Protein AF-0000000082346396 (afdb_homodimer)

Radius of gyration: 30.34 Å; Cα contacts (8 Å, |Δi|>4): 1681; chains: 2; bounding box: 50×101×66 Å

Organism: NCBI:txid1220207

Foldseek 3Di:
DAAEEEEEDLDPCCQQPNVLLQVVDRSYDHAEYADQDDADPDLCPDDPSPDPCNPPPNHHYHNDLVVRLLPPRHAEYEYDDAQACQLVSLQSNLVSLHAYEYEAPNHLALVSLVVSLVSCVVSVHHYFYQLLLCQAQQLVVVVVCVVLCQQPQWQEKEFELEAAQDPCLVVPQAAEDDRCAACCRPVVLRRLLSVCLVPNFFQWKAKAFDDDSPDNHLHGHWMWMWGAHDDPRRSYIYIYIYYHNDPDQWAWGMWIHHPFWIKTFIHRHSDFQQSVCSVVPDGLPDPCRQADDLVRAIKIKGLDDDDPVAWDQDPVVNITIGRDHTGRGRSSVQVVQVSCVRVVNDPHPGDSVSSSSSSQNSVSNSVNNVVVHMGGDDPDD/DAAEEEEEDLDPCCQQPNVLLQVVDRSYDHAEYADQDDADPDLCPDDPSPDPCNPPPNHHYHNDLVVRLLDPRHAEYEYDDAQACQLVSLQSNLVSLHAYEYEAPNHLALVSLVVSLVSCVVSVHHYFYQLLLCQAQQLVVVVVCVVLCQQPQWQEKEFELEAAQDPCLVVPQAAEDDRCAACCRPVVLRRLLSVCLVPNFFQWKAKAFDDDSPDNHLHGHWMWMWGAHDDPRRSYIYIYIYYHNDPDQWAWGMWIHHPFWIKTFIHRHSDFQQSVCSVVPDGLPDPCRQADDLVRAIKIKGLDDDDPVAWDQDPVVNITIGRDHTGRGRSSVQVVQVSCVRVPNDPHPGDSVSSSSSSQNSVSNSVNNVVVHMGGDDPDD

Sequence (762 aa):
MVINVGIVGYGASAKSFHIPFIAAIPEYKIVAVLQRAEAPVDVSSAVPGSHCTADLPGIRHYRAPDEFFADPDTALVVVATHIDTHALFAEKALLAGKHVIVDKPFARSTAEADKVIQLAKEKGLVLTCFQNRRWDGDFQTLRKILSQNALGKIAEAEIHYDFESPFWIKYMTKTKYAPGEGHSFGLGSHSLDQAYTLFGRPKSITAFYRSQRGLESEIEDSFTVILQYEGNQKNLLVTVKSAITTPLAKQLKLFVRGSEGSFVKWQQRSTCPQEEQIARGAKPTDPGFGEEPETLRGVLTTYKEFDPSVQSYDTETEKYTGLYPTVTGRWTGLYENVADAICGRKELEVRPEQVRDVLRIIELARISHERGATVIWSDGDMVINVGIVGYGASAKSFHIPFIAAIPEYKIVAVLQRAEAPVDVSSAVPGSHCTADLPGIRHYRAPDEFFADPDTALVVVATHIDTHALFAEKALLAGKHVIVDKPFARSTAEADKVIQLAKEKGLVLTCFQNRRWDGDFQTLRKILSQNALGKIAEAEIHYDFESPFWIKYMTKTKYAPGEGHSFGLGSHSLDQAYTLFGRPKSITAFYRSQRGLESEIEDSFTVILQYEGNQKNLLVTVKSAITTPLAKQLKLFVRGSEGSFVKWQQRSTCPQEEQIARGAKPTDPGFGEEPETLRGVLTTYKEFDPSVQSYDTETEKYTGLYPTVTGRWTGLYENVADAICGRKELEVRPEQVRDVLRIIELARISHERGATVIWSDGD

Secondary structure (DSSP, 8-state):
--EEEEEE--SHHIIIIIHHHHHTSTTEEEEEEE-SSPPPS-GGGS-TTS-HHHHSTTPEEESSHHHHHH-TT--EEEE-S-GGGHHHHHHHHHHTT-EEEEESS--SSHHHHHHHHHHHHHHT--EEEE-GGGG-HHHHHHHHHHHTTSS-SEEEEEEE---SS-GGGGG----S--TT-STTTTTHHHHHHHHHHHH-S-SEEEEEEE--SSS--SS-SEEEEEEE--GGGTT-EEEEEE-S----SSEEEEEEEESSEEEEEEESSSS-HHHHHHHTT--TTSTTTTPPPGGG-EEEEESS-S-TTT-EEETTTTEEEEEEPPPPP-THHHHHHHHHHHTTSS--SS-HHHHHHHHHHHHHHHHHHHHTB-EE--S--/--EEEEEE--SHHIIIIIHHHHHTSTTEEEEEEE-SSPPPS-GGGS-TTS-HHHHSTTPEEESSHHHHHH-TT--EEEE-S-GGGHHHHHHHHHHTT-EEEEPSS--SSHHHHHHHHHHHHHHT--EEE--GGGG-HHHHHHHHHHHTTSS-SEEEEEEE---SS-GGGGG----S--TT-SHHHHTHHHHHHHHHHHH-S-SEEEEEEE--SSS--SS-SEEEEEEE--GGGTT-EEEEEE-S----SSEEEEEEEESSEEEEEEESSSS-HHHHHHHTT--TTSTTTTPPPGGG-EEEEESS-S-TTT-EEETTTTEEEEEEPPPPP-THHHHHHHHHHHTTSS--SS-HHHHHHHHHHHHHHHHHHHHTB-EE--S--

pLDDT: mean 96.23, std 4.79, range [47.66, 98.94]

Solvent-accessible surface area (backbone atoms only — not comparable to full-atom values): 39795 Å² total; per-residue (Å²): 127,73,44,26,28,26,32,38,36,72,44,68,58,22,62,66,68,41,48,51,42,47,70,67,33,83,49,42,42,81,48,34,38,37,38,74,68,75,76,63,91,50,44,88,72,44,60,81,77,73,42,66,63,51,66,38,75,89,45,44,76,26,64,46,67,69,63,49,52,60,42,83,72,48,42,33,35,39,39,32,64,59,51,92,45,33,44,58,54,48,40,51,32,42,74,56,73,21,25,35,37,28,38,67,44,58,37,49,39,43,69,53,35,49,53,42,52,51,49,23,60,75,67,70,42,57,56,32,44,54,62,50,63,70,32,32,20,68,51,41,31,50,50,52,42,55,76,66,50,52,25,52,62,62,39,36,37,36,41,39,59,40,38,59,66,48,84,63,56,81,72,67,72,68,39,76,70,52,79,59,58,34,36,57,38,58,58,30,48,50,50,47,39,49,49,34,72,74,71,46,83,52,46,29,28,33,29,48,70,33,45,79,85,82,48,90,35,71,38,28,55,24,40,41,36,39,38,32,39,54,80,97,40,47,70,26,42,34,38,37,34,30,35,35,63,49,46,51,73,53,38,69,32,37,48,35,23,9,76,35,3,23,41,42,27,48,32,71,56,72,67,53,49,47,58,52,39,41,74,71,67,50,51,77,81,41,88,70,52,25,53,69,65,76,90,49,35,26,41,38,21,18,63,57,85,83,50,76,94,48,33,45,78,38,80,90,68,63,26,22,36,26,60,39,81,63,39,65,23,43,56,50,52,55,58,53,34,50,52,30,31,72,71,67,72,42,73,62,85,53,44,45,68,60,55,35,50,39,44,40,51,48,53,43,25,52,52,7,38,76,66,40,25,51,35,68,67,63,100,66,136,129,72,44,26,28,26,32,37,36,72,44,70,58,23,62,67,69,42,48,51,43,47,70,66,35,85,50,42,40,79,48,34,37,38,36,74,68,75,78,62,92,49,46,88,72,44,59,82,77,73,41,66,64,50,66,38,74,88,45,44,80,25,64,46,67,69,62,49,50,61,42,83,73,49,43,33,36,37,39,32,64,60,51,92,47,33,45,59,52,49,41,52,32,43,74,58,72,20,24,34,37,28,37,67,42,56,37,51,38,44,69,52,35,49,54,42,53,52,50,24,61,76,67,71,40,56,57,32,44,55,63,49,63,70,31,32,21,69,51,41,31,50,50,51,43,55,75,67,50,53,26,52,61,60,39,35,37,37,40,40,57,40,39,59,66,48,86,64,57,82,71,67,74,67,38,76,69,53,77,60,56,34,33,58,37,59,57,30,49,50,50,46,40,51,49,34,72,74,71,44,82,52,45,29,28,32,29,48,73,33,45,80,84,82,47,88,36,68,37,27,55,24,40,42,36,38,38,32,37,54,79,98,40,46,69,26,42,34,38,36,35,29,36,34,62,50,48,52,72,52,37,68,31,37,47,35,22,9,75,36,2,23,42,41,28,47,30,71,56,71,67,52,49,47,58,53,39,42,75,72,67,50,51,75,79,42,89,71,51,24,52,68,64,75,91,50,34,25,38,38,19,18,64,56,85,82,48,76,91,49,34,45,78,37,79,91,68,64,27,21,36,27,61,39,79,62,40,64,22,43,55,49,52,55,58,52,35,50,51,29,31,72,71,69,73,42,74,61,85,54,45,44,68,60,54,35,49,40,44,41,50,47,53,44,25,52,50,8,39,77,67,41,27,51,34,67,65,63,97,69,135

Structure (mmCIF, N/CA/C/O backbone):
data_AF-0000000082346396-model_v1
#
loop_
_entity.id
_entity.type
_entity.pdbx_description
1 polymer Oxidoreductase
#
loop_
_atom_site.group_PDB
_atom_site.id
_atom_site.type_symbol
_atom_site.label_atom_id
_atom_site.label_alt_id
_atom_site.label_comp_id
_atom_site.label_asym_id
_atom_site.label_entity_id
_atom_site.label_seq_id
_atom_site.pdbx_PDB_ins_code
_atom_site.Cartn_x
_atom_site.Cartn_y
_atom_site.Cartn_z
_atom_site.occupancy
_atom_site.B_iso_or_equiv
_atom_site.auth_seq_id
_atom_site.auth_comp_id
_atom_site.auth_asym_id
_atom_site.auth_atom_id
_atom_site.pdbx_PDB_model_num
ATOM 1 N N . MET A 1 1 ? 11.633 -36.25 -29.328 1 79.94 1 MET A N 1
ATOM 2 C CA . MET A 1 1 ? 11.148 -37.219 -28.328 1 79.94 1 MET A CA 1
ATOM 3 C C . MET A 1 1 ? 9.875 -36.688 -27.672 1 79.94 1 MET A C 1
ATOM 5 O O . MET A 1 1 ? 9.766 -35.5 -27.359 1 79.94 1 MET A O 1
ATOM 9 N N . VAL A 1 2 ? 8.789 -37.562 -27.719 1 95.75 2 VAL A N 1
ATOM 10 C CA . VAL A 1 2 ? 7.5 -37.188 -27.141 1 95.75 2 VAL A CA 1
ATOM 11 C C . VAL A 1 2 ? 7.465 -37.594 -25.656 1 95.75 2 VAL A C 1
ATOM 13 O O . VAL A 1 2 ? 7.891 -38.688 -25.297 1 95.75 2 VAL A O 1
ATOM 16 N N . ILE A 1 3 ? 7.145 -36.625 -24.797 1 98.5 3 ILE A N 1
ATOM 17 C CA . ILE A 1 3 ? 7.027 -36.875 -23.359 1 98.5 3 ILE A CA 1
ATOM 18 C C . ILE A 1 3 ? 5.605 -37.312 -23.016 1 98.5 3 ILE A C 1
ATOM 20 O O . ILE A 1 3 ? 4.66 -36.531 -23.141 1 98.5 3 ILE A O 1
ATOM 24 N N . ASN A 1 4 ? 5.465 -38.594 -22.656 1 98.62 4 ASN A N 1
ATOM 25 C CA . ASN A 1 4 ? 4.164 -39.094 -22.25 1 98.62 4 ASN A CA 1
ATOM 26 C C . ASN A 1 4 ? 3.773 -38.594 -20.859 1 98.62 4 ASN A C 1
ATOM 28 O O . ASN A 1 4 ? 4.52 -38.781 -19.906 1 98.62 4 ASN A O 1
ATOM 32 N N . VAL A 1 5 ? 2.584 -38 -20.781 1 98.75 5 VAL A N 1
ATOM 33 C CA . VAL A 1 5 ? 2.166 -37.312 -19.562 1 98.75 5 VAL A CA 1
ATOM 34 C C . VAL A 1 5 ? 1.036 -38.094 -18.891 1 98.75 5 VAL A C 1
ATOM 36 O O . VAL A 1 5 ? 0.066 -38.469 -19.547 1 98.75 5 VAL A O 1
ATOM 39 N N . GLY A 1 6 ? 1.171 -38.375 -17.641 1 98.75 6 GLY A N 1
ATOM 40 C CA . GLY A 1 6 ? 0.083 -38.812 -16.781 1 98.75 6 GLY A CA 1
ATOM 41 C C . GLY A 1 6 ? -0.4 -37.75 -15.82 1 98.75 6 GLY A C 1
ATOM 42 O O . GLY A 1 6 ? 0.405 -37 -15.258 1 98.75 6 GLY A O 1
ATOM 43 N N . ILE A 1 7 ? -1.7 -37.656 -15.625 1 98.62 7 ILE A N 1
ATOM 44 C CA . ILE A 1 7 ? -2.281 -36.625 -14.781 1 98.62 7 ILE A CA 1
ATOM 45 C C . ILE A 1 7 ? -2.959 -37.25 -13.578 1 98.62 7 ILE A C 1
ATOM 47 O O . ILE A 1 7 ? -3.775 -38.156 -13.719 1 98.62 7 ILE A O 1
ATOM 51 N N . VAL A 1 8 ? -2.523 -36.781 -12.398 1 98.5 8 VAL A N 1
ATOM 52 C CA . VAL A 1 8 ? -3.191 -37.188 -11.164 1 98.5 8 VAL A CA 1
ATOM 53 C C . VAL A 1 8 ? -4.23 -36.125 -10.773 1 98.5 8 VAL A C 1
ATOM 55 O O . VAL A 1 8 ? -3.879 -35.031 -10.359 1 98.5 8 VAL A O 1
ATOM 58 N N . GLY A 1 9 ? -5.473 -36.531 -10.773 1 96.75 9 GLY A N 1
ATOM 59 C CA . GLY A 1 9 ? -6.566 -35.594 -10.531 1 96.75 9 GLY A CA 1
ATOM 60 C C . GLY A 1 9 ? -7.18 -35.062 -11.812 1 96.75 9 GLY A C 1
ATOM 61 O O . GLY A 1 9 ? -6.465 -34.75 -12.766 1 96.75 9 GLY A O 1
ATOM 62 N N . TYR A 1 10 ? -8.523 -34.969 -11.891 1 96.12 10 TYR A N 1
ATOM 63 C CA . TYR A 1 10 ? -9.234 -34.469 -13.062 1 96.12 10 TYR A CA 1
ATOM 64 C C . TYR A 1 10 ? -10.289 -33.438 -12.672 1 96.12 10 TYR A C 1
ATOM 66 O O . TYR A 1 10 ? -11.445 -33.531 -13.102 1 96.12 10 TYR A O 1
ATOM 74 N N . GLY A 1 11 ? -9.844 -32.562 -11.734 1 93.81 11 GLY A N 1
ATOM 75 C CA . GLY A 1 11 ? -10.695 -31.453 -11.32 1 93.81 11 GLY A CA 1
ATOM 76 C C . GLY A 1 11 ? -10.508 -30.203 -12.18 1 93.81 11 GLY A C 1
ATOM 77 O O . GLY A 1 11 ? -9.977 -30.281 -13.289 1 93.81 11 GLY A O 1
ATOM 78 N N . ALA A 1 12 ? -11.039 -29.109 -11.711 1 91.69 12 ALA A N 1
ATOM 79 C CA . ALA A 1 12 ? -11.023 -27.828 -12.43 1 91.69 12 ALA A CA 1
ATOM 80 C C . ALA A 1 12 ? -9.602 -27.422 -12.812 1 91.69 12 ALA A C 1
ATOM 82 O O . ALA A 1 12 ? -9.367 -26.953 -13.922 1 91.69 12 ALA A O 1
ATOM 83 N N . SER A 1 13 ? -8.664 -27.594 -11.867 1 94.31 13 SER A N 1
ATOM 84 C CA . SER A 1 13 ? -7.281 -27.219 -12.141 1 94.31 13 SER A CA 1
ATOM 85 C C . SER A 1 13 ? -6.711 -28 -13.312 1 94.31 13 SER A C 1
ATOM 87 O O . SER A 1 13 ? -6.098 -27.438 -14.211 1 94.31 13 SER A O 1
ATOM 89 N N . ALA A 1 14 ? -6.879 -29.328 -13.289 1 96.44 14 ALA A N 1
ATOM 90 C CA . ALA A 1 14 ? -6.387 -30.172 -14.383 1 96.44 14 ALA A CA 1
ATOM 91 C C . ALA A 1 14 ? -6.996 -29.734 -15.719 1 96.44 14 ALA A C 1
ATOM 93 O O . ALA A 1 14 ? -6.277 -29.547 -16.703 1 96.44 14 ALA A O 1
ATOM 94 N N . LYS A 1 15 ? -8.266 -29.547 -15.734 1 94.94 15 LYS A N 1
ATOM 95 C CA . LYS A 1 15 ? -9.031 -29.328 -16.969 1 94.94 15 LYS A CA 1
ATOM 96 C C . LYS A 1 15 ? -8.781 -27.938 -17.531 1 94.94 15 LYS A C 1
ATOM 98 O O . LYS A 1 15 ? -8.734 -27.75 -18.75 1 94.94 15 LYS A O 1
ATOM 103 N N . SER A 1 16 ? -8.562 -26.953 -16.625 1 94.44 16 SER A N 1
ATOM 104 C CA . SER A 1 16 ? -8.492 -25.562 -17.078 1 94.44 16 SER A CA 1
ATOM 105 C C . SER A 1 16 ? -7.043 -25.094 -17.188 1 94.44 16 SER A C 1
ATOM 107 O O . SER A 1 16 ? -6.711 -24.312 -18.078 1 94.44 16 SER A O 1
ATOM 109 N N . PHE A 1 17 ? -6.141 -25.609 -16.328 1 96.06 17 PHE A N 1
ATOM 110 C CA . PHE A 1 17 ? -4.852 -24.938 -16.219 1 96.06 17 PHE A CA 1
ATOM 111 C C . PHE A 1 17 ? -3.723 -25.844 -16.688 1 96.06 17 PHE A C 1
ATOM 113 O O . PHE A 1 17 ? -2.621 -25.375 -16.984 1 96.06 17 PHE A O 1
ATOM 120 N N . HIS A 1 18 ? -3.963 -27.156 -16.766 1 98.06 18 HIS A N 1
ATOM 121 C CA . HIS A 1 18 ? -2.877 -28.047 -17.125 1 98.06 18 HIS A CA 1
ATOM 122 C C . HIS A 1 18 ? -3.104 -28.656 -18.5 1 98.06 18 HIS A C 1
ATOM 124 O O . HIS A 1 18 ? -2.365 -28.375 -19.453 1 98.06 18 HIS A O 1
ATOM 130 N N . ILE A 1 19 ? -4.203 -29.328 -18.734 1 97.19 19 ILE A N 1
ATOM 131 C CA . ILE A 1 19 ? -4.449 -30.156 -19.906 1 97.19 19 ILE A CA 1
ATOM 132 C C . ILE A 1 19 ? -4.406 -29.312 -21.172 1 97.19 19 ILE A C 1
ATOM 134 O O . ILE A 1 19 ? -3.707 -29.641 -22.125 1 97.19 19 ILE A O 1
ATOM 138 N N . PRO A 1 20 ? -5.102 -28.125 -21.203 1 96.94 20 PRO A N 1
ATOM 139 C CA . PRO A 1 20 ? -5.074 -27.328 -22.438 1 96.94 20 PRO A CA 1
ATOM 140 C C . PRO A 1 20 ? -3.668 -26.875 -22.828 1 96.94 20 PRO A C 1
ATOM 142 O O . PRO A 1 20 ? -3.342 -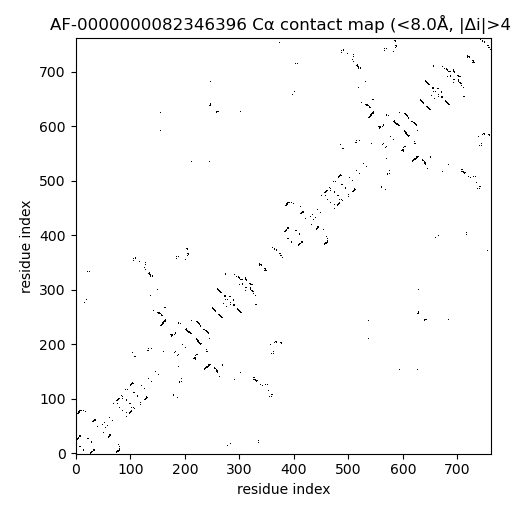26.797 -24.016 1 96.94 20 PRO A O 1
ATOM 145 N N . PHE A 1 21 ? -2.848 -26.641 -21.891 1 98.25 21 PHE A N 1
ATOM 146 C CA . PHE A 1 21 ? -1.515 -26.109 -22.156 1 98.25 21 PHE A CA 1
ATOM 147 C C . PHE A 1 21 ? -0.55 -27.234 -22.516 1 98.25 21 PHE A C 1
ATOM 149 O O . PHE A 1 21 ? 0.335 -27.062 -23.359 1 98.25 21 PHE A O 1
ATOM 156 N N . ILE A 1 22 ? -0.708 -28.391 -21.922 1 98.06 22 ILE A N 1
ATOM 157 C CA . ILE A 1 22 ? 0.071 -29.562 -22.281 1 98.06 22 ILE A CA 1
ATOM 158 C C . ILE A 1 22 ? -0.269 -29.984 -23.703 1 98.06 22 ILE A C 1
ATOM 160 O O . ILE A 1 22 ? 0.627 -30.219 -24.516 1 98.06 22 ILE A O 1
ATOM 164 N N . ALA A 1 23 ? -1.548 -30 -24 1 96.25 23 ALA A N 1
ATOM 165 C CA . ALA A 1 23 ? -2.033 -30.453 -25.297 1 96.25 23 ALA A CA 1
ATOM 166 C C . ALA A 1 23 ? -1.581 -29.516 -26.422 1 96.25 23 ALA A C 1
ATOM 168 O O . ALA A 1 23 ? -1.528 -29.906 -27.578 1 96.25 23 ALA A O 1
ATOM 169 N N . ALA A 1 24 ? -1.218 -28.312 -26.062 1 97.19 24 ALA A N 1
ATOM 170 C CA . ALA A 1 24 ? -0.827 -27.297 -27.047 1 97.19 24 ALA A CA 1
ATOM 171 C C . ALA A 1 24 ? 0.624 -27.484 -27.484 1 97.19 24 ALA A C 1
ATOM 173 O O . ALA A 1 24 ? 1.071 -26.875 -28.453 1 97.19 24 ALA A O 1
ATOM 174 N N . ILE A 1 25 ? 1.368 -28.297 -26.828 1 97.69 25 ILE A N 1
ATOM 175 C CA . ILE A 1 25 ? 2.793 -28.484 -27.094 1 97.69 25 ILE A CA 1
ATOM 176 C C . ILE A 1 25 ? 3.031 -29.844 -27.734 1 97.69 25 ILE A C 1
ATOM 178 O O . ILE A 1 25 ? 2.807 -30.875 -27.109 1 97.69 25 ILE A O 1
ATOM 182 N N . PRO A 1 26 ? 3.553 -29.875 -28.922 1 96.69 26 PRO A N 1
ATOM 183 C CA . PRO A 1 26 ? 3.705 -31.125 -29.672 1 96.69 26 PRO A CA 1
ATOM 184 C C . PRO A 1 26 ? 4.633 -32.125 -28.969 1 96.69 26 PRO A C 1
ATOM 186 O O . PRO A 1 26 ? 4.535 -33.344 -29.203 1 96.69 26 PRO A O 1
ATOM 189 N N . GLU A 1 27 ? 5.418 -31.625 -28.109 1 97.25 27 GLU A N 1
ATOM 190 C CA . GLU A 1 27 ? 6.395 -32.5 -27.453 1 97.25 27 GLU A CA 1
ATOM 191 C C . GLU A 1 27 ? 5.738 -33.312 -26.359 1 97.25 27 GLU A C 1
ATOM 193 O O . GLU A 1 27 ? 6.371 -34.219 -25.781 1 97.25 27 GLU A O 1
ATOM 198 N N . TYR A 1 28 ? 4.496 -33.094 -26.094 1 98.44 28 TYR A N 1
ATOM 199 C CA . TYR A 1 28 ? 3.797 -33.844 -25.031 1 98.44 28 TYR A CA 1
ATOM 200 C C . TYR A 1 28 ? 2.695 -34.719 -25.625 1 98.44 28 TYR A C 1
ATOM 202 O O . TYR A 1 28 ? 2.139 -34.406 -26.688 1 98.44 28 TYR A O 1
ATOM 210 N N . LYS A 1 29 ? 2.402 -35.781 -24.984 1 98 29 LYS A N 1
ATOM 211 C CA . LYS A 1 29 ? 1.228 -36.594 -25.234 1 98 29 LYS A CA 1
ATOM 212 C C . LYS A 1 29 ? 0.596 -37.062 -23.922 1 98 29 LYS A C 1
ATOM 214 O O . LYS A 1 29 ? 1.243 -37.75 -23.125 1 98 29 LYS A O 1
ATOM 219 N N . ILE A 1 30 ? -0.626 -36.688 -23.672 1 98.12 30 ILE A N 1
ATOM 220 C CA . ILE A 1 30 ? -1.336 -37.156 -22.484 1 98.12 30 ILE A CA 1
ATOM 221 C C . ILE A 1 30 ? -1.762 -38.625 -22.703 1 98.12 30 ILE A C 1
ATOM 223 O O . ILE A 1 30 ? -2.482 -38.938 -23.656 1 98.12 30 ILE A O 1
ATOM 227 N N . VAL A 1 31 ? -1.384 -39.469 -21.75 1 97.88 31 VAL A N 1
ATOM 228 C CA . VAL A 1 31 ? -1.588 -40.906 -22.047 1 97.88 31 VAL A CA 1
ATOM 229 C C . VAL A 1 31 ? -2.406 -41.531 -20.938 1 97.88 31 VAL A C 1
ATOM 231 O O . VAL A 1 31 ? -2.965 -42.625 -21.109 1 97.88 31 VAL A O 1
ATOM 234 N N . ALA A 1 32 ? -2.453 -40.875 -19.781 1 98.12 32 ALA A N 1
ATOM 235 C CA . ALA A 1 32 ? -3.127 -41.531 -18.656 1 98.12 32 ALA A CA 1
ATOM 236 C C . ALA A 1 32 ? -3.67 -40.469 -17.688 1 98.12 32 ALA A C 1
ATOM 238 O O . ALA A 1 32 ? -3.121 -39.375 -17.578 1 98.12 32 ALA A O 1
ATOM 239 N N . VAL A 1 33 ? -4.785 -40.844 -17.016 1 98.06 33 VAL A N 1
ATOM 240 C CA . VAL A 1 33 ? -5.359 -40 -15.953 1 98.06 33 VAL A CA 1
ATOM 241 C C . VAL A 1 33 ? -5.738 -40.875 -14.766 1 98.06 33 VAL A C 1
ATOM 243 O O . VAL A 1 33 ? -6.316 -41.969 -14.945 1 98.06 33 VAL A O 1
ATOM 246 N N . LEU A 1 34 ? -5.258 -40.469 -13.609 1 98.12 34 LEU A N 1
ATOM 247 C CA . LEU A 1 34 ? -5.766 -41.062 -12.367 1 98.12 34 LEU A CA 1
ATOM 248 C C . LEU A 1 34 ? -6.977 -40.281 -11.867 1 98.12 34 LEU A C 1
ATOM 250 O O . LEU A 1 34 ? -6.848 -39.094 -11.461 1 98.12 34 LEU A O 1
ATOM 254 N N . GLN A 1 35 ? -8.094 -40.75 -12.031 1 95.94 35 GLN A N 1
ATOM 255 C CA . GLN A 1 35 ? -9.367 -40.188 -11.586 1 95.94 35 GLN A CA 1
ATOM 256 C C . GLN A 1 35 ? -10.18 -41.219 -10.836 1 95.94 35 GLN A C 1
ATOM 258 O O . GLN A 1 35 ? -10.516 -42.281 -11.383 1 95.94 35 GLN A O 1
ATOM 263 N N . ARG A 1 36 ? -10.57 -41.031 -9.547 1 90.19 36 ARG A N 1
ATOM 264 C CA . ARG A 1 36 ? -11.234 -42 -8.672 1 90.19 36 ARG A CA 1
ATOM 265 C C . ARG A 1 36 ? -12.609 -42.375 -9.211 1 90.19 36 ARG A C 1
ATOM 267 O O . ARG A 1 36 ? -13.062 -43.531 -9.031 1 90.19 36 ARG A O 1
ATOM 274 N N . ALA A 1 37 ? -13.227 -41.312 -9.789 1 90.25 37 ALA A N 1
ATOM 275 C CA . ALA A 1 37 ? -14.586 -41.531 -10.273 1 90.25 37 ALA A CA 1
ATOM 276 C C . ALA A 1 37 ? -14.594 -42.594 -11.391 1 90.25 37 ALA A C 1
ATOM 278 O O . ALA A 1 37 ? -13.734 -42.562 -12.281 1 90.25 37 ALA A O 1
ATOM 279 N N . GLU A 1 38 ? -15.602 -43.375 -11.32 1 91.44 38 GLU A N 1
ATOM 280 C CA . GLU A 1 38 ? -15.719 -44.406 -12.344 1 91.44 38 GLU A CA 1
ATOM 281 C C . GLU A 1 38 ? -16.141 -43.812 -13.688 1 91.44 38 GLU A C 1
ATOM 283 O O . GLU A 1 38 ? -16.906 -42.844 -13.727 1 91.44 38 GLU A O 1
ATOM 288 N N . ALA A 1 39 ? -15.594 -44.5 -14.688 1 90.06 39 ALA A N 1
ATOM 289 C CA . ALA A 1 39 ? -15.977 -44.062 -16.031 1 90.06 39 ALA A CA 1
ATOM 290 C C . ALA A 1 39 ? -17.453 -44.312 -16.281 1 90.06 39 ALA A C 1
ATOM 292 O O . ALA A 1 39 ? -18.031 -45.281 -15.805 1 90.06 39 ALA A O 1
ATOM 293 N N . PRO A 1 40 ? -18 -43.375 -16.922 1 86.69 40 PRO A N 1
ATOM 294 C CA . PRO A 1 40 ? -19.406 -43.625 -17.281 1 86.69 40 PRO A CA 1
ATOM 295 C C . PRO A 1 40 ? -19.578 -44.844 -18.203 1 86.69 40 PRO A C 1
ATOM 297 O O . PRO A 1 40 ? -18.672 -45.156 -18.984 1 86.69 40 PRO A O 1
ATOM 300 N N . VAL A 1 41 ? -20.719 -45.469 -18.094 1 82.94 41 VAL A N 1
ATOM 301 C CA . VAL A 1 41 ? -21.031 -46.656 -18.875 1 82.94 41 VAL A CA 1
ATOM 302 C C . VAL A 1 41 ? -21.031 -46.312 -20.359 1 82.94 41 VAL A C 1
ATOM 304 O O . VAL A 1 41 ? -20.469 -47.062 -21.188 1 82.94 41 VAL A O 1
ATOM 307 N N . ASP A 1 42 ? -21.688 -45.25 -20.656 1 82.44 42 ASP A N 1
ATOM 308 C CA . ASP A 1 42 ? -21.688 -44.75 -22.031 1 82.44 42 ASP A CA 1
ATOM 309 C C . ASP A 1 42 ? -20.938 -43.438 -22.141 1 82.44 42 ASP A C 1
ATOM 311 O O . ASP A 1 42 ? -21.484 -42.375 -21.797 1 82.44 42 ASP A O 1
ATOM 315 N N . VAL A 1 43 ? -19.734 -43.531 -22.578 1 76.81 43 VAL A N 1
ATOM 316 C CA . VAL A 1 43 ? -18.844 -42.406 -22.672 1 76.81 43 VAL A CA 1
ATOM 317 C C . VAL A 1 43 ? -19.438 -41.344 -23.625 1 76.81 43 VAL A C 1
ATOM 319 O O . VAL A 1 43 ? -19.297 -40.156 -23.391 1 76.81 43 VAL A O 1
ATOM 322 N N . SER A 1 44 ? -20.188 -41.938 -24.625 1 75.75 44 SER A N 1
ATOM 323 C CA . SER A 1 44 ? -20.75 -41.031 -25.625 1 75.75 44 SER A CA 1
ATOM 324 C C . SER A 1 44 ? -21.859 -40.156 -25.031 1 75.75 44 SER A C 1
ATOM 326 O O . SER A 1 44 ? -22.141 -39.094 -25.531 1 75.75 44 SER A O 1
ATOM 328 N N . SER A 1 45 ? -22.375 -40.656 -23.984 1 77.5 45 SER A N 1
ATOM 329 C CA . SER A 1 45 ? -23.484 -39.938 -23.375 1 77.5 45 SER A CA 1
ATOM 330 C C . SER A 1 45 ? -23.047 -39.156 -22.156 1 77.5 45 SER A C 1
ATOM 332 O O . SER A 1 45 ? -23.859 -38.469 -21.516 1 77.5 45 SER A O 1
ATOM 334 N N . ALA A 1 46 ? -21.75 -39.219 -22 1 81.56 46 ALA A N 1
ATOM 335 C CA . ALA A 1 46 ? -21.266 -38.562 -20.781 1 81.56 46 ALA A CA 1
ATOM 336 C C . ALA A 1 46 ? -21.234 -37.062 -20.953 1 81.56 46 ALA A C 1
ATOM 338 O O . ALA A 1 46 ? -20.984 -36.562 -22.047 1 81.56 46 ALA A O 1
ATOM 339 N N . VAL A 1 47 ? -21.594 -36.312 -19.891 1 80.06 47 VAL A N 1
ATOM 340 C CA . VAL A 1 47 ? -21.547 -34.844 -19.859 1 80.06 47 VAL A CA 1
ATOM 341 C C . VAL A 1 47 ? -20.109 -34.375 -20 1 80.06 47 VAL A C 1
ATOM 343 O O . VAL A 1 47 ? -19.219 -34.844 -19.281 1 80.06 47 VAL A O 1
ATOM 346 N N . PRO A 1 48 ? -19.844 -33.625 -21.078 1 81.75 48 PRO A N 1
ATOM 347 C CA . PRO A 1 48 ? -18.5 -33.062 -21.188 1 81.75 48 PRO A CA 1
ATOM 348 C C . PRO A 1 48 ? -17.984 -32.5 -19.875 1 81.75 48 PRO A C 1
ATOM 350 O O . PRO A 1 48 ? -18.75 -31.859 -19.125 1 81.75 48 PRO A O 1
ATOM 353 N N . GLY A 1 49 ? -16.719 -32.875 -19.562 1 83.31 49 GLY A N 1
ATOM 354 C CA . GLY A 1 49 ? -16.109 -32.344 -18.359 1 83.31 49 GLY A CA 1
ATOM 355 C C . GLY A 1 49 ? -16.328 -33.219 -17.141 1 83.31 49 GLY A C 1
ATOM 356 O O . GLY A 1 49 ? -15.695 -33.031 -16.109 1 83.31 49 GLY A O 1
ATOM 357 N N . SER A 1 50 ? -17.094 -34.219 -17.266 1 84.62 50 SER A N 1
ATOM 358 C CA . SER A 1 50 ? -17.484 -35 -16.094 1 84.62 50 SER A CA 1
ATOM 359 C C . SER A 1 50 ? -16.422 -36.062 -15.773 1 84.62 50 SER A C 1
ATOM 361 O O . SER A 1 50 ? -16.234 -36.406 -14.609 1 84.62 50 SER A O 1
ATOM 363 N N . HIS A 1 51 ? -15.883 -36.531 -16.797 1 92.81 51 HIS A N 1
ATOM 364 C CA . HIS A 1 51 ? -14.93 -37.625 -16.625 1 92.81 51 HIS A CA 1
ATOM 365 C C . HIS A 1 51 ? -13.844 -37.594 -17.703 1 92.81 51 HIS A C 1
ATOM 367 O O . HIS A 1 51 ? -14.117 -37.219 -18.844 1 92.81 51 HIS A O 1
ATOM 373 N N . CYS A 1 52 ? -12.656 -38.031 -17.328 1 94.81 52 CYS A N 1
ATOM 374 C CA . CYS A 1 52 ? -11.523 -37.938 -18.234 1 94.81 52 CYS A CA 1
ATOM 375 C C . CYS A 1 52 ? -11.766 -38.781 -19.5 1 94.81 52 CYS A C 1
ATOM 377 O O . CYS A 1 52 ? -11.367 -38.375 -20.594 1 94.81 52 CYS A O 1
ATOM 379 N N . THR A 1 53 ? -12.406 -39.875 -19.375 1 92.19 53 THR A N 1
ATOM 380 C CA . THR A 1 53 ? -12.617 -40.75 -20.516 1 92.19 53 THR A CA 1
ATOM 381 C C . THR A 1 53 ? -13.57 -40.125 -21.531 1 92.19 53 THR A C 1
ATOM 383 O O . THR A 1 53 ? -13.547 -40.469 -22.703 1 92.19 53 THR A O 1
ATOM 386 N N . ALA A 1 54 ? -14.391 -39.312 -21.062 1 90.12 54 ALA A N 1
ATOM 387 C CA . ALA A 1 54 ? -15.305 -38.594 -21.938 1 90.12 54 ALA A CA 1
ATOM 388 C C . ALA A 1 54 ? -14.586 -37.469 -22.672 1 90.12 54 ALA A C 1
ATOM 390 O O . ALA A 1 54 ? -14.844 -37.219 -23.844 1 90.12 54 ALA A O 1
ATOM 391 N N . ASP A 1 55 ? -13.711 -36.844 -22.016 1 91.44 55 ASP A N 1
ATOM 392 C CA . ASP A 1 55 ? -13.07 -35.656 -22.531 1 91.44 55 ASP A CA 1
ATOM 393 C C . ASP A 1 55 ? -11.828 -36 -23.344 1 91.44 55 ASP A C 1
ATOM 395 O O . ASP A 1 55 ? -11.422 -35.219 -24.219 1 91.44 55 ASP A O 1
ATOM 399 N N . LEU A 1 56 ? -11.18 -37.094 -22.969 1 92.38 56 LEU A N 1
ATOM 400 C CA . LEU A 1 56 ? -9.961 -37.562 -23.641 1 92.38 56 LEU A CA 1
ATOM 401 C C . LEU A 1 56 ? -10.109 -39 -24.125 1 92.38 56 LEU A C 1
ATOM 403 O O . LEU A 1 56 ? -9.57 -39.906 -23.516 1 92.38 56 LEU A O 1
ATOM 407 N N . PRO A 1 57 ? -10.664 -39.094 -25.25 1 87.5 57 PRO A N 1
ATOM 408 C CA . PRO A 1 57 ? -10.891 -40.469 -25.734 1 87.5 57 PRO A CA 1
ATOM 409 C C . PRO A 1 57 ? -9.594 -41.219 -25.953 1 87.5 57 PRO A C 1
ATOM 411 O O . PRO A 1 57 ? -8.625 -40.688 -26.484 1 87.5 57 PRO A O 1
ATOM 414 N N . GLY A 1 58 ? -9.609 -42.5 -25.516 1 87.94 58 GLY A N 1
ATOM 415 C CA . GLY A 1 58 ? -8.469 -43.375 -25.75 1 87.94 58 GLY A CA 1
ATOM 416 C C . GLY A 1 58 ? -7.426 -43.281 -24.656 1 87.94 58 GLY A C 1
ATOM 417 O O . GLY A 1 58 ? -6.453 -44.062 -24.656 1 87.94 58 GLY A O 1
ATOM 418 N N . ILE A 1 59 ? -7.621 -42.438 -23.734 1 93.31 59 ILE A N 1
ATOM 419 C CA . ILE A 1 59 ? -6.676 -42.281 -22.641 1 93.31 59 ILE A CA 1
ATOM 420 C C . ILE A 1 59 ? -6.773 -43.5 -21.703 1 93.31 59 ILE A C 1
ATOM 422 O O . ILE A 1 59 ? -7.816 -44.156 -21.625 1 93.31 59 ILE A O 1
ATOM 426 N N . ARG A 1 60 ? -5.676 -43.906 -21.078 1 96.94 60 ARG A N 1
ATOM 427 C CA . ARG A 1 60 ? -5.734 -44.875 -20.016 1 96.94 60 ARG A CA 1
ATOM 428 C C . ARG A 1 60 ? -6.281 -44.281 -18.734 1 96.94 60 ARG A C 1
ATOM 430 O O . ARG A 1 60 ? -5.738 -43.281 -18.219 1 96.94 60 ARG A O 1
ATOM 437 N N . HIS A 1 61 ? -7.34 -44.812 -18.281 1 96.44 61 HIS A N 1
ATOM 438 C CA . HIS A 1 61 ? -7.98 -44.344 -17.062 1 96.44 61 HIS A CA 1
ATOM 439 C C . HIS A 1 61 ? -7.633 -45.281 -15.891 1 96.44 61 HIS A C 1
ATOM 441 O O . HIS A 1 61 ? -7.891 -46.469 -15.945 1 96.44 61 HIS A O 1
ATOM 447 N N . TYR A 1 62 ? -6.992 -44.75 -14.867 1 97.56 62 TYR A N 1
ATOM 448 C CA . TYR A 1 62 ? -6.68 -45.469 -13.648 1 97.56 62 TYR A CA 1
ATOM 449 C C . TYR A 1 62 ? -7.516 -44.969 -12.477 1 97.56 62 TYR A C 1
ATOM 451 O O . TYR A 1 62 ? -7.734 -43.781 -12.344 1 97.56 62 TYR A O 1
ATOM 459 N N . ARG A 1 63 ? -7.875 -45.812 -11.602 1 96.56 63 ARG A N 1
ATOM 460 C CA . ARG A 1 63 ? -8.594 -45.438 -10.383 1 96.56 63 ARG A CA 1
ATOM 461 C C . ARG A 1 63 ? -7.715 -45.625 -9.156 1 96.56 63 ARG A C 1
ATOM 463 O O . ARG A 1 63 ? -7.934 -45 -8.125 1 96.56 63 ARG A O 1
ATOM 470 N N . ALA A 1 64 ? -6.73 -46.5 -9.352 1 96.75 64 ALA A N 1
ATOM 471 C CA . ALA A 1 64 ? -5.816 -46.781 -8.25 1 96.75 64 ALA A CA 1
ATOM 472 C C . ALA A 1 64 ? -4.438 -46.188 -8.508 1 96.75 64 ALA A C 1
ATOM 474 O O . ALA A 1 64 ? -3.869 -46.375 -9.586 1 96.75 64 ALA A O 1
ATOM 475 N N . PRO A 1 65 ? -3.879 -45.531 -7.461 1 97.62 65 PRO A N 1
ATOM 476 C CA . PRO A 1 65 ? -2.576 -44.875 -7.645 1 97.62 65 PRO A CA 1
ATOM 477 C C . PRO A 1 65 ? -1.477 -45.875 -8.023 1 97.62 65 PRO A C 1
ATOM 479 O O . PRO A 1 65 ? -0.667 -45.594 -8.906 1 97.62 65 PRO A O 1
ATOM 482 N N . ASP A 1 66 ? -1.459 -46.969 -7.398 1 97.06 66 ASP A N 1
ATOM 483 C CA . ASP A 1 66 ? -0.385 -47.938 -7.633 1 97.06 66 ASP A CA 1
ATOM 484 C C . ASP A 1 66 ? -0.335 -48.375 -9.102 1 97.06 66 ASP A C 1
ATOM 486 O O . ASP A 1 66 ? 0.746 -48.5 -9.68 1 97.06 66 ASP A O 1
ATOM 490 N N . GLU A 1 67 ? -1.489 -48.594 -9.648 1 97.88 67 GLU A N 1
ATOM 491 C CA . GLU A 1 67 ? -1.558 -48.969 -11.055 1 97.88 67 GLU A CA 1
ATOM 492 C C . GLU A 1 67 ? -1.109 -47.812 -11.953 1 97.88 67 GLU A C 1
ATOM 494 O O . GLU A 1 67 ? -0.411 -48.031 -12.945 1 97.88 67 GLU A O 1
ATOM 499 N N . PHE A 1 68 ? -1.572 -46.688 -11.625 1 98.38 68 PHE A N 1
ATOM 500 C CA . PHE A 1 68 ? -1.216 -45.5 -12.383 1 98.38 68 PHE A CA 1
ATOM 501 C C . PHE A 1 68 ? 0.295 -45.281 -12.398 1 98.38 68 PHE A C 1
ATOM 503 O O . PHE A 1 68 ? 0.888 -45.094 -13.469 1 98.38 68 PHE A O 1
ATOM 510 N N . PHE A 1 69 ? 0.98 -45.375 -11.273 1 98.44 69 PHE A N 1
ATOM 511 C CA . PHE A 1 69 ? 2.4 -45.062 -11.164 1 98.44 69 PHE A CA 1
ATOM 512 C C . PHE A 1 69 ? 3.248 -46.219 -11.695 1 98.44 69 PHE A C 1
ATOM 514 O O . PHE A 1 69 ? 4.434 -46.031 -11.992 1 98.44 69 PHE A O 1
ATOM 521 N N . ALA A 1 70 ? 2.639 -47.375 -11.836 1 97.69 70 ALA A N 1
ATOM 522 C CA . ALA A 1 70 ? 3.352 -48.531 -12.383 1 97.69 70 ALA A CA 1
ATOM 523 C C . ALA A 1 70 ? 3.381 -48.5 -13.906 1 97.69 70 ALA A C 1
ATOM 525 O O . ALA A 1 70 ? 4.137 -49.219 -14.539 1 97.69 70 ALA A O 1
ATOM 526 N N . ASP A 1 71 ? 2.588 -47.656 -14.453 1 96.88 71 ASP A N 1
ATOM 527 C CA . ASP A 1 71 ? 2.539 -47.531 -15.914 1 96.88 71 ASP A CA 1
ATOM 528 C C . ASP A 1 71 ? 3.91 -47.188 -16.484 1 96.88 71 ASP A C 1
ATOM 530 O O . ASP A 1 71 ? 4.418 -46.094 -16.266 1 96.88 71 ASP A O 1
ATOM 534 N N . PRO A 1 72 ? 4.488 -48.031 -17.312 1 95.69 72 PRO A N 1
ATOM 535 C CA . PRO A 1 72 ? 5.859 -47.781 -17.766 1 95.69 72 PRO A CA 1
ATOM 536 C C . PRO A 1 72 ? 5.934 -46.719 -18.859 1 95.69 72 PRO A C 1
ATOM 538 O O . PRO A 1 72 ? 7.016 -46.188 -19.141 1 95.69 72 PRO A O 1
ATOM 541 N N . ASP A 1 73 ? 4.812 -46.406 -19.391 1 95.88 73 ASP A N 1
ATOM 542 C CA . ASP A 1 73 ? 4.801 -45.5 -20.531 1 95.88 73 ASP A CA 1
ATOM 543 C C . ASP A 1 73 ? 4.844 -44.031 -20.078 1 95.88 73 ASP A C 1
ATOM 545 O O . ASP A 1 73 ? 5.246 -43.156 -20.828 1 95.88 73 ASP A O 1
ATOM 549 N N . THR A 1 74 ? 4.441 -43.781 -18.922 1 98.12 74 THR A N 1
ATOM 550 C CA . THR A 1 74 ? 4.352 -42.406 -18.422 1 98.12 74 THR A CA 1
ATOM 551 C C . THR A 1 74 ? 5.727 -41.875 -18.016 1 98.12 74 THR A C 1
ATOM 553 O O . THR A 1 74 ? 6.441 -42.531 -17.234 1 98.12 74 THR A O 1
ATOM 556 N N . ALA A 1 75 ? 6.066 -40.719 -18.562 1 98.44 75 ALA A N 1
ATOM 557 C CA . ALA A 1 75 ? 7.375 -40.125 -18.281 1 98.44 75 ALA A CA 1
ATOM 558 C C . ALA A 1 75 ? 7.258 -38.938 -17.312 1 98.44 75 ALA A C 1
ATOM 560 O O . ALA A 1 75 ? 8.156 -38.719 -16.5 1 98.44 75 ALA A O 1
ATOM 561 N N . LEU A 1 76 ? 6.277 -38.156 -17.438 1 98.81 76 LEU A N 1
ATOM 562 C CA . LEU A 1 76 ? 6 -36.969 -16.625 1 98.81 76 LEU A CA 1
ATOM 563 C C . LEU A 1 76 ? 4.641 -37.094 -15.945 1 98.81 76 LEU A C 1
ATOM 565 O O . LEU A 1 76 ? 3.643 -37.406 -16.594 1 98.81 76 LEU A O 1
ATOM 569 N N . VAL A 1 77 ? 4.625 -36.844 -14.656 1 98.88 77 VAL A N 1
ATOM 570 C CA . VAL A 1 77 ? 3.367 -36.844 -13.914 1 98.88 77 VAL A CA 1
ATOM 571 C C . VAL A 1 77 ? 2.996 -35.438 -13.523 1 98.88 77 VAL A C 1
ATOM 573 O O . VAL A 1 77 ? 3.824 -34.688 -12.984 1 98.88 77 VAL A O 1
ATOM 576 N N . VAL A 1 78 ? 1.789 -35 -13.828 1 98.88 78 VAL A N 1
ATOM 577 C CA . VAL A 1 78 ? 1.195 -33.75 -13.359 1 98.88 78 VAL A CA 1
ATOM 578 C C . VAL A 1 78 ? 0.292 -34.031 -12.164 1 98.88 78 VAL A C 1
ATOM 580 O O . VAL A 1 78 ? -0.682 -34.781 -12.273 1 98.88 78 VAL A O 1
ATOM 583 N N . VAL A 1 79 ? 0.662 -33.438 -11.047 1 98.81 79 VAL A N 1
ATOM 584 C CA . VAL A 1 79 ? -0.147 -33.594 -9.844 1 98.81 79 VAL A CA 1
ATOM 585 C C . VAL A 1 79 ? -1.087 -32.406 -9.695 1 98.81 79 VAL A C 1
ATOM 587 O O . VAL A 1 79 ? -0.663 -31.328 -9.289 1 98.81 79 VAL A O 1
ATOM 590 N N . ALA A 1 80 ? -2.367 -32.594 -9.977 1 97.88 80 ALA A N 1
ATOM 591 C CA . ALA A 1 80 ? -3.395 -31.562 -9.906 1 97.88 80 ALA A CA 1
ATOM 592 C C . ALA A 1 80 ? -4.52 -31.953 -8.961 1 97.88 80 ALA A C 1
ATOM 594 O O . ALA A 1 80 ? -5.691 -31.969 -9.344 1 97.88 80 ALA A O 1
ATOM 595 N N . THR A 1 81 ? -4.207 -32.281 -7.719 1 96.5 81 THR A N 1
ATOM 596 C CA . THR A 1 81 ? -5.121 -32.719 -6.66 1 96.5 81 THR A CA 1
ATOM 597 C C . THR A 1 81 ? -5.238 -31.625 -5.59 1 96.5 81 THR A C 1
ATOM 599 O O . THR A 1 81 ? -4.887 -30.469 -5.824 1 96.5 81 THR A O 1
ATOM 602 N N . HIS A 1 82 ? -5.863 -31.984 -4.504 1 93.44 82 HIS A N 1
ATOM 603 C CA . HIS A 1 82 ? -5.879 -31.078 -3.363 1 93.44 82 HIS A CA 1
ATOM 604 C C . HIS A 1 82 ? -4.504 -30.984 -2.703 1 93.44 82 HIS A C 1
ATOM 606 O O . HIS A 1 82 ? -3.73 -31.953 -2.754 1 93.44 82 HIS A O 1
ATOM 612 N N . ILE A 1 83 ? -4.254 -29.922 -2.047 1 92.81 83 ILE A N 1
ATOM 613 C CA . ILE A 1 83 ? -2.92 -29.594 -1.552 1 92.81 83 ILE A CA 1
ATOM 614 C C . ILE A 1 83 ? -2.447 -30.672 -0.58 1 92.81 83 ILE A C 1
ATOM 616 O O . ILE A 1 83 ? -1.248 -30.938 -0.473 1 92.81 83 ILE A O 1
ATOM 620 N N . ASP A 1 84 ? -3.359 -31.297 0.104 1 93.5 84 ASP A N 1
ATOM 621 C CA . ASP A 1 84 ? -2.986 -32.25 1.148 1 93.5 84 ASP A CA 1
ATOM 622 C C . ASP A 1 84 ? -2.387 -33.5 0.547 1 93.5 84 ASP A C 1
ATOM 624 O O . ASP A 1 84 ? -1.773 -34.312 1.258 1 93.5 84 ASP A O 1
ATOM 628 N N . THR A 1 85 ? -2.482 -33.656 -0.789 1 96.44 85 THR A N 1
ATOM 629 C CA . THR A 1 85 ? -1.954 -34.875 -1.407 1 96.44 85 THR A CA 1
ATOM 630 C C . THR A 1 85 ? -0.846 -34.531 -2.4 1 96.44 85 THR A C 1
ATOM 632 O O . THR A 1 85 ? -0.322 -35.406 -3.078 1 96.44 85 THR A O 1
ATOM 635 N N . HIS A 1 86 ? -0.446 -33.281 -2.514 1 98 86 HIS A N 1
ATOM 636 C CA . HIS A 1 86 ? 0.571 -32.875 -3.475 1 98 86 HIS A CA 1
ATOM 637 C C . HIS A 1 86 ? 1.886 -33.594 -3.234 1 98 86 HIS A C 1
ATOM 639 O O . HIS A 1 86 ? 2.395 -34.281 -4.129 1 98 86 HIS A O 1
ATOM 645 N N . ALA A 1 87 ? 2.383 -33.5 -2.012 1 98 87 ALA A N 1
ATOM 646 C CA . ALA A 1 87 ? 3.67 -34.094 -1.677 1 98 87 ALA A CA 1
ATOM 647 C C . ALA A 1 87 ? 3.613 -35.625 -1.82 1 98 87 ALA A C 1
ATOM 649 O O . ALA A 1 87 ? 4.551 -36.219 -2.338 1 98 87 ALA A O 1
ATOM 650 N N . LEU A 1 88 ? 2.502 -36.156 -1.406 1 98 88 LEU A N 1
ATOM 651 C CA . LEU A 1 88 ? 2.316 -37.594 -1.468 1 98 88 LEU A CA 1
ATOM 652 C C . LEU A 1 88 ? 2.443 -38.094 -2.9 1 98 88 LEU A C 1
ATOM 654 O O . LEU A 1 88 ? 3.23 -39 -3.176 1 98 88 LEU A O 1
ATOM 658 N N . PHE A 1 89 ? 1.717 -37.531 -3.793 1 98.62 89 PHE A N 1
ATOM 659 C CA . PHE A 1 89 ? 1.691 -38.031 -5.172 1 98.62 89 PHE A CA 1
ATOM 660 C C . PHE A 1 89 ? 2.984 -37.656 -5.895 1 98.62 89 PHE A C 1
ATOM 662 O O . PHE A 1 89 ? 3.441 -38.406 -6.766 1 98.62 89 PHE A O 1
ATOM 669 N N . ALA A 1 90 ? 3.562 -36.531 -5.523 1 98.81 90 ALA A N 1
ATOM 670 C CA . ALA A 1 90 ? 4.871 -36.219 -6.082 1 98.81 90 ALA A CA 1
ATOM 671 C C . ALA A 1 90 ? 5.91 -37.25 -5.703 1 98.81 90 ALA A C 1
ATOM 673 O O . ALA A 1 90 ? 6.684 -37.719 -6.551 1 98.81 90 ALA A O 1
ATOM 674 N N . GLU A 1 91 ? 5.895 -37.625 -4.484 1 98.62 91 GLU A N 1
ATOM 675 C CA . GLU A 1 91 ? 6.82 -38.656 -4.008 1 98.62 91 GLU A CA 1
ATOM 676 C C . GLU A 1 91 ? 6.605 -39.969 -4.734 1 98.62 91 GLU A C 1
ATOM 678 O O . GLU A 1 91 ? 7.566 -40.625 -5.148 1 98.62 91 GLU A O 1
ATOM 683 N N . LYS A 1 92 ? 5.375 -40.406 -4.84 1 98.62 92 LYS A N 1
ATOM 684 C CA . LYS A 1 92 ? 5.059 -41.625 -5.535 1 98.62 92 LYS A CA 1
ATOM 685 C C . LYS A 1 92 ? 5.57 -41.594 -6.973 1 98.62 92 LYS A C 1
ATOM 687 O O . LYS A 1 92 ? 6.102 -42.594 -7.469 1 98.62 92 LYS A O 1
ATOM 692 N N . ALA A 1 93 ? 5.387 -40.5 -7.633 1 98.81 93 ALA A N 1
ATOM 693 C CA . ALA A 1 93 ? 5.855 -40.344 -9.008 1 98.81 93 ALA A CA 1
ATOM 694 C C . ALA A 1 93 ? 7.371 -40.469 -9.086 1 98.81 93 ALA A C 1
ATOM 696 O O . ALA A 1 93 ? 7.891 -41.219 -9.93 1 98.81 93 ALA A O 1
ATOM 697 N N . LEU A 1 94 ? 8.047 -39.812 -8.203 1 98.81 94 LEU A N 1
ATOM 698 C CA . LEU A 1 94 ? 9.508 -39.844 -8.188 1 98.81 94 LEU A CA 1
ATOM 699 C C . LEU A 1 94 ? 10.023 -41.25 -7.895 1 98.81 94 LEU A C 1
ATOM 701 O O . LEU A 1 94 ? 10.969 -41.688 -8.531 1 98.81 94 LEU A O 1
ATOM 705 N N . LEU A 1 95 ? 9.391 -41.844 -6.938 1 98.56 95 LEU A N 1
ATOM 706 C CA . LEU A 1 95 ? 9.797 -43.219 -6.582 1 98.56 95 LEU A CA 1
ATOM 707 C C . LEU A 1 95 ? 9.602 -44.156 -7.754 1 98.56 95 LEU A C 1
ATOM 709 O O . LEU A 1 95 ? 10.344 -45.125 -7.902 1 98.56 95 LEU A O 1
ATOM 713 N N . ALA A 1 96 ? 8.648 -43.875 -8.586 1 98.62 96 ALA A N 1
ATOM 714 C CA . ALA A 1 96 ? 8.359 -44.688 -9.766 1 98.62 96 ALA A CA 1
ATOM 715 C C . ALA A 1 96 ? 9.266 -44.312 -10.93 1 98.62 96 ALA A C 1
ATOM 717 O O . ALA A 1 96 ? 9.141 -44.844 -12.031 1 98.62 96 ALA A O 1
ATOM 718 N N . GLY A 1 97 ? 10.164 -43.344 -10.711 1 98.5 97 GLY A N 1
ATOM 719 C CA . GLY A 1 97 ? 11.133 -42.969 -11.727 1 98.5 97 GLY A CA 1
ATOM 720 C C . GLY A 1 97 ? 10.578 -41.969 -12.734 1 98.5 97 GLY A C 1
ATOM 721 O O . GLY A 1 97 ? 11.016 -41.969 -13.891 1 98.5 97 GLY A O 1
ATOM 722 N N . LYS A 1 98 ? 9.641 -41.25 -12.367 1 98.81 98 LYS A N 1
ATOM 723 C CA . LYS A 1 98 ? 8.969 -40.344 -13.281 1 98.81 98 LYS A CA 1
ATOM 724 C C . LYS A 1 98 ? 9.219 -38.875 -12.891 1 98.81 98 LYS A C 1
ATOM 726 O O . LYS A 1 98 ? 9.266 -38.562 -11.703 1 98.81 98 LYS A O 1
ATOM 731 N N . HIS A 1 99 ? 9.406 -37.938 -13.906 1 98.81 99 HIS A N 1
ATOM 732 C CA . HIS A 1 99 ? 9.438 -36.531 -13.648 1 98.81 99 HIS A CA 1
ATOM 733 C C . HIS A 1 99 ? 8.094 -36.031 -13.117 1 98.81 99 HIS A C 1
ATOM 735 O O . HIS A 1 99 ? 7.07 -36.688 -13.305 1 98.81 99 HIS A O 1
ATOM 741 N N . VAL A 1 100 ? 8.141 -34.875 -12.422 1 98.88 100 VAL A N 1
ATOM 742 C CA . VAL A 1 100 ? 6.895 -34.469 -11.797 1 98.88 100 VAL A CA 1
ATOM 743 C C . VAL A 1 100 ? 6.758 -32.938 -11.883 1 98.88 100 VAL A C 1
ATOM 745 O O . VAL A 1 100 ? 7.738 -32.219 -11.711 1 98.88 100 VAL A O 1
ATOM 748 N N . ILE A 1 101 ? 5.617 -32.438 -12.188 1 98.88 101 ILE A N 1
ATOM 749 C CA . ILE A 1 101 ? 5.184 -31.078 -11.953 1 98.88 101 ILE A CA 1
ATOM 750 C C . ILE A 1 101 ? 3.979 -31.062 -11.016 1 98.88 101 ILE A C 1
ATOM 752 O O . ILE A 1 101 ? 2.975 -31.734 -11.273 1 98.88 101 ILE A O 1
ATOM 756 N N . VAL A 1 102 ? 4.082 -30.359 -9.914 1 98.69 102 VAL A N 1
ATOM 757 C CA . VAL A 1 102 ? 3.031 -30.297 -8.898 1 98.69 102 VAL A CA 1
ATOM 758 C C . VAL A 1 102 ? 2.279 -28.969 -9.031 1 98.69 102 VAL A C 1
ATOM 760 O O . VAL A 1 102 ? 2.891 -27.922 -9.227 1 98.69 102 VAL A O 1
ATOM 763 N N . ASP A 1 103 ? 0.975 -29.016 -8.961 1 97.94 103 ASP A N 1
ATOM 764 C CA . ASP A 1 103 ? 0.193 -27.781 -8.93 1 97.94 103 ASP A CA 1
ATOM 765 C C . ASP A 1 103 ? 0.524 -26.953 -7.684 1 97.94 103 ASP A C 1
ATOM 767 O O . ASP A 1 103 ? 1.085 -27.484 -6.719 1 97.94 103 ASP A O 1
ATOM 771 N N . LYS A 1 104 ? 0.294 -25.688 -7.738 1 96.56 104 LYS A N 1
ATOM 772 C CA . LYS A 1 104 ? 0.51 -24.828 -6.578 1 96.56 104 LYS A CA 1
ATOM 773 C C . LYS A 1 104 ? -0.659 -24.922 -5.602 1 96.56 104 LYS A C 1
ATOM 775 O O . LYS A 1 104 ? -1.797 -25.172 -6.008 1 96.56 104 LYS A O 1
ATOM 780 N N . PRO A 1 105 ? -0.508 -24.719 -4.379 1 96.19 105 PRO A N 1
ATOM 781 C CA . PRO A 1 105 ? 0.799 -24.641 -3.725 1 96.19 105 PRO A CA 1
ATOM 782 C C . PRO A 1 105 ? 1.534 -25.984 -3.701 1 96.19 105 PRO A C 1
ATOM 784 O O . PRO A 1 105 ? 0.899 -27.031 -3.676 1 96.19 105 PRO A O 1
ATOM 787 N N . PHE A 1 106 ? 2.85 -25.938 -3.645 1 97.12 106 PHE A N 1
ATOM 788 C CA . PHE A 1 106 ? 3.705 -27.109 -3.811 1 97.12 106 PHE A CA 1
ATOM 789 C C . PHE A 1 106 ? 3.424 -28.141 -2.73 1 97.12 106 PHE A C 1
ATOM 791 O O . PHE A 1 106 ? 3.35 -29.344 -3.014 1 97.12 106 PHE A O 1
ATOM 798 N N . ALA A 1 107 ? 3.324 -27.703 -1.527 1 97.25 107 ALA A N 1
ATOM 799 C CA . ALA A 1 107 ? 3.105 -28.531 -0.34 1 97.25 107 ALA A CA 1
ATOM 800 C C . ALA A 1 107 ? 2.482 -27.719 0.788 1 97.25 107 ALA A C 1
ATOM 802 O O . ALA A 1 107 ? 2.301 -26.5 0.656 1 97.25 107 ALA A O 1
ATOM 803 N N . ARG A 1 108 ? 2.109 -28.406 1.939 1 96.75 108 ARG A N 1
ATOM 804 C CA . ARG A 1 108 ? 1.471 -27.734 3.062 1 96.75 108 ARG A CA 1
ATOM 805 C C . ARG A 1 108 ? 2.51 -27.109 3.988 1 96.75 108 ARG A C 1
ATOM 807 O O . ARG A 1 108 ? 2.172 -26.297 4.855 1 96.75 108 ARG A O 1
ATOM 814 N N . SER A 1 109 ? 3.781 -27.5 3.674 1 96.06 109 SER A N 1
ATOM 815 C CA . SER A 1 109 ? 4.863 -26.984 4.504 1 96.06 109 SER A CA 1
ATOM 816 C C . SER A 1 109 ? 6.203 -27.078 3.787 1 96.06 109 SER A C 1
ATOM 818 O O . SER A 1 109 ? 6.348 -27.844 2.824 1 96.06 109 SER A O 1
ATOM 820 N N . THR A 1 110 ? 7.117 -26.281 4.383 1 97.06 110 THR A N 1
ATOM 821 C CA . THR A 1 110 ? 8.484 -26.312 3.875 1 97.06 110 THR A CA 1
ATOM 822 C C . THR A 1 110 ? 9.102 -27.703 4.086 1 97.06 110 THR A C 1
ATOM 824 O O . THR A 1 110 ? 9.836 -28.203 3.23 1 97.06 110 THR A O 1
ATOM 827 N N . ALA A 1 111 ? 8.805 -28.328 5.184 1 96.31 111 ALA A N 1
ATOM 828 C CA . ALA A 1 111 ? 9.336 -29.656 5.5 1 96.31 111 ALA A CA 1
ATOM 829 C C . ALA A 1 111 ? 8.875 -30.688 4.477 1 96.31 111 ALA A C 1
ATOM 831 O O . ALA A 1 111 ? 9.672 -31.5 4.012 1 96.31 111 ALA A O 1
ATOM 832 N N . GLU A 1 112 ? 7.609 -30.641 4.133 1 96.56 112 GLU A N 1
ATOM 833 C CA . GLU A 1 112 ? 7.074 -31.547 3.119 1 96.56 112 GLU A CA 1
ATOM 834 C C . GLU A 1 112 ? 7.746 -31.312 1.768 1 96.56 112 GLU A C 1
ATOM 836 O O . GLU A 1 112 ? 8.102 -32.281 1.08 1 96.56 112 GLU A O 1
ATOM 841 N N . ALA A 1 113 ? 7.895 -30.094 1.418 1 97.62 113 ALA A N 1
ATOM 842 C CA . ALA A 1 113 ? 8.523 -29.75 0.145 1 97.62 113 ALA A CA 1
ATOM 843 C C . ALA A 1 113 ? 9.977 -30.219 0.108 1 97.62 113 ALA A C 1
ATOM 845 O O . ALA A 1 113 ? 10.43 -30.766 -0.901 1 97.62 113 ALA A O 1
ATOM 846 N N . ASP A 1 114 ? 10.672 -30.016 1.201 1 98 114 ASP A N 1
ATOM 847 C CA . ASP A 1 114 ? 12.078 -30.406 1.287 1 98 114 ASP A CA 1
ATOM 848 C C . ASP A 1 114 ? 12.258 -31.906 1.055 1 98 114 ASP A C 1
ATOM 850 O O . ASP A 1 114 ? 13.195 -32.312 0.375 1 98 114 ASP A O 1
ATOM 854 N N . LYS A 1 115 ? 11.398 -32.656 1.616 1 98.12 115 LYS A N 1
ATOM 855 C CA . LYS A 1 115 ? 11.469 -34.094 1.449 1 98.12 115 LYS A CA 1
ATOM 856 C C . LYS A 1 115 ? 11.328 -34.5 -0.02 1 98.12 115 LYS A C 1
ATOM 858 O O . LYS A 1 115 ? 12.102 -35.312 -0.525 1 98.12 115 LYS A O 1
ATOM 863 N N . VAL A 1 116 ? 10.398 -33.906 -0.683 1 98.75 116 VAL A N 1
ATOM 864 C CA . VAL A 1 116 ? 10.141 -34.25 -2.084 1 98.75 116 VAL A CA 1
ATOM 865 C C . VAL A 1 116 ? 11.312 -33.781 -2.943 1 98.75 116 VAL A C 1
ATOM 867 O O . VAL A 1 116 ? 11.75 -34.5 -3.848 1 98.75 116 VAL A O 1
ATOM 870 N N . ILE A 1 117 ? 11.797 -32.594 -2.693 1 98.81 117 ILE A N 1
ATOM 871 C CA . ILE A 1 117 ? 12.906 -32 -3.451 1 98.81 117 ILE A CA 1
ATOM 872 C C . ILE A 1 117 ? 14.141 -32.906 -3.305 1 98.81 117 ILE A C 1
ATOM 874 O O . ILE A 1 117 ? 14.828 -33.188 -4.289 1 98.81 117 ILE A O 1
ATOM 878 N N . GLN A 1 118 ? 14.406 -33.312 -2.078 1 98.69 118 GLN A N 1
ATOM 879 C CA . GLN A 1 118 ? 15.555 -34.188 -1.833 1 98.69 118 GLN A CA 1
ATOM 880 C C . GLN A 1 118 ? 15.438 -35.5 -2.619 1 98.69 118 GLN A C 1
ATOM 882 O O . GLN A 1 118 ? 16.406 -35.969 -3.199 1 98.69 118 GLN A O 1
ATOM 887 N N . LEU A 1 119 ? 14.273 -36.062 -2.58 1 98.81 119 LEU A N 1
ATOM 888 C CA . LEU A 1 119 ? 14.039 -37.281 -3.314 1 98.81 119 LEU A CA 1
ATOM 889 C C . LEU A 1 119 ? 14.281 -37.094 -4.809 1 98.81 119 LEU A C 1
ATOM 891 O O . LEU A 1 119 ? 14.875 -37.938 -5.461 1 98.81 119 LEU A O 1
ATOM 895 N N . ALA A 1 120 ? 13.805 -36 -5.379 1 98.88 120 ALA A N 1
ATOM 896 C CA . ALA A 1 120 ? 14.008 -35.719 -6.793 1 98.88 120 ALA A CA 1
ATOM 897 C C . ALA A 1 120 ? 15.5 -35.625 -7.125 1 98.88 120 ALA A C 1
ATOM 899 O O . ALA A 1 120 ? 15.938 -36.156 -8.148 1 98.88 120 ALA A O 1
ATOM 900 N N . LYS A 1 121 ? 16.234 -34.969 -6.27 1 98.5 121 LYS A N 1
ATOM 901 C CA . LYS A 1 121 ? 17.672 -34.875 -6.453 1 98.5 121 LYS A CA 1
ATOM 902 C C . LYS A 1 121 ? 18.328 -36.25 -6.426 1 98.5 121 LYS A C 1
ATOM 904 O O . LYS A 1 121 ? 19.188 -36.562 -7.27 1 98.5 121 LYS A O 1
ATOM 909 N N . GLU A 1 122 ? 17.969 -37.031 -5.512 1 98.5 122 GLU A N 1
ATOM 910 C CA . GLU A 1 122 ? 18.516 -38.375 -5.371 1 98.5 122 GLU A CA 1
ATOM 911 C C . GLU A 1 122 ? 18.234 -39.219 -6.609 1 98.5 122 GLU A C 1
ATOM 913 O O . GLU A 1 122 ? 19.078 -40.031 -7.023 1 98.5 122 GLU A O 1
ATOM 918 N N . LYS A 1 123 ? 17.109 -39.094 -7.152 1 98.38 123 LYS A N 1
ATOM 919 C CA . LYS A 1 123 ? 16.688 -39.875 -8.289 1 98.38 123 LYS A CA 1
ATOM 920 C C . LYS A 1 123 ? 17.172 -39.281 -9.609 1 98.38 123 LYS A C 1
ATOM 922 O O . LYS A 1 123 ? 17.125 -39.938 -10.648 1 98.38 123 LYS A O 1
ATOM 927 N N . GLY A 1 124 ? 17.656 -38.031 -9.555 1 98.31 124 GLY A N 1
ATOM 928 C CA . GLY A 1 124 ? 18.062 -37.344 -10.758 1 98.31 124 GLY A CA 1
ATOM 929 C C . GLY A 1 124 ? 16.906 -37.031 -11.688 1 98.31 124 GLY A C 1
ATOM 930 O O . GLY A 1 124 ? 17.047 -37.125 -12.906 1 98.31 124 GLY A O 1
ATOM 931 N N . LEU A 1 125 ? 15.773 -36.781 -11.125 1 98.75 125 LEU A N 1
ATOM 932 C CA . LEU A 1 125 ? 14.57 -36.531 -11.906 1 98.75 125 LEU A CA 1
ATOM 933 C C . LEU A 1 125 ? 14.172 -35.031 -11.805 1 98.75 125 LEU A C 1
ATOM 935 O O . LEU A 1 125 ? 14.492 -34.375 -10.82 1 98.75 125 LEU A O 1
ATOM 939 N N . VAL A 1 126 ? 13.469 -34.531 -12.812 1 98.81 126 VAL A N 1
ATOM 940 C CA . VAL A 1 126 ? 12.961 -33.156 -12.836 1 98.81 126 VAL A CA 1
ATOM 941 C C . VAL A 1 126 ? 11.734 -33.062 -11.93 1 98.81 126 VAL A C 1
ATOM 943 O O . VAL A 1 126 ? 10.812 -33.875 -12.023 1 98.81 126 VAL A O 1
ATOM 946 N N . LEU A 1 127 ? 11.781 -32.188 -10.984 1 98.88 127 LEU A N 1
ATOM 947 C CA . LEU A 1 127 ? 10.672 -31.766 -10.125 1 98.88 127 LEU A CA 1
ATOM 948 C C . LEU A 1 127 ? 10.445 -30.266 -10.211 1 98.88 127 LEU A C 1
ATOM 950 O O . LEU A 1 127 ? 11.398 -29.484 -10.109 1 98.88 127 LEU A O 1
ATOM 954 N N . THR A 1 128 ? 9.234 -29.859 -10.469 1 98.75 128 THR A N 1
ATOM 955 C CA . THR A 1 128 ? 8.922 -28.438 -10.461 1 98.75 128 THR A CA 1
ATOM 956 C C . THR A 1 128 ? 7.492 -28.203 -9.984 1 98.75 128 THR A C 1
ATOM 958 O O . THR A 1 128 ? 6.812 -29.141 -9.547 1 98.75 128 THR A O 1
ATOM 961 N N . CYS A 1 129 ? 7.141 -26.969 -9.789 1 98.69 129 CYS A N 1
ATOM 962 C CA . CYS A 1 129 ? 5.816 -26.547 -9.352 1 98.69 129 CYS A CA 1
ATOM 963 C C . CYS A 1 129 ? 5.16 -25.641 -10.398 1 98.69 129 CYS A C 1
ATOM 965 O O . CYS A 1 129 ? 5.844 -24.891 -11.094 1 98.69 129 CYS A O 1
ATOM 967 N N . PHE A 1 130 ? 3.879 -25.75 -10.516 1 98.25 130 PHE A N 1
ATOM 968 C CA . PHE A 1 130 ? 3.1 -25.016 -11.508 1 98.25 130 PHE A CA 1
ATOM 969 C C . PHE A 1 130 ? 2.898 -23.578 -11.078 1 98.25 130 PHE A C 1
ATOM 971 O O . PHE A 1 130 ? 1.78 -23.156 -10.758 1 98.25 130 PHE A O 1
ATOM 978 N N . GLN A 1 131 ? 3.912 -22.766 -11.227 1 98.25 131 GLN A N 1
ATOM 979 C CA . GLN A 1 131 ? 3.848 -21.328 -10.992 1 98.25 131 GLN A CA 1
ATOM 980 C C . GLN A 1 131 ? 3.59 -20.562 -12.289 1 98.25 131 GLN A C 1
ATOM 982 O O . GLN A 1 131 ? 4.406 -19.75 -12.703 1 98.25 131 GLN A O 1
ATOM 987 N N . ASN A 1 132 ? 2.432 -20.797 -12.805 1 97.56 132 ASN A N 1
ATOM 988 C CA . ASN A 1 132 ? 2.068 -20.266 -14.109 1 97.56 132 ASN A CA 1
ATOM 989 C C . ASN A 1 132 ? 2.041 -18.734 -14.109 1 97.56 132 ASN A C 1
ATOM 991 O O . ASN A 1 132 ? 2.279 -18.109 -15.141 1 97.56 132 ASN A O 1
ATOM 995 N N . ARG A 1 133 ? 1.879 -18.109 -12.977 1 97.62 133 ARG A N 1
ATOM 996 C CA . ARG A 1 133 ? 1.694 -16.672 -12.938 1 97.62 133 ARG A CA 1
ATOM 997 C C . ARG A 1 133 ? 3.021 -15.945 -13.125 1 97.62 133 ARG A C 1
ATOM 999 O O . ARG A 1 133 ? 3.047 -14.719 -13.297 1 97.62 133 ARG A O 1
ATOM 1006 N N . ARG A 1 134 ? 4.137 -16.672 -13.125 1 98.31 134 ARG A N 1
ATOM 1007 C CA . ARG A 1 134 ? 5.387 -16.094 -13.602 1 98.31 134 ARG A CA 1
ATOM 1008 C C . ARG A 1 134 ? 5.289 -15.703 -15.07 1 98.31 134 ARG A C 1
ATOM 1010 O O . ARG A 1 134 ? 6.074 -14.883 -15.555 1 98.31 134 ARG A O 1
ATOM 1017 N N . TRP A 1 135 ? 4.27 -16.266 -15.789 1 98.19 135 TRP A N 1
ATOM 1018 C CA . TRP A 1 135 ? 4.113 -16.016 -17.219 1 98.19 135 TRP A CA 1
ATOM 1019 C C . TRP A 1 135 ? 2.895 -15.133 -17.484 1 98.19 135 TRP A C 1
ATOM 1021 O O . TRP A 1 135 ? 2.416 -15.055 -18.609 1 98.19 135 TRP A O 1
ATOM 1031 N N . ASP A 1 136 ? 2.328 -14.523 -16.422 1 97.5 136 ASP A N 1
ATOM 1032 C CA . ASP A 1 136 ? 1.319 -13.492 -16.625 1 97.5 136 ASP A CA 1
ATOM 1033 C C . ASP A 1 136 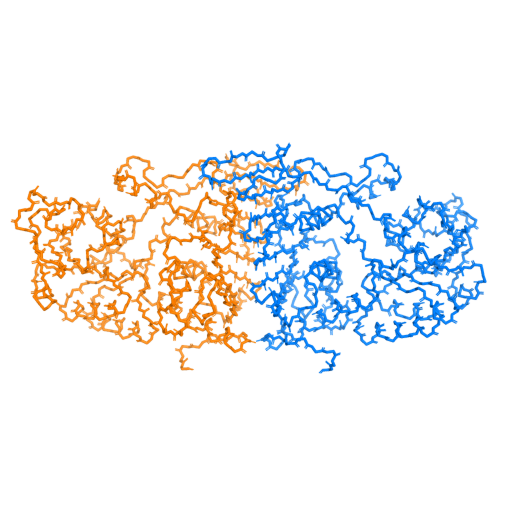? 1.887 -12.32 -17.422 1 97.5 136 ASP A C 1
ATOM 1035 O O . ASP A 1 136 ? 3.047 -11.938 -17.25 1 97.5 136 ASP A O 1
ATOM 1039 N N . GLY A 1 137 ? 1.04 -11.742 -18.281 1 97.81 137 GLY A N 1
ATOM 1040 C CA . GLY A 1 137 ? 1.484 -10.633 -19.109 1 97.81 137 GLY A CA 1
ATOM 1041 C C . GLY A 1 137 ? 1.97 -9.445 -18.297 1 97.81 137 GLY A C 1
ATOM 1042 O O . GLY A 1 137 ? 3.01 -8.859 -18.609 1 97.81 137 GLY A O 1
ATOM 1043 N N . ASP A 1 138 ? 1.224 -9.047 -17.312 1 97.31 138 ASP A N 1
ATOM 1044 C CA . ASP A 1 138 ? 1.596 -7.902 -16.484 1 97.31 138 ASP A CA 1
ATOM 1045 C C . ASP A 1 138 ? 2.936 -8.141 -15.789 1 97.31 138 ASP A C 1
ATOM 1047 O O . ASP A 1 138 ? 3.783 -7.242 -15.75 1 97.31 138 ASP A O 1
ATOM 1051 N N . PHE A 1 139 ? 3.156 -9.32 -15.289 1 98.25 139 PHE A N 1
ATOM 1052 C CA . PHE A 1 139 ? 4.391 -9.648 -14.578 1 98.25 139 PHE A CA 1
ATOM 1053 C C . PHE A 1 139 ? 5.57 -9.695 -15.547 1 98.25 139 PHE A C 1
ATOM 1055 O O . PHE A 1 139 ? 6.645 -9.18 -15.242 1 98.25 139 PHE A O 1
ATOM 1062 N N . GLN A 1 140 ? 5.316 -10.328 -16.688 1 98.56 140 GLN A N 1
ATOM 1063 C CA . GLN A 1 140 ? 6.367 -10.367 -17.703 1 98.56 140 GLN A CA 1
ATOM 1064 C C . GLN A 1 140 ? 6.73 -8.969 -18.172 1 98.56 140 GLN A C 1
ATOM 1066 O O . GLN A 1 140 ? 7.891 -8.688 -18.484 1 98.56 140 GLN A O 1
ATOM 1071 N N . THR A 1 141 ? 5.762 -8.109 -18.25 1 98.56 141 THR A N 1
ATOM 1072 C CA . THR A 1 141 ? 6.023 -6.723 -18.609 1 98.56 141 THR A CA 1
ATOM 1073 C C . THR A 1 141 ? 6.91 -6.051 -17.562 1 98.56 141 THR A C 1
ATOM 1075 O O . THR A 1 141 ? 7.891 -5.391 -17.906 1 98.56 141 THR A O 1
ATOM 1078 N N . LEU A 1 142 ? 6.566 -6.238 -16.312 1 98.75 142 LEU A N 1
ATOM 1079 C CA . LEU A 1 142 ? 7.379 -5.688 -15.234 1 98.75 142 LEU A CA 1
ATOM 1080 C C . LEU A 1 142 ? 8.797 -6.238 -15.289 1 98.75 142 LEU A C 1
ATOM 1082 O O . LEU A 1 142 ? 9.766 -5.488 -15.156 1 98.75 142 LEU A O 1
ATOM 1086 N N . ARG A 1 143 ? 8.945 -7.566 -15.461 1 98.62 143 ARG A N 1
ATOM 1087 C CA . ARG A 1 143 ? 10.266 -8.188 -15.555 1 98.62 143 ARG A CA 1
ATOM 1088 C C . ARG A 1 143 ? 11.078 -7.566 -16.688 1 98.62 143 ARG A C 1
ATOM 1090 O O . ARG A 1 143 ? 12.273 -7.309 -16.531 1 98.62 143 ARG A O 1
ATOM 1097 N N . LYS A 1 144 ? 10.414 -7.355 -17.812 1 98.25 144 LYS A N 1
ATOM 1098 C CA . LYS A 1 144 ? 11.078 -6.75 -18.953 1 98.25 144 LYS A CA 1
ATOM 1099 C C . LYS A 1 144 ? 11.594 -5.355 -18.625 1 98.25 144 LYS A C 1
ATOM 1101 O O . LYS A 1 144 ? 12.766 -5.051 -18.859 1 98.25 144 LYS A O 1
ATOM 1106 N N . ILE A 1 145 ? 10.742 -4.539 -18.031 1 97.88 145 ILE A N 1
ATOM 1107 C CA . ILE A 1 145 ? 11.078 -3.162 -17.688 1 97.88 145 ILE A CA 1
ATOM 1108 C C . ILE A 1 145 ? 12.227 -3.15 -16.688 1 97.88 145 ILE A C 1
ATOM 1110 O O . ILE A 1 145 ? 13.156 -2.35 -16.812 1 97.88 145 ILE A O 1
ATOM 1114 N N . LEU A 1 146 ? 12.18 -4.031 -15.719 1 98.25 146 LEU A N 1
ATOM 1115 C CA . LEU A 1 146 ? 13.211 -4.102 -14.688 1 98.25 146 LEU A CA 1
ATOM 1116 C C . LEU A 1 146 ? 14.523 -4.602 -15.273 1 98.25 146 LEU A C 1
ATOM 1118 O O . LEU A 1 146 ? 15.594 -4.098 -14.922 1 98.25 146 LEU A O 1
ATOM 1122 N N . SER A 1 147 ? 14.469 -5.621 -16.172 1 97.88 147 SER A N 1
ATOM 1123 C CA . SER A 1 147 ? 15.68 -6.18 -16.766 1 97.88 147 SER A CA 1
ATOM 1124 C C . SER A 1 147 ? 16.406 -5.148 -17.609 1 97.88 147 SER A C 1
ATOM 1126 O O . SER A 1 147 ? 17.625 -5.238 -17.797 1 97.88 147 SER A O 1
ATOM 1128 N N . GLN A 1 148 ? 15.672 -4.195 -18.109 1 97.62 148 GLN A N 1
ATOM 1129 C CA . GLN A 1 148 ? 16.25 -3.141 -18.938 1 97.62 148 GLN A CA 1
ATOM 1130 C C . GLN A 1 148 ? 16.609 -1.92 -18.094 1 97.62 148 GLN A C 1
ATOM 1132 O O . GLN A 1 148 ? 16.953 -0.867 -18.625 1 97.62 148 GLN A O 1
ATOM 1137 N N . ASN A 1 149 ? 16.469 -2.012 -16.797 1 97.75 149 ASN A N 1
ATOM 1138 C CA . ASN A 1 149 ? 16.844 -1.011 -15.805 1 97.75 149 ASN A CA 1
ATOM 1139 C C . ASN A 1 149 ? 16.094 0.3 -16.016 1 97.75 149 ASN A C 1
ATOM 1141 O O . ASN A 1 149 ? 16.656 1.381 -15.828 1 97.75 149 ASN A O 1
ATOM 1145 N N . ALA A 1 150 ? 14.891 0.196 -16.5 1 98 150 ALA A N 1
ATOM 1146 C CA . ALA A 1 150 ? 14.078 1.377 -16.781 1 98 150 ALA A CA 1
ATOM 1147 C C . ALA A 1 150 ? 13.758 2.141 -15.5 1 98 150 ALA A C 1
ATOM 1149 O O . ALA A 1 150 ? 13.555 3.355 -15.523 1 98 150 ALA A O 1
ATOM 1150 N N . LEU A 1 151 ? 13.703 1.479 -14.336 1 98.62 151 LEU A N 1
ATOM 1151 C CA . LEU A 1 151 ? 13.219 2.104 -13.109 1 98.62 151 LEU A CA 1
ATOM 1152 C C . LEU A 1 151 ? 14.383 2.41 -12.172 1 98.62 151 LEU A C 1
ATOM 1154 O O . LEU A 1 151 ? 14.188 3.018 -11.109 1 98.62 151 LEU A O 1
ATOM 1158 N N . GLY A 1 152 ? 15.641 2.041 -12.516 1 98.19 152 GLY A N 1
ATOM 1159 C CA . GLY A 1 152 ? 16.766 2.227 -11.617 1 98.19 152 GLY A CA 1
ATOM 1160 C C . GLY A 1 152 ? 16.703 1.329 -10.398 1 98.19 152 GLY A C 1
ATOM 1161 O O . GLY A 1 152 ? 16.281 0.172 -10.492 1 98.19 152 GLY A O 1
ATOM 1162 N N . LYS A 1 153 ? 17.25 1.802 -9.281 1 97.56 153 LYS A N 1
ATOM 1163 C CA . LYS A 1 153 ? 17.219 1.043 -8.039 1 97.56 153 LYS A CA 1
ATOM 1164 C C . LYS A 1 153 ? 15.828 1.077 -7.41 1 97.56 153 LYS A C 1
ATOM 1166 O O . LYS A 1 153 ? 15.328 2.146 -7.059 1 97.56 153 LYS A O 1
ATOM 1171 N N . ILE A 1 154 ? 15.211 -0.071 -7.273 1 98.62 154 ILE A N 1
ATOM 1172 C CA . ILE A 1 154 ? 13.844 -0.145 -6.762 1 98.62 154 ILE A CA 1
ATOM 1173 C C . ILE A 1 154 ? 13.828 0.187 -5.273 1 98.62 154 ILE A C 1
ATOM 1175 O O . ILE A 1 154 ? 14.594 -0.384 -4.496 1 98.62 154 ILE A O 1
ATOM 1179 N N . ALA A 1 155 ? 13.016 1.167 -4.914 1 98.5 155 ALA A N 1
ATOM 1180 C CA . ALA A 1 155 ? 12.859 1.544 -3.514 1 98.5 155 ALA A CA 1
ATOM 1181 C C . ALA A 1 155 ? 11.672 0.823 -2.881 1 98.5 155 ALA A C 1
ATOM 1183 O O . ALA A 1 155 ? 11.734 0.416 -1.718 1 98.5 155 ALA A O 1
ATOM 1184 N N . GLU A 1 156 ? 10.602 0.729 -3.637 1 98.75 156 GLU A N 1
ATOM 1185 C CA . GLU A 1 156 ? 9.398 0.077 -3.127 1 98.75 156 GLU A CA 1
ATOM 1186 C C . GLU A 1 156 ? 8.656 -0.65 -4.242 1 98.75 156 GLU A C 1
ATOM 1188 O O . GLU A 1 156 ? 8.617 -0.18 -5.379 1 98.75 156 GLU A O 1
ATOM 1193 N N . ALA A 1 157 ? 8.086 -1.765 -3.912 1 98.88 157 ALA A N 1
ATOM 1194 C CA . ALA A 1 157 ? 7.219 -2.52 -4.816 1 98.88 157 ALA A CA 1
ATOM 1195 C C . ALA A 1 157 ? 6 -3.066 -4.078 1 98.88 157 ALA A C 1
ATOM 1197 O O . ALA A 1 157 ? 6.129 -3.68 -3.018 1 98.88 157 ALA A O 1
ATOM 1198 N N . GLU A 1 158 ? 4.828 -2.768 -4.57 1 98.88 158 GLU A N 1
ATOM 1199 C CA . GLU A 1 158 ? 3.6 -3.408 -4.117 1 98.88 158 GLU A CA 1
ATOM 1200 C C . GLU A 1 158 ? 3.051 -4.363 -5.172 1 98.88 158 GLU A C 1
ATOM 1202 O O . GLU A 1 158 ? 2.91 -3.994 -6.34 1 98.88 158 GLU A O 1
ATOM 1207 N N . ILE A 1 159 ? 2.852 -5.543 -4.785 1 98.75 159 ILE A N 1
ATOM 1208 C CA . ILE A 1 159 ? 2.248 -6.578 -5.617 1 98.75 159 ILE A CA 1
ATOM 1209 C C . ILE A 1 159 ? 0.906 -7.004 -5.02 1 98.75 159 ILE A C 1
ATOM 1211 O O . ILE A 1 159 ? 0.858 -7.586 -3.934 1 98.75 159 ILE A O 1
ATOM 1215 N N . HIS A 1 160 ? -0.173 -6.715 -5.742 1 98.19 160 HIS A N 1
ATOM 1216 C CA . HIS A 1 160 ? -1.522 -7.016 -5.281 1 98.19 160 HIS A CA 1
ATOM 1217 C C . HIS A 1 160 ? -2.129 -8.172 -6.066 1 98.19 160 HIS A C 1
ATOM 1219 O O . HIS A 1 160 ? -2.002 -8.234 -7.289 1 98.19 160 HIS A O 1
ATOM 1225 N N . TYR A 1 161 ? -2.66 -9.07 -5.387 1 97.81 161 TYR A N 1
ATOM 1226 C CA . TYR A 1 161 ? -3.557 -10.062 -5.965 1 97.81 161 TYR A CA 1
ATOM 1227 C C . TYR A 1 161 ? -4.902 -10.07 -5.25 1 97.81 161 TYR A C 1
ATOM 1229 O O . TYR A 1 161 ? -5.27 -11.07 -4.621 1 97.81 161 TYR A O 1
ATOM 1237 N N . ASP A 1 162 ? -5.668 -9.016 -5.414 1 97.31 162 ASP A N 1
ATOM 1238 C CA . ASP A 1 162 ? -6.969 -8.836 -4.777 1 97.31 162 ASP A CA 1
ATOM 1239 C C . ASP A 1 162 ? -8.055 -9.594 -5.535 1 97.31 162 ASP A C 1
ATOM 1241 O O . ASP A 1 162 ? -8.062 -9.617 -6.77 1 97.31 162 ASP A O 1
ATOM 1245 N N . PHE A 1 163 ? -8.836 -10.281 -4.844 1 96 163 PHE A N 1
ATOM 1246 C CA . PHE A 1 163 ? -9.922 -11.07 -5.418 1 96 163 PHE A CA 1
ATOM 1247 C C . PHE A 1 163 ? -11.25 -10.719 -4.758 1 96 163 PHE A C 1
ATOM 1249 O O . PHE A 1 163 ? -11.633 -11.328 -3.758 1 96 163 PHE A O 1
ATOM 1256 N N . GLU A 1 164 ? -11.977 -9.859 -5.406 1 95.69 164 GLU A N 1
ATOM 1257 C CA . GLU A 1 164 ? -13.188 -9.281 -4.828 1 95.69 164 GLU A CA 1
ATOM 1258 C C . GLU A 1 164 ? -14.266 -10.352 -4.633 1 95.69 164 GLU A C 1
ATOM 1260 O O . GLU A 1 164 ? -14.758 -10.93 -5.602 1 95.69 164 GLU A O 1
ATOM 1265 N N . SER A 1 165 ? -14.633 -10.609 -3.375 1 92.75 165 SER A N 1
ATOM 1266 C CA . SER A 1 165 ? -15.703 -11.531 -3 1 92.75 165 SER A CA 1
ATOM 1267 C C . SER A 1 165 ? -15.625 -12.828 -3.803 1 92.75 165 SER A C 1
ATOM 1269 O O . SER A 1 165 ? -16.594 -13.203 -4.473 1 92.75 165 SER A O 1
ATOM 1271 N N . PRO A 1 166 ? -14.531 -13.469 -3.621 1 94.06 166 PRO A N 1
ATOM 1272 C CA . PRO A 1 166 ? -14.398 -14.695 -4.414 1 94.06 166 PRO A CA 1
ATOM 1273 C C . PRO A 1 166 ? -15.516 -15.703 -4.133 1 94.06 166 PRO A C 1
ATOM 1275 O O . PRO A 1 166 ? -15.953 -15.844 -2.986 1 94.06 166 PRO A O 1
ATOM 1278 N N . PHE A 1 167 ? -15.914 -16.453 -5.145 1 90.44 167 PHE A N 1
ATOM 1279 C CA . PHE A 1 167 ? -17.062 -17.344 -5.051 1 90.44 167 PHE A CA 1
ATOM 1280 C C . PHE A 1 167 ? -16.812 -18.453 -4.043 1 90.44 167 PHE A C 1
ATOM 1282 O O . PHE A 1 167 ? -17.75 -19 -3.453 1 90.44 167 PHE A O 1
ATOM 1289 N N . TRP A 1 168 ? -15.625 -18.781 -3.797 1 92.56 168 TRP A N 1
ATOM 1290 C CA . TRP A 1 168 ? -15.312 -19.922 -2.941 1 92.56 168 TRP A CA 1
ATOM 1291 C C . TRP A 1 168 ? -15.289 -19.516 -1.473 1 92.56 168 TRP A C 1
ATOM 1293 O O . TRP A 1 168 ? -15.102 -20.344 -0.589 1 92.56 168 TRP A O 1
ATOM 1303 N N . ILE A 1 169 ? -15.43 -18.156 -1.203 1 94.44 169 ILE A N 1
ATOM 1304 C CA . ILE A 1 169 ? -15.297 -17.641 0.154 1 94.44 169 ILE A CA 1
ATOM 1305 C C . ILE A 1 169 ? -16.312 -18.312 1.064 1 94.44 169 ILE A C 1
ATOM 1307 O O . ILE A 1 169 ? -16.047 -18.578 2.238 1 94.44 169 ILE A O 1
ATOM 1311 N N . LYS A 1 170 ? -17.453 -18.656 0.507 1 92.5 170 LYS A N 1
ATOM 1312 C CA . LYS A 1 170 ? -18.547 -19.25 1.276 1 92.5 170 LYS A CA 1
ATOM 1313 C C . LYS A 1 170 ? -18.156 -20.625 1.803 1 92.5 170 LYS A C 1
ATOM 1315 O O . LYS A 1 170 ? -18.75 -21.109 2.773 1 92.5 170 LYS A O 1
ATOM 1320 N N . TYR A 1 171 ? -17.219 -21.234 1.211 1 93.06 171 TYR A N 1
ATOM 1321 C CA . TYR A 1 171 ? -16.812 -22.578 1.608 1 93.06 171 TYR A CA 1
ATOM 1322 C C . TYR A 1 171 ? -15.719 -22.531 2.666 1 93.06 171 TYR A C 1
ATOM 1324 O O . TYR A 1 171 ? -15.383 -23.562 3.26 1 93.06 171 TYR A O 1
ATOM 1332 N N . MET A 1 172 ? -15.164 -21.375 2.945 1 94.81 172 MET A N 1
ATOM 1333 C CA . MET A 1 172 ? -14.125 -21.219 3.963 1 94.81 172 MET A CA 1
ATOM 1334 C C . MET A 1 172 ? -14.742 -21.062 5.348 1 94.81 172 MET A C 1
ATOM 1336 O O . MET A 1 172 ? -14.672 -19.984 5.945 1 94.81 172 MET A O 1
ATOM 1340 N N . THR A 1 173 ? -15.219 -22.203 5.898 1 95.94 173 THR A N 1
ATOM 1341 C CA . THR A 1 173 ? -16 -22.141 7.129 1 95.94 173 THR A CA 1
ATOM 1342 C C . THR A 1 173 ? -15.156 -22.562 8.328 1 95.94 173 THR A C 1
ATOM 1344 O O . THR A 1 173 ? -15.555 -22.359 9.477 1 95.94 173 THR A O 1
ATOM 1347 N N . LYS A 1 174 ? -13.961 -23.094 8.07 1 95.56 174 LYS A N 1
ATOM 1348 C CA . LYS A 1 174 ? -13.102 -23.531 9.172 1 95.56 174 LYS A CA 1
ATOM 1349 C C . LYS A 1 174 ? -12.578 -22.328 9.953 1 95.56 174 LYS A C 1
ATOM 1351 O O . LYS A 1 174 ? -12.367 -21.25 9.391 1 95.56 174 LYS A O 1
ATOM 1356 N N . THR A 1 175 ? -12.352 -22.547 11.258 1 96.31 175 THR A N 1
ATOM 1357 C CA . THR A 1 175 ? -11.945 -21.422 12.094 1 96.31 175 THR A CA 1
ATOM 1358 C C . THR A 1 175 ? -10.539 -21.656 12.648 1 96.31 175 THR A C 1
ATOM 1360 O O . THR A 1 175 ? -9.836 -20.688 12.977 1 96.31 175 THR A O 1
ATOM 1363 N N . LYS A 1 176 ? -10.133 -22.859 12.805 1 97.5 176 LYS A N 1
ATOM 1364 C CA . LYS A 1 176 ? -8.797 -23.172 13.312 1 97.5 176 LYS A CA 1
ATOM 1365 C C . LYS A 1 176 ? -7.801 -23.344 12.172 1 97.5 176 LYS A C 1
ATOM 1367 O O . LYS A 1 176 ? -8.086 -24.062 11.203 1 97.5 176 LYS A O 1
ATOM 1372 N N . TYR A 1 177 ? -6.648 -22.797 12.352 1 96.75 177 TYR A N 1
ATOM 1373 C CA . TYR A 1 177 ? -5.645 -22.812 11.289 1 96.75 177 TYR A CA 1
ATOM 1374 C C . TYR A 1 177 ? -4.898 -24.141 11.273 1 96.75 177 TYR A C 1
ATOM 1376 O O . TYR A 1 177 ? -4.562 -24.688 12.328 1 96.75 177 TYR A O 1
ATOM 1384 N N . ALA A 1 178 ? -4.633 -24.641 10.125 1 95.81 178 ALA A N 1
ATOM 1385 C CA . ALA A 1 178 ? -3.688 -25.719 9.82 1 95.81 178 ALA A CA 1
ATOM 1386 C C . ALA A 1 178 ? -2.84 -25.359 8.602 1 95.81 178 ALA A C 1
ATOM 1388 O O . ALA A 1 178 ? -3.279 -24.609 7.727 1 95.81 178 ALA A O 1
ATOM 1389 N N . PRO A 1 179 ? -1.609 -25.875 8.578 1 94.56 179 PRO A N 1
ATOM 1390 C CA . PRO A 1 179 ? -0.774 -25.594 7.41 1 94.56 179 PRO A CA 1
ATOM 1391 C C . PRO A 1 179 ? -1.485 -25.906 6.094 1 94.56 179 PRO A C 1
ATOM 1393 O O . PRO A 1 179 ? -2.164 -26.922 5.973 1 94.56 179 PRO A O 1
ATOM 1396 N N . GLY A 1 180 ? -1.323 -24.984 5.145 1 94.56 180 GLY A N 1
ATOM 1397 C CA . GLY A 1 180 ? -1.969 -25.156 3.85 1 94.56 180 GLY A CA 1
ATOM 1398 C C . GLY A 1 180 ? -3.26 -24.359 3.723 1 94.56 180 GLY A C 1
ATOM 1399 O O . GLY A 1 180 ? -3.82 -24.266 2.629 1 94.56 180 GLY A O 1
ATOM 1400 N N . GLU A 1 181 ? -3.717 -23.797 4.832 1 95.25 181 GLU A N 1
ATOM 1401 C CA . GLU A 1 181 ? -4.977 -23.062 4.82 1 95.25 181 GLU A CA 1
ATOM 1402 C C . GLU A 1 181 ? -4.742 -21.562 4.66 1 95.25 181 GLU A C 1
ATOM 1404 O O . GLU A 1 181 ? -3.709 -21.047 5.086 1 95.25 181 GLU A O 1
ATOM 1409 N N . GLY A 1 182 ? -5.789 -20.938 4.012 1 96.62 182 GLY A N 1
ATOM 1410 C CA . GLY A 1 182 ? -5.789 -19.484 3.932 1 96.62 182 GLY A CA 1
ATOM 1411 C C . GLY A 1 182 ? -5.359 -18.953 2.574 1 96.62 182 GLY A C 1
ATOM 1412 O O . GLY A 1 182 ? -4.824 -19.703 1.755 1 96.62 182 GLY A O 1
ATOM 1413 N N . HIS A 1 183 ? -5.539 -17.641 2.408 1 97.62 183 HIS A N 1
ATOM 1414 C CA . HIS A 1 183 ? -5.254 -17 1.125 1 97.62 183 HIS A CA 1
ATOM 1415 C C . HIS A 1 183 ? -3.752 -16.828 0.924 1 97.62 183 HIS A C 1
ATOM 1417 O O . HIS A 1 183 ? -3.285 -16.688 -0.209 1 97.62 183 HIS A O 1
ATOM 1423 N N . SER A 1 184 ? -2.955 -16.812 2 1 97.31 184 SER A N 1
ATOM 1424 C CA . SER A 1 184 ? -1.509 -16.734 1.817 1 97.31 184 SER A CA 1
ATOM 1425 C C . SER A 1 184 ? -0.986 -17.984 1.095 1 97.31 184 SER A C 1
ATOM 1427 O O . SER A 1 184 ? -0.077 -17.891 0.268 1 97.31 184 SER A O 1
ATOM 1429 N N . PHE A 1 185 ? -1.561 -19.188 1.37 1 96.19 185 PHE A N 1
ATOM 1430 C CA . PHE A 1 185 ? -1.225 -20.406 0.646 1 96.19 185 PHE A CA 1
ATOM 1431 C C . PHE A 1 185 ? -1.886 -20.406 -0.728 1 96.19 185 PHE A C 1
ATOM 1433 O O . PHE A 1 185 ? -1.262 -20.797 -1.719 1 96.19 185 PHE A O 1
ATOM 1440 N N . GLY A 1 186 ? -3.094 -19.984 -0.745 1 94.5 186 GLY A N 1
ATOM 1441 C CA . GLY A 1 186 ? -3.838 -20.016 -1.995 1 94.5 186 GLY A CA 1
ATOM 1442 C C . GLY A 1 186 ? -3.359 -18.969 -2.994 1 94.5 186 GLY A C 1
ATOM 1443 O O . GLY A 1 186 ? -2.545 -19.281 -3.869 1 94.5 186 GLY A O 1
ATOM 1444 N N . LEU A 1 187 ? -3.789 -17.75 -2.777 1 96.12 187 LEU A N 1
ATOM 1445 C CA . LEU A 1 187 ? -3.475 -16.656 -3.678 1 96.12 187 LEU A CA 1
ATOM 1446 C C . LEU A 1 187 ? -2.047 -16.156 -3.461 1 96.12 187 LEU A C 1
ATOM 1448 O O . LEU A 1 187 ? -1.346 -15.828 -4.418 1 96.12 187 LEU A O 1
ATOM 1452 N N . GLY A 1 188 ? -1.62 -16.203 -2.25 1 97.62 188 GLY A N 1
ATOM 1453 C CA . GLY A 1 188 ? -0.302 -15.703 -1.898 1 97.62 188 GLY A CA 1
ATOM 1454 C C . GLY A 1 188 ? 0.827 -16.516 -2.51 1 97.62 188 GLY A C 1
ATOM 1455 O O . GLY A 1 188 ? 1.916 -15.984 -2.748 1 97.62 188 GLY A O 1
ATOM 1456 N N . SER A 1 189 ? 0.579 -17.797 -2.77 1 97.75 189 SER A N 1
ATOM 1457 C CA . SER A 1 189 ? 1.598 -18.625 -3.402 1 97.75 189 SER A CA 1
ATOM 1458 C C . SER A 1 189 ? 1.999 -18.062 -4.762 1 97.75 189 SER A C 1
ATOM 1460 O O . SER A 1 189 ? 3.133 -18.25 -5.207 1 97.75 189 SER A O 1
ATOM 1462 N N . HIS A 1 190 ? 1.086 -17.344 -5.391 1 97.62 190 HIS A N 1
ATOM 1463 C CA . HIS A 1 190 ? 1.37 -16.719 -6.672 1 97.62 190 HIS A CA 1
ATOM 1464 C C . HIS A 1 190 ? 2.096 -15.383 -6.48 1 97.62 190 HIS A C 1
ATOM 1466 O O . HIS A 1 190 ? 3.191 -15.188 -7.012 1 97.62 190 HIS A O 1
ATOM 1472 N N . SER A 1 191 ? 1.533 -14.492 -5.664 1 98.31 191 SER A N 1
ATOM 1473 C CA . SER A 1 191 ? 2.043 -13.125 -5.566 1 98.31 191 SER A CA 1
ATOM 1474 C C . SER A 1 191 ? 3.352 -13.078 -4.785 1 98.31 191 SER A C 1
ATOM 1476 O O . SER A 1 191 ? 4.242 -12.289 -5.105 1 98.31 191 SER A O 1
ATOM 1478 N N . LEU A 1 192 ? 3.49 -13.906 -3.781 1 98.88 192 LEU A N 1
ATOM 1479 C CA . LEU A 1 192 ? 4.762 -13.992 -3.068 1 98.88 192 LEU A CA 1
ATOM 1480 C C . LEU A 1 192 ? 5.84 -14.609 -3.949 1 98.88 192 LEU A C 1
ATOM 1482 O O . LEU A 1 192 ? 7.012 -14.25 -3.85 1 98.88 192 LEU A O 1
ATOM 1486 N N . ASP A 1 193 ? 5.453 -15.539 -4.812 1 98.81 193 ASP A N 1
ATOM 1487 C CA . ASP A 1 193 ? 6.387 -16.109 -5.781 1 98.81 193 ASP A CA 1
ATOM 1488 C C . ASP A 1 193 ? 6.891 -15.039 -6.75 1 98.81 193 ASP A C 1
ATOM 1490 O O . ASP A 1 193 ? 8.07 -15.039 -7.117 1 98.81 193 ASP A O 1
ATOM 1494 N N . GLN A 1 194 ? 6.023 -14.172 -7.172 1 98.75 194 GLN A N 1
ATOM 1495 C CA . GLN A 1 194 ? 6.438 -13.078 -8.047 1 98.75 194 GLN A CA 1
ATOM 1496 C C . GLN A 1 194 ? 7.41 -12.141 -7.332 1 98.75 194 GLN A C 1
ATOM 1498 O O . GLN A 1 194 ? 8.414 -11.727 -7.914 1 98.75 194 GLN A O 1
ATOM 1503 N N . ALA A 1 195 ? 7.137 -11.852 -6.098 1 98.94 195 ALA A N 1
ATOM 1504 C CA . ALA A 1 195 ? 8.062 -11.039 -5.316 1 98.94 195 ALA A CA 1
ATOM 1505 C C . ALA A 1 195 ? 9.422 -11.719 -5.199 1 98.94 195 ALA A C 1
ATOM 1507 O O . ALA A 1 195 ? 10.461 -11.078 -5.375 1 98.94 195 ALA A O 1
ATOM 1508 N N . TYR A 1 196 ? 9.383 -13.008 -4.918 1 98.81 196 TYR A N 1
ATOM 1509 C CA . TYR A 1 196 ? 10.609 -13.773 -4.766 1 98.81 196 TYR A CA 1
ATOM 1510 C C . TYR A 1 196 ? 11.406 -13.797 -6.066 1 98.81 196 TYR A C 1
ATOM 1512 O O . TYR A 1 196 ? 12.633 -13.68 -6.059 1 98.81 196 TYR A O 1
ATOM 1520 N N . THR A 1 197 ? 10.695 -13.984 -7.141 1 98.69 197 THR A N 1
ATOM 1521 C CA . THR A 1 197 ? 11.32 -14.039 -8.453 1 98.69 197 THR A CA 1
ATOM 1522 C C . THR A 1 197 ? 12.016 -12.727 -8.781 1 98.69 197 THR A C 1
ATOM 1524 O O . THR A 1 197 ? 13.102 -12.719 -9.375 1 98.69 197 THR A O 1
ATOM 1527 N N . LEU A 1 198 ? 11.43 -11.633 -8.367 1 98.62 198 LEU A N 1
ATOM 1528 C CA . LEU A 1 198 ? 11.961 -10.312 -8.703 1 98.62 198 LEU A CA 1
ATOM 1529 C C . LEU A 1 198 ? 13.102 -9.93 -7.773 1 98.62 198 LEU A C 1
ATOM 1531 O O . LEU A 1 198 ? 14.078 -9.32 -8.203 1 98.62 198 LEU A O 1
ATOM 1535 N N . PHE A 1 199 ? 13.008 -10.273 -6.469 1 98.62 199 PHE A N 1
ATOM 1536 C CA . PHE A 1 199 ? 13.875 -9.594 -5.512 1 98.62 199 PHE A CA 1
ATOM 1537 C C . PHE A 1 199 ? 14.648 -10.602 -4.676 1 98.62 199 PHE A C 1
ATOM 1539 O O . PHE A 1 199 ? 15.539 -10.227 -3.904 1 98.62 199 PHE A O 1
ATOM 1546 N N . GLY A 1 200 ? 14.344 -11.906 -4.812 1 98.38 200 GLY A N 1
ATOM 1547 C CA . GLY A 1 200 ? 15.062 -12.945 -4.102 1 98.38 200 GLY A CA 1
ATOM 1548 C C . GLY A 1 200 ? 14.562 -13.172 -2.689 1 98.38 200 GLY A C 1
ATOM 1549 O O . GLY A 1 200 ? 13.438 -12.773 -2.355 1 98.38 200 GLY A O 1
ATOM 1550 N N . ARG A 1 201 ? 15.328 -13.914 -1.919 1 98.31 201 ARG A N 1
ATOM 1551 C CA . ARG A 1 201 ? 15 -14.258 -0.54 1 98.31 201 ARG A CA 1
ATOM 1552 C C . ARG A 1 201 ? 15.031 -13.023 0.355 1 98.31 201 ARG A C 1
ATOM 1554 O O . ARG A 1 201 ? 16.016 -12.297 0.384 1 98.31 201 ARG A O 1
ATOM 1561 N N . PRO A 1 202 ? 13.969 -12.719 1.049 1 98.75 202 PRO A N 1
ATOM 1562 C CA . PRO A 1 202 ? 14 -11.578 1.964 1 98.75 202 PRO A CA 1
ATOM 1563 C C . PRO A 1 202 ? 14.812 -11.852 3.225 1 98.75 202 PRO A C 1
ATOM 1565 O O . PRO A 1 202 ? 14.992 -13.008 3.609 1 98.75 202 PRO A O 1
ATOM 1568 N N . LYS A 1 203 ? 15.258 -10.758 3.805 1 98.56 203 LYS A N 1
ATOM 1569 C CA . LYS A 1 203 ? 15.945 -10.828 5.094 1 98.56 203 LYS A CA 1
ATOM 1570 C C . LYS A 1 203 ? 14.945 -11.016 6.234 1 98.56 203 LYS A C 1
ATOM 1572 O O . LYS A 1 203 ? 15.227 -11.727 7.203 1 98.56 203 LYS A O 1
ATOM 1577 N N . SER A 1 204 ? 13.773 -10.336 6.113 1 98.81 204 SER A N 1
ATOM 1578 C CA . SER A 1 204 ? 12.789 -10.391 7.188 1 98.81 204 SER A CA 1
ATOM 1579 C C . SER A 1 204 ? 11.375 -10.203 6.648 1 98.81 204 SER A C 1
ATOM 1581 O O . SER A 1 204 ? 11.188 -9.75 5.516 1 98.81 204 SER A O 1
ATOM 1583 N N . ILE A 1 205 ? 10.391 -10.617 7.484 1 98.88 205 ILE A N 1
ATOM 1584 C CA . ILE A 1 205 ? 8.992 -10.68 7.07 1 98.88 205 ILE A CA 1
ATOM 1585 C C . ILE A 1 205 ? 8.102 -10.156 8.195 1 98.88 205 ILE A C 1
ATOM 1587 O O . ILE A 1 205 ? 8.289 -10.516 9.359 1 98.88 205 ILE A O 1
ATOM 1591 N N . THR A 1 206 ? 7.219 -9.258 7.887 1 98.94 206 THR A N 1
ATOM 1592 C CA . THR A 1 206 ? 6.133 -8.836 8.758 1 98.94 206 THR A CA 1
ATOM 1593 C C . THR A 1 206 ? 4.781 -9.039 8.078 1 98.94 206 THR A C 1
ATOM 1595 O O . THR A 1 206 ? 4.605 -8.672 6.91 1 98.94 206 THR A O 1
ATOM 1598 N N . ALA A 1 207 ? 3.834 -9.602 8.82 1 98.88 207 ALA A N 1
ATOM 1599 C CA . ALA A 1 207 ? 2.578 -9.914 8.141 1 98.88 207 ALA A CA 1
ATOM 1600 C C . ALA A 1 207 ? 1.378 -9.5 8.984 1 98.88 207 ALA A C 1
ATOM 1602 O O . ALA A 1 207 ? 1.449 -9.5 10.219 1 98.88 207 ALA A O 1
ATOM 1603 N N . PHE A 1 208 ? 0.309 -9.125 8.32 1 98.88 208 PHE A N 1
ATOM 1604 C CA . PHE A 1 208 ? -0.997 -8.797 8.883 1 98.88 208 PHE A CA 1
ATOM 1605 C C . PHE A 1 208 ? -2.096 -9.609 8.211 1 98.88 208 PHE A C 1
ATOM 1607 O O . PHE A 1 208 ? -2.322 -9.484 7.008 1 98.88 208 PHE A O 1
ATOM 1614 N N . TYR A 1 209 ? -2.75 -10.477 8.977 1 98.44 209 TYR A N 1
ATOM 1615 C CA . TYR A 1 209 ? -3.816 -11.328 8.453 1 98.44 209 TYR A CA 1
ATOM 1616 C C . TYR A 1 209 ? -5.18 -10.836 8.922 1 98.44 209 TYR A C 1
ATOM 1618 O O . TYR A 1 209 ? -5.309 -10.297 10.023 1 98.44 209 TYR A O 1
ATOM 1626 N N . ARG A 1 210 ? -6.168 -10.953 8.055 1 97.88 210 ARG A N 1
ATOM 1627 C CA . ARG A 1 210 ? -7.543 -10.602 8.383 1 97.88 210 ARG A CA 1
ATOM 1628 C C . ARG A 1 210 ? -8.516 -11.688 7.945 1 97.88 210 ARG A C 1
ATOM 1630 O O . ARG A 1 210 ? -8.227 -12.445 7.016 1 97.88 210 ARG A O 1
ATOM 1637 N N . SER A 1 211 ? -9.578 -11.844 8.648 1 96.75 211 SER A N 1
ATOM 1638 C CA . SER A 1 211 ? -10.781 -12.57 8.25 1 96.75 211 SER A CA 1
ATOM 1639 C C . SER A 1 211 ? -11.953 -11.625 8.039 1 96.75 211 SER A C 1
ATOM 1641 O O . SER A 1 211 ? -12.586 -11.18 9 1 96.75 211 SER A O 1
ATOM 1643 N N . GLN A 1 212 ? -12.281 -11.391 6.797 1 96.25 212 GLN A N 1
ATOM 1644 C CA . GLN A 1 212 ? -13.258 -10.352 6.469 1 96.25 212 GLN A CA 1
ATOM 1645 C C . GLN A 1 212 ? -14.562 -10.961 5.98 1 96.25 212 GLN A C 1
ATOM 1647 O O . GLN A 1 212 ? -15.477 -10.242 5.574 1 96.25 212 GLN A O 1
ATOM 1652 N N . ARG A 1 213 ? -14.641 -12.234 6.02 1 95.12 213 ARG A N 1
ATOM 1653 C CA . ARG A 1 213 ? -15.797 -12.922 5.453 1 95.12 213 ARG A CA 1
ATOM 1654 C C . ARG A 1 213 ? -16.906 -13.07 6.484 1 95.12 213 ARG A C 1
ATOM 1656 O O . ARG A 1 213 ? -17.828 -13.875 6.312 1 95.12 213 ARG A O 1
ATOM 1663 N N . GLY A 1 214 ? -16.828 -12.391 7.602 1 91.12 214 GLY A N 1
ATOM 1664 C CA . GLY A 1 214 ? -17.891 -12.367 8.602 1 91.12 214 GLY A CA 1
ATOM 1665 C C . GLY A 1 214 ? -17.766 -13.477 9.625 1 91.12 214 GLY A C 1
ATOM 1666 O O . GLY A 1 214 ? -18.688 -13.719 10.406 1 91.12 214 GLY A O 1
ATOM 1667 N N . LEU A 1 215 ? -16.703 -14.188 9.562 1 91.44 215 LEU A N 1
ATOM 1668 C CA . LEU A 1 215 ? -16.422 -15.273 10.492 1 91.44 215 LEU A CA 1
ATOM 1669 C C . LEU A 1 215 ? -15.117 -15.039 11.234 1 91.44 215 LEU A C 1
ATOM 1671 O O . LEU A 1 215 ? -14.102 -14.695 10.625 1 91.44 215 LEU A O 1
ATOM 1675 N N . GLU A 1 216 ? -15.242 -15.109 12.578 1 93 216 GLU A N 1
ATOM 1676 C CA . GLU A 1 216 ? -13.984 -15.109 13.328 1 93 216 GLU A CA 1
ATOM 1677 C C . GLU A 1 216 ? -13.18 -16.375 13.055 1 93 216 GLU A C 1
ATOM 1679 O O . GLU A 1 216 ? -13.656 -17.484 13.305 1 93 216 GLU A O 1
ATOM 1684 N N . SER A 1 217 ? -12.055 -16.234 12.492 1 96.5 217 SER A N 1
ATOM 1685 C CA . SER A 1 217 ? -11.258 -17.391 12.086 1 96.5 217 SER A CA 1
ATOM 1686 C C . SER A 1 217 ? -9.766 -17.078 12.141 1 96.5 217 SER A C 1
ATOM 1688 O O . SER A 1 217 ? -9.352 -15.953 11.859 1 96.5 217 SER A O 1
ATOM 1690 N N . GLU A 1 218 ? -8.992 -18.047 12.516 1 96.88 218 GLU A N 1
ATOM 1691 C CA . GLU A 1 218 ? -7.539 -17.953 12.438 1 96.88 218 GLU A CA 1
ATOM 1692 C C . GLU A 1 218 ? -7.062 -18.016 10.984 1 96.88 218 GLU A C 1
ATOM 1694 O O . GLU A 1 218 ? -5.914 -17.688 10.695 1 96.88 218 GLU A O 1
ATOM 1699 N N . ILE A 1 219 ? -7.988 -18.484 10.109 1 97.81 219 ILE A N 1
ATOM 1700 C CA . ILE A 1 219 ? -7.656 -18.656 8.703 1 97.81 219 ILE A CA 1
ATOM 1701 C C . ILE A 1 219 ? -7.941 -17.344 7.953 1 97.81 219 ILE A C 1
ATOM 1703 O O . ILE A 1 219 ? -9.094 -16.922 7.867 1 97.81 219 ILE A O 1
ATOM 1707 N N . GLU A 1 220 ? -6.914 -16.781 7.43 1 98.06 220 GLU A N 1
ATOM 1708 C CA . GLU A 1 220 ? -7.047 -15.469 6.824 1 98.06 220 GLU A CA 1
ATOM 1709 C C . GLU A 1 220 ? -7.621 -15.562 5.414 1 98.06 220 GLU A C 1
ATOM 1711 O O . GLU A 1 220 ? -7.316 -16.5 4.676 1 98.06 220 GLU A O 1
ATOM 1716 N N . ASP A 1 221 ? -8.445 -14.609 5.09 1 98.25 221 ASP A N 1
ATOM 1717 C CA . ASP A 1 221 ? -8.953 -14.461 3.729 1 98.25 221 ASP A CA 1
ATOM 1718 C C . ASP A 1 221 ? -8.422 -13.18 3.08 1 98.25 221 ASP A C 1
ATOM 1720 O O . ASP A 1 221 ? -8.688 -12.922 1.905 1 98.25 221 ASP A O 1
ATOM 1724 N N . SER A 1 222 ? -7.715 -12.375 3.84 1 98.25 222 SER A N 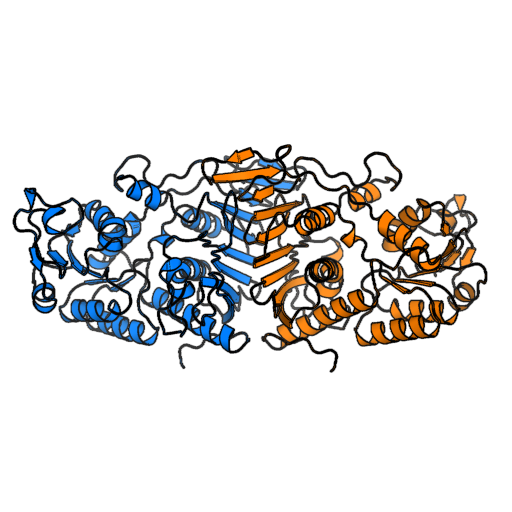1
ATOM 1725 C CA . SER A 1 222 ? -6.984 -11.188 3.412 1 98.25 222 SER A CA 1
ATOM 1726 C C . SER A 1 222 ? -5.656 -11.062 4.148 1 98.25 222 SER A C 1
ATOM 1728 O O . SER A 1 222 ? -5.562 -11.391 5.336 1 98.25 222 SER A O 1
ATOM 1730 N N . PHE A 1 223 ? -4.617 -10.648 3.395 1 98.75 223 PHE A N 1
ATOM 1731 C CA . PHE A 1 223 ? -3.33 -10.539 4.066 1 98.75 223 PHE A CA 1
ATOM 1732 C C . PHE A 1 223 ? -2.518 -9.383 3.49 1 98.75 223 PHE A C 1
ATOM 1734 O O . PHE A 1 223 ? -2.746 -8.969 2.354 1 98.75 223 PHE A O 1
ATOM 1741 N N . THR A 1 224 ? -1.671 -8.789 4.258 1 98.88 224 THR A N 1
ATOM 1742 C CA . THR A 1 224 ? -0.58 -7.887 3.91 1 98.88 224 THR A CA 1
ATOM 1743 C C . THR A 1 224 ? 0.75 -8.414 4.438 1 98.88 224 THR A C 1
ATOM 1745 O O . THR A 1 224 ? 0.912 -8.617 5.645 1 98.88 224 THR A O 1
ATOM 1748 N N . VAL A 1 225 ? 1.67 -8.711 3.537 1 98.94 225 VAL A N 1
ATOM 1749 C CA . VAL A 1 225 ? 3 -9.188 3.898 1 98.94 225 VAL A CA 1
ATOM 1750 C C . VAL A 1 225 ? 4.051 -8.18 3.445 1 98.94 225 VAL A C 1
ATOM 1752 O O . VAL A 1 225 ? 4.078 -7.777 2.279 1 98.94 225 VAL A O 1
ATOM 1755 N N . ILE A 1 226 ? 4.867 -7.762 4.363 1 98.94 226 ILE A N 1
ATOM 1756 C CA . ILE A 1 226 ? 5.945 -6.82 4.086 1 98.94 226 ILE A CA 1
ATOM 1757 C C . ILE A 1 226 ? 7.289 -7.551 4.129 1 98.94 226 ILE A C 1
ATOM 1759 O O . ILE A 1 226 ? 7.637 -8.164 5.141 1 98.94 226 ILE A O 1
ATOM 1763 N N . LEU A 1 227 ? 7.961 -7.492 3.016 1 98.94 227 LEU A N 1
ATOM 1764 C CA . LEU A 1 227 ? 9.273 -8.117 2.883 1 98.94 227 LEU A CA 1
ATOM 1765 C C . LEU A 1 227 ? 10.383 -7.07 2.891 1 98.94 227 LEU A C 1
ATOM 1767 O O . LEU A 1 227 ? 10.289 -6.062 2.188 1 98.94 227 LEU A O 1
ATOM 1771 N N . GLN A 1 228 ? 11.383 -7.293 3.699 1 98.88 228 GLN A N 1
ATOM 1772 C CA . GLN A 1 228 ? 12.57 -6.445 3.742 1 98.88 228 GLN A CA 1
ATOM 1773 C C . GLN A 1 228 ? 13.82 -7.23 3.342 1 98.88 228 GLN A C 1
ATOM 1775 O O . GLN A 1 228 ? 13.852 -8.461 3.467 1 98.88 228 GLN A O 1
ATOM 1780 N N . TYR A 1 229 ? 14.75 -6.523 2.865 1 98.62 229 TYR A N 1
ATOM 1781 C CA . TYR A 1 229 ? 15.945 -7.137 2.291 1 98.62 229 TYR A CA 1
ATOM 1782 C C . TYR A 1 229 ? 17.203 -6.543 2.9 1 98.62 229 TYR A C 1
ATOM 1784 O O . TYR A 1 229 ? 17.141 -5.781 3.865 1 98.62 229 TYR A O 1
ATOM 1792 N N . GLU A 1 230 ? 18.391 -6.988 2.469 1 97.31 230 GLU A N 1
ATOM 1793 C CA . GLU A 1 230 ? 19.672 -6.547 3.01 1 97.31 230 GLU A CA 1
ATOM 1794 C C . GLU A 1 230 ? 20.672 -6.258 1.896 1 97.31 230 GLU A C 1
ATOM 1796 O O . GLU A 1 230 ? 20.344 -6.352 0.713 1 97.31 230 GLU A O 1
ATOM 1801 N N . GLY A 1 231 ? 21.828 -5.809 2.307 1 95.94 231 GLY A N 1
ATOM 1802 C CA . GLY A 1 231 ? 22.859 -5.512 1.334 1 95.94 231 GLY A CA 1
ATOM 1803 C C . GLY A 1 231 ? 22.484 -4.387 0.386 1 95.94 231 GLY A C 1
ATOM 1804 O O . GLY A 1 231 ? 22.062 -3.314 0.823 1 95.94 231 GLY A O 1
ATOM 1805 N N . ASN A 1 232 ? 22.641 -4.688 -0.925 1 94.81 232 ASN A N 1
ATOM 1806 C CA . ASN A 1 232 ? 22.359 -3.684 -1.943 1 94.81 232 ASN A CA 1
ATOM 1807 C C . ASN A 1 232 ? 20.875 -3.363 -2.018 1 94.81 232 ASN A C 1
ATOM 1809 O O . ASN A 1 232 ? 20.484 -2.354 -2.602 1 94.81 232 ASN A O 1
ATOM 1813 N N . GLN A 1 233 ? 20.047 -4.219 -1.401 1 97 233 GLN A N 1
ATOM 1814 C CA . GLN A 1 233 ? 18.594 -4.031 -1.435 1 97 233 GLN A CA 1
ATOM 1815 C C . GLN A 1 233 ? 18.062 -3.598 -0.071 1 97 233 GLN A C 1
ATOM 1817 O O . GLN A 1 233 ? 16.875 -3.744 0.214 1 97 233 GLN A O 1
ATOM 1822 N N . LYS A 1 234 ? 18.891 -3.045 0.811 1 95.62 234 LYS A N 1
ATOM 1823 C CA . LYS A 1 234 ? 18.531 -2.758 2.195 1 95.62 234 LYS A CA 1
ATOM 1824 C C . LYS A 1 234 ? 17.391 -1.739 2.264 1 95.62 234 LYS A C 1
ATOM 1826 O O . LYS A 1 234 ? 16.625 -1.726 3.225 1 95.62 234 LYS A O 1
ATOM 1831 N N . ASN A 1 235 ? 17.281 -0.849 1.259 1 95.62 235 ASN A N 1
ATOM 1832 C CA . ASN A 1 235 ? 16.25 0.18 1.295 1 95.62 235 ASN A CA 1
ATOM 1833 C C . ASN A 1 235 ? 14.977 -0.287 0.608 1 95.62 235 ASN A C 1
ATOM 1835 O O . ASN A 1 235 ? 13.953 0.402 0.653 1 95.62 235 ASN A O 1
ATOM 1839 N N . LEU A 1 236 ? 14.992 -1.428 -0.023 1 98.5 236 LEU A N 1
ATOM 1840 C CA . LEU A 1 236 ? 13.836 -1.966 -0.727 1 98.5 236 LEU A CA 1
ATOM 1841 C C . LEU A 1 236 ? 12.766 -2.43 0.259 1 98.5 236 LEU A C 1
ATOM 1843 O O . LEU A 1 236 ? 13.062 -3.176 1.195 1 98.5 236 LEU A O 1
ATOM 1847 N N . LEU A 1 237 ? 11.609 -1.941 0.133 1 98.88 237 LEU A N 1
ATOM 1848 C CA . LEU A 1 237 ? 10.43 -2.416 0.855 1 98.88 237 LEU A CA 1
ATOM 1849 C C . LEU A 1 237 ? 9.406 -3.014 -0.105 1 98.88 237 LEU A C 1
ATOM 1851 O O . LEU A 1 237 ? 8.906 -2.322 -0.993 1 98.88 237 LEU A O 1
ATOM 1855 N N . VAL A 1 238 ? 9.102 -4.301 0.047 1 98.94 238 VAL A N 1
ATOM 1856 C CA . VAL A 1 238 ? 8.148 -4.977 -0.826 1 98.94 238 VAL A CA 1
ATOM 1857 C C . VAL A 1 238 ? 6.891 -5.328 -0.04 1 98.94 238 VAL A C 1
ATOM 1859 O O . VAL A 1 238 ? 6.965 -5.938 1.03 1 98.94 238 VAL A O 1
ATOM 1862 N N . THR A 1 239 ? 5.754 -4.887 -0.502 1 98.94 239 THR A N 1
ATOM 1863 C CA . THR A 1 239 ? 4.461 -5.234 0.074 1 98.94 239 THR A CA 1
ATOM 1864 C C . THR A 1 239 ? 3.689 -6.172 -0.853 1 98.94 239 THR A C 1
ATOM 1866 O O . THR A 1 239 ? 3.477 -5.855 -2.025 1 98.94 239 THR A O 1
ATOM 1869 N N . VAL A 1 240 ? 3.334 -7.312 -0.37 1 98.94 240 VAL A N 1
ATOM 1870 C CA . VAL A 1 240 ? 2.484 -8.258 -1.088 1 98.94 240 VAL A CA 1
ATOM 1871 C C . VAL A 1 240 ? 1.129 -8.367 -0.393 1 98.94 240 VAL A C 1
ATOM 1873 O O . VAL A 1 240 ? 1.061 -8.602 0.815 1 98.94 240 VAL A O 1
ATOM 1876 N N . LYS A 1 241 ? 0.052 -8.211 -1.218 1 98.06 241 LYS A N 1
ATOM 1877 C CA . LYS A 1 241 ? -1.258 -8.117 -0.578 1 98.06 241 LYS A CA 1
ATOM 1878 C C . LYS A 1 241 ? -2.314 -8.867 -1.381 1 98.06 241 LYS A C 1
ATOM 1880 O O . LYS A 1 241 ? -2.221 -8.961 -2.605 1 98.06 241 LYS A O 1
ATOM 1885 N N . SER A 1 242 ? -3.275 -9.383 -0.643 1 98.12 242 SER A N 1
ATOM 1886 C CA . SER A 1 242 ? -4.539 -9.883 -1.178 1 98.12 242 SER A CA 1
ATOM 1887 C C . SER A 1 242 ? -5.715 -9.461 -0.296 1 98.12 242 SER A C 1
ATOM 1889 O O . SER A 1 242 ? -5.652 -9.594 0.928 1 98.12 242 SER A O 1
ATOM 1891 N N . ALA A 1 243 ? -6.715 -8.961 -0.885 1 98 243 ALA A N 1
ATOM 1892 C CA . ALA A 1 243 ? -7.91 -8.539 -0.162 1 98 243 ALA A CA 1
ATOM 1893 C C . ALA A 1 243 ? -9.172 -9.055 -0.847 1 98 243 ALA A C 1
ATOM 1895 O O . ALA A 1 243 ? -9.227 -9.148 -2.074 1 98 243 ALA A O 1
ATOM 1896 N N . ILE A 1 244 ? -10.195 -9.383 -0.013 1 97.69 244 ILE A N 1
ATOM 1897 C CA . ILE A 1 244 ? -11.453 -9.836 -0.593 1 97.69 244 ILE A CA 1
ATOM 1898 C C . ILE A 1 244 ? -12.469 -8.695 -0.579 1 97.69 244 ILE A C 1
ATOM 1900 O O . ILE A 1 244 ? -13.5 -8.758 -1.26 1 97.69 244 ILE A O 1
ATOM 1904 N N . THR A 1 245 ? -12.266 -7.691 0.31 1 98 245 THR A N 1
ATOM 1905 C CA . THR A 1 245 ? -13.062 -6.465 0.309 1 98 245 THR A CA 1
ATOM 1906 C C . THR A 1 245 ? -12.398 -5.395 -0.557 1 98 245 THR A C 1
ATOM 1908 O O . THR A 1 245 ? -11.594 -4.602 -0.066 1 98 245 THR A O 1
ATOM 1911 N N . THR A 1 246 ? -12.695 -5.383 -1.838 1 97.81 246 THR A N 1
ATOM 1912 C CA . THR A 1 246 ? -12.039 -4.504 -2.797 1 97.81 246 THR A CA 1
ATOM 1913 C C . THR A 1 246 ? -13.008 -4.082 -3.9 1 97.81 246 THR A C 1
ATOM 1915 O O . THR A 1 246 ? -12.766 -4.359 -5.078 1 97.81 246 THR A O 1
ATOM 1918 N N . PRO A 1 247 ? -14.117 -3.357 -3.564 1 97.38 247 PRO A N 1
ATOM 1919 C CA . PRO A 1 247 ? -15.086 -2.912 -4.566 1 97.38 247 PRO A CA 1
ATOM 1920 C C . PRO A 1 247 ? -14.539 -1.794 -5.457 1 97.38 247 PRO A C 1
ATOM 1922 O O . PRO A 1 247 ? -15.023 -0.661 -5.395 1 97.38 247 PRO A O 1
ATOM 1925 N N . LEU A 1 248 ? -13.57 -2.096 -6.32 1 96.81 248 LEU A N 1
ATOM 1926 C CA . LEU A 1 248 ? -12.938 -1.173 -7.258 1 96.81 248 LEU A CA 1
ATOM 1927 C C . LEU A 1 248 ? -13.406 -1.444 -8.688 1 96.81 248 LEU A C 1
ATOM 1929 O O . LEU A 1 248 ? -13.75 -2.578 -9.023 1 96.81 248 LEU A O 1
ATOM 1933 N N . ALA A 1 249 ? -13.414 -0.39 -9.469 1 93.62 249 ALA A N 1
ATOM 1934 C CA . ALA A 1 249 ? -13.688 -0.582 -10.891 1 93.62 249 ALA A CA 1
ATOM 1935 C C . ALA A 1 249 ? -12.516 -1.276 -11.578 1 93.62 249 ALA A C 1
ATOM 1937 O O . ALA A 1 249 ? -12.711 -2.072 -12.5 1 93.62 249 ALA A O 1
ATOM 1938 N N . LYS A 1 250 ? -11.352 -0.963 -11.211 1 94.25 250 LYS A N 1
ATOM 1939 C CA . LYS A 1 250 ? -10.125 -1.647 -11.602 1 94.25 250 LYS A CA 1
ATOM 1940 C C . LYS A 1 250 ? -9.234 -1.919 -10.391 1 94.25 250 LYS A C 1
ATOM 1942 O O . LYS A 1 250 ? -9.078 -1.058 -9.523 1 94.25 250 LYS A O 1
ATOM 1947 N N . GLN A 1 251 ? -8.703 -3.107 -10.391 1 96.56 251 GLN A N 1
ATOM 1948 C CA . GLN A 1 251 ? -7.895 -3.514 -9.25 1 96.56 251 GLN A CA 1
ATOM 1949 C C . GLN A 1 251 ? -6.441 -3.094 -9.43 1 96.56 251 GLN A C 1
ATOM 1951 O O . GLN A 1 251 ? -5.863 -3.283 -10.5 1 96.56 251 GLN A O 1
ATOM 1956 N N . LEU A 1 252 ? -5.836 -2.43 -8.398 1 97.5 252 LEU A N 1
ATOM 1957 C CA . LEU A 1 252 ? -4.398 -2.189 -8.422 1 97.5 252 LEU A CA 1
ATOM 1958 C C . LEU A 1 252 ? -3.627 -3.504 -8.398 1 97.5 252 LEU A C 1
ATOM 1960 O O . LEU A 1 252 ? -3.891 -4.367 -7.555 1 97.5 252 LEU A O 1
ATOM 1964 N N . LYS A 1 253 ? -2.723 -3.658 -9.328 1 97.88 253 LYS A N 1
ATOM 1965 C CA . LYS A 1 253 ? -1.992 -4.918 -9.453 1 97.88 253 LYS A CA 1
ATOM 1966 C C . LYS A 1 253 ? -0.52 -4.734 -9.094 1 97.88 253 LYS A C 1
ATOM 1968 O O . LYS A 1 253 ? 0.039 -5.508 -8.32 1 97.88 253 LYS A O 1
ATOM 1973 N N . LEU A 1 254 ? 0.113 -3.787 -9.742 1 98.56 254 LEU A N 1
ATOM 1974 C CA . LEU A 1 254 ? 1.526 -3.496 -9.523 1 98.56 254 LEU A CA 1
ATOM 1975 C C . LEU A 1 254 ? 1.742 -2.01 -9.266 1 98.56 254 LEU A C 1
ATOM 1977 O O . LEU A 1 254 ? 1.164 -1.167 -9.961 1 98.56 254 LEU A O 1
ATOM 1981 N N . PHE A 1 255 ? 2.398 -1.623 -8.258 1 98.81 255 PHE A N 1
ATOM 1982 C CA . PHE A 1 255 ? 2.852 -0.28 -7.918 1 98.81 255 PHE A CA 1
ATOM 1983 C C . PHE A 1 255 ? 4.328 -0.287 -7.539 1 98.81 255 PHE A C 1
ATOM 1985 O O . PHE A 1 255 ? 4.676 -0.566 -6.391 1 98.81 255 PHE A O 1
ATOM 1992 N N . VAL A 1 256 ? 5.215 -0.003 -8.531 1 98.94 256 VAL A N 1
ATOM 1993 C CA . VAL A 1 256 ? 6.656 -0.164 -8.367 1 98.94 256 VAL A CA 1
ATOM 1994 C C . VAL A 1 256 ? 7.355 1.174 -8.602 1 98.94 256 VAL A C 1
ATOM 1996 O O . VAL A 1 256 ? 7.121 1.834 -9.617 1 98.94 256 VAL A O 1
ATOM 1999 N N . ARG A 1 257 ? 8.195 1.562 -7.66 1 98.62 257 ARG A N 1
ATOM 2000 C CA . ARG A 1 257 ? 8.891 2.844 -7.707 1 98.62 257 ARG A CA 1
ATOM 2001 C C . ARG A 1 257 ? 10.391 2.656 -7.508 1 98.62 257 ARG A C 1
ATOM 2003 O O . ARG A 1 257 ? 10.82 2.053 -6.523 1 98.62 257 ARG A O 1
ATOM 2010 N N . GLY A 1 258 ? 11.172 3.191 -8.406 1 98.62 258 GLY A N 1
ATOM 2011 C CA . GLY A 1 258 ? 12.617 3.18 -8.32 1 98.62 258 GLY A CA 1
ATOM 2012 C C . GLY A 1 258 ? 13.242 4.543 -8.547 1 98.62 258 GLY A C 1
ATOM 2013 O O . GLY A 1 258 ? 12.531 5.527 -8.773 1 98.62 258 GLY A O 1
ATOM 2014 N N . SER A 1 259 ? 14.508 4.66 -8.445 1 97.88 259 SER A N 1
ATOM 2015 C CA . SER A 1 259 ? 15.266 5.91 -8.453 1 97.88 259 SER A CA 1
ATOM 2016 C C . SER A 1 259 ? 15.141 6.621 -9.797 1 97.88 259 SER A C 1
ATOM 2018 O O . SER A 1 259 ? 15.375 7.828 -9.891 1 97.88 259 SER A O 1
ATOM 2020 N N . GLU A 1 260 ? 14.727 5.836 -10.875 1 98.31 260 GLU A N 1
ATOM 2021 C CA . GLU A 1 260 ? 14.742 6.453 -12.203 1 98.31 260 GLU A CA 1
ATOM 2022 C C . GLU A 1 260 ? 13.359 6.41 -12.844 1 98.31 260 GLU A C 1
ATOM 2024 O O . GLU A 1 260 ? 13.141 7.012 -13.898 1 98.31 260 GLU A O 1
ATOM 2029 N N . GLY A 1 261 ? 12.469 5.73 -12.25 1 98.62 261 GLY A N 1
ATOM 2030 C CA . GLY A 1 261 ? 11.148 5.621 -12.844 1 98.62 261 GLY A CA 1
ATOM 2031 C C . GLY A 1 261 ? 10.188 4.805 -12 1 98.62 261 GLY A C 1
ATOM 2032 O O . GLY A 1 261 ? 10.516 4.398 -10.883 1 98.62 261 GLY A O 1
ATOM 2033 N N . SER A 1 262 ? 8.977 4.684 -12.477 1 98.81 262 SER A N 1
ATOM 2034 C CA . SER A 1 262 ? 7.918 3.926 -11.812 1 98.81 262 SER A CA 1
ATOM 2035 C C . SER A 1 262 ? 7.043 3.193 -12.82 1 98.81 262 SER A C 1
ATOM 2037 O O . SER A 1 262 ? 7.039 3.531 -14.008 1 98.81 262 SER A O 1
ATOM 2039 N N . PHE A 1 263 ? 6.457 2.184 -12.398 1 98.88 263 PHE A N 1
ATOM 2040 C CA . PHE A 1 263 ? 5.5 1.414 -13.18 1 98.88 263 PHE A CA 1
ATOM 2041 C C . PHE A 1 263 ? 4.254 1.101 -12.359 1 98.88 263 PHE A C 1
ATOM 2043 O O . PHE A 1 263 ? 4.348 0.531 -11.273 1 98.88 263 PHE A O 1
ATOM 2050 N N . VAL A 1 264 ? 3.041 1.552 -12.828 1 98.81 264 VAL A N 1
ATOM 2051 C CA . VAL A 1 264 ? 1.763 1.31 -12.164 1 98.81 264 VAL A CA 1
ATOM 2052 C C . VAL A 1 264 ? 0.837 0.53 -13.094 1 98.81 264 VAL A C 1
ATOM 2054 O O . VAL A 1 264 ? 0.557 0.97 -14.211 1 98.81 264 VAL A O 1
ATOM 2057 N N . LYS A 1 265 ? 0.406 -0.611 -12.656 1 98.19 265 LYS A N 1
ATOM 2058 C CA . LYS A 1 265 ? -0.438 -1.494 -13.453 1 98.19 265 LYS A CA 1
ATOM 2059 C C . LYS A 1 265 ? -1.742 -1.812 -12.727 1 98.19 265 LYS A C 1
ATOM 2061 O O . LYS A 1 265 ? -1.73 -2.197 -11.555 1 98.19 265 LYS A O 1
ATOM 2066 N N . TRP A 1 266 ? -2.832 -1.593 -13.367 1 96.75 266 TRP A N 1
ATOM 2067 C CA . TRP A 1 266 ? -4.156 -1.996 -12.914 1 96.75 266 TRP A CA 1
ATOM 2068 C C . TRP A 1 266 ? -4.676 -3.18 -13.727 1 96.75 266 TRP A C 1
ATOM 2070 O O . TRP A 1 266 ? -4.215 -3.422 -14.844 1 96.75 266 TRP A O 1
ATOM 2080 N N . GLN A 1 267 ? -5.508 -3.906 -13.156 1 94.75 267 GLN A N 1
ATOM 2081 C CA . GLN A 1 267 ? -6.191 -4.988 -13.852 1 94.75 267 GLN A CA 1
ATOM 2082 C C . GLN A 1 267 ? -7.707 -4.832 -13.758 1 94.75 267 GLN A C 1
ATOM 2084 O O . GLN A 1 267 ? -8.211 -4.16 -12.859 1 94.75 267 GLN A O 1
ATOM 2089 N N . GLN A 1 268 ? -8.398 -5.375 -14.688 1 89.69 268 GLN A N 1
ATOM 2090 C CA . GLN A 1 268 ? -9.852 -5.262 -14.695 1 89.69 268 GLN A CA 1
ATOM 2091 C C . GLN A 1 268 ? -10.469 -5.961 -13.492 1 89.69 268 GLN A C 1
ATOM 2093 O O . GLN A 1 268 ? -11.328 -5.398 -12.812 1 89.69 268 GLN A O 1
ATOM 2098 N N . ARG A 1 269 ? -10.086 -7.148 -13.32 1 88 269 ARG A N 1
ATOM 2099 C CA . ARG A 1 269 ? -10.461 -7.98 -12.18 1 88 269 ARG A CA 1
ATOM 2100 C C . ARG A 1 269 ? -9.289 -8.859 -11.742 1 88 269 ARG A C 1
ATOM 2102 O O . ARG A 1 269 ? -8.156 -8.656 -12.18 1 88 269 ARG A O 1
ATOM 2109 N N . SER A 1 270 ? -9.445 -9.836 -10.906 1 84.06 270 SER A N 1
ATOM 2110 C CA . SER A 1 270 ? -8.375 -10.633 -10.328 1 84.06 270 SER A CA 1
ATOM 2111 C C . SER A 1 270 ? -7.91 -11.727 -11.289 1 84.06 270 SER A C 1
ATOM 2113 O O . SER A 1 270 ? -6.891 -12.375 -11.047 1 84.06 270 SER A O 1
ATOM 2115 N N . THR A 1 271 ? -8.531 -11.773 -12.453 1 86.19 271 THR A N 1
ATOM 2116 C CA . THR A 1 271 ? -8.227 -12.883 -13.352 1 86.19 271 THR A CA 1
ATOM 2117 C C . THR A 1 271 ? -7.336 -12.414 -14.5 1 86.19 271 THR A C 1
ATOM 2119 O O . THR A 1 271 ? -7.469 -11.289 -14.977 1 86.19 271 THR A O 1
ATOM 2122 N N . CYS A 1 272 ? -6.422 -13.258 -14.914 1 91.88 272 CYS A N 1
ATOM 2123 C CA . CYS A 1 272 ? -5.59 -13.039 -16.094 1 91.88 272 CYS A CA 1
ATOM 2124 C C . CYS A 1 272 ? -6.383 -13.289 -17.375 1 91.88 272 CYS A C 1
ATOM 2126 O O . CYS A 1 272 ? -7.301 -14.117 -17.391 1 91.88 272 CYS A O 1
ATOM 2128 N N . PRO A 1 273 ? -5.996 -12.57 -18.469 1 94.94 273 PRO A N 1
ATOM 2129 C CA . PRO A 1 273 ? -6.695 -12.789 -19.734 1 94.94 273 PRO A CA 1
ATOM 2130 C C . PRO A 1 273 ? -6.711 -14.258 -20.156 1 94.94 273 PRO A C 1
ATOM 2132 O O . PRO A 1 273 ? -7.707 -14.742 -20.703 1 94.94 273 PRO A O 1
ATOM 2135 N N . GLN A 1 274 ? -5.699 -14.938 -19.922 1 96.5 274 GLN A N 1
ATOM 2136 C CA . GLN A 1 274 ? -5.629 -16.344 -20.297 1 96.5 274 GLN A CA 1
ATOM 2137 C C . GLN A 1 274 ? -6.691 -17.172 -19.562 1 96.5 274 GLN A C 1
ATOM 2139 O O . GLN A 1 274 ? -7.344 -18.016 -20.172 1 96.5 274 GLN A O 1
ATOM 2144 N N . GLU A 1 275 ? -6.824 -16.891 -18.297 1 94.06 275 GLU A N 1
ATOM 2145 C CA . GLU A 1 275 ? -7.84 -17.578 -17.5 1 94.06 275 GLU A CA 1
ATOM 2146 C C . GLU A 1 275 ? -9.242 -17.266 -18.016 1 94.06 275 GLU A C 1
ATOM 2148 O O . GLU A 1 275 ? -10.086 -18.156 -18.109 1 94.06 275 GLU A O 1
ATOM 2153 N N . GLU A 1 276 ? -9.461 -16.062 -18.312 1 93 276 GLU A N 1
ATOM 2154 C CA . GLU A 1 276 ? -10.773 -15.641 -18.812 1 93 276 GLU A CA 1
ATOM 2155 C C . GLU A 1 276 ? -11.086 -16.281 -20.156 1 93 276 GLU A C 1
ATOM 2157 O O . GLU A 1 276 ? -12.211 -16.703 -20.406 1 93 276 GLU A O 1
ATOM 2162 N N . GLN A 1 277 ? -10.141 -16.281 -20.984 1 96.25 277 GLN A N 1
ATOM 2163 C CA . GLN A 1 277 ? -10.32 -16.844 -22.312 1 96.25 277 GLN A CA 1
ATOM 2164 C C . GLN A 1 277 ? -10.539 -18.359 -22.266 1 96.25 277 GLN A C 1
ATOM 2166 O O . GLN A 1 277 ? -11.398 -18.891 -22.969 1 96.25 277 GLN A O 1
ATOM 2171 N N . ILE A 1 278 ? -9.82 -19.031 -21.344 1 95.56 278 ILE A N 1
ATOM 2172 C CA . ILE A 1 278 ? -10.023 -20.469 -21.141 1 95.56 278 ILE A CA 1
ATOM 2173 C C . ILE A 1 278 ? -11.453 -20.719 -20.656 1 95.56 278 ILE A C 1
ATOM 2175 O O . ILE A 1 278 ? -12.117 -21.641 -21.125 1 95.56 278 ILE A O 1
ATOM 2179 N N . ALA A 1 279 ? -11.875 -19.891 -19.766 1 92.38 279 ALA A N 1
ATOM 2180 C CA . ALA A 1 279 ? -13.227 -20.031 -19.203 1 92.38 279 ALA A CA 1
ATOM 2181 C C . ALA A 1 279 ? -14.281 -19.891 -20.297 1 92.38 279 ALA A C 1
ATOM 2183 O O . ALA A 1 279 ? -15.367 -20.469 -20.203 1 92.38 279 ALA A O 1
ATOM 2184 N N . ARG A 1 280 ? -13.898 -19.219 -21.344 1 94.25 280 ARG A N 1
ATOM 2185 C CA . ARG A 1 280 ? -14.828 -19.016 -22.438 1 94.25 280 ARG A CA 1
ATOM 2186 C C . ARG A 1 280 ? -14.633 -20.062 -23.531 1 94.25 280 ARG A C 1
ATOM 2188 O O . ARG A 1 280 ? -15.25 -19.984 -24.594 1 94.25 280 ARG A O 1
ATOM 2195 N N . GLY A 1 281 ? -13.734 -20.953 -23.312 1 93.69 281 GLY A N 1
ATOM 2196 C CA . GLY A 1 281 ? -13.594 -22.078 -24.219 1 93.69 281 GLY A CA 1
ATOM 2197 C C . GLY A 1 281 ? -12.445 -21.938 -25.188 1 93.69 281 GLY A C 1
ATOM 2198 O O . GLY A 1 281 ? -12.266 -22.766 -26.078 1 93.69 281 GLY A O 1
ATOM 2199 N N . ALA A 1 282 ? -11.656 -20.875 -25 1 96.75 282 ALA A N 1
ATOM 2200 C CA . ALA A 1 282 ? -10.523 -20.672 -25.906 1 96.75 282 ALA A CA 1
ATOM 2201 C C . ALA A 1 282 ? -9.406 -21.672 -25.609 1 96.75 282 ALA A C 1
ATOM 2203 O O . ALA A 1 282 ? -9.32 -22.203 -24.5 1 96.75 282 ALA A O 1
ATOM 2204 N N . LYS A 1 283 ? -8.633 -21.922 -26.672 1 96.62 283 LYS A N 1
ATOM 2205 C CA . LYS A 1 283 ? -7.434 -22.75 -26.562 1 96.62 283 LYS A CA 1
ATOM 2206 C C . LYS A 1 283 ? -6.176 -21.875 -26.562 1 96.62 283 LYS A C 1
ATOM 2208 O O . LYS A 1 283 ? -6.152 -20.812 -27.203 1 96.62 283 LYS A O 1
ATOM 2213 N N . PRO A 1 284 ? -5.117 -22.391 -25.875 1 97.88 284 PRO A N 1
ATOM 2214 C CA . PRO A 1 284 ? -3.875 -21.609 -25.812 1 97.88 284 PRO A CA 1
ATOM 2215 C C . PRO A 1 284 ? -3.303 -21.328 -27.203 1 97.88 284 PRO A C 1
ATOM 2217 O O . PRO A 1 284 ? -2.523 -20.391 -27.375 1 97.88 284 PRO A O 1
ATOM 2220 N N . THR A 1 285 ? -3.697 -22.078 -28.25 1 97.38 285 THR A N 1
ATOM 2221 C CA . THR A 1 285 ? -3.146 -21.938 -29.594 1 97.38 285 THR A CA 1
ATOM 2222 C C . THR A 1 285 ? -3.969 -20.953 -30.406 1 97.38 285 THR A C 1
ATOM 2224 O O . THR A 1 285 ? -3.584 -20.594 -31.531 1 97.38 285 THR A O 1
ATOM 2227 N N . ASP A 1 286 ? -5.051 -20.531 -29.844 1 97.88 286 ASP A N 1
ATOM 2228 C CA . ASP A 1 286 ? -5.914 -19.609 -30.594 1 97.88 286 ASP A CA 1
ATOM 2229 C C . ASP A 1 286 ? -5.242 -18.25 -30.781 1 97.88 286 ASP A C 1
ATOM 2231 O O . ASP A 1 286 ? -4.508 -17.797 -29.906 1 97.88 286 ASP A O 1
ATOM 2235 N N . PRO A 1 287 ? -5.531 -17.641 -31.984 1 96.94 287 PRO A N 1
ATOM 2236 C CA . PRO A 1 287 ? -4.992 -16.297 -32.188 1 96.94 287 PRO A CA 1
ATOM 2237 C C . PRO A 1 287 ? -5.445 -15.305 -31.125 1 96.94 287 PRO A C 1
ATOM 2239 O O . PRO A 1 287 ? -6.617 -15.297 -30.75 1 96.94 287 PRO A O 1
ATOM 2242 N N . GLY A 1 288 ? -4.512 -14.539 -30.641 1 96.88 288 GLY A N 1
ATOM 2243 C CA . GLY A 1 288 ? -4.836 -13.484 -29.688 1 96.88 288 GLY A CA 1
ATOM 2244 C C . GLY A 1 288 ? -4.938 -13.984 -28.25 1 96.88 288 GLY A C 1
ATOM 2245 O O . GLY A 1 288 ? -5.246 -13.211 -27.344 1 96.88 288 GLY A O 1
ATOM 2246 N N . PHE A 1 289 ? -4.719 -15.32 -28.047 1 98 289 PHE A N 1
ATOM 2247 C CA . PHE A 1 289 ? -4.789 -15.883 -26.703 1 98 289 PHE A CA 1
ATOM 2248 C C . PHE A 1 289 ? -3.787 -15.203 -25.766 1 98 289 PHE A C 1
ATOM 2250 O O . PHE A 1 289 ? -2.617 -15.047 -26.125 1 98 289 PHE A O 1
ATOM 2257 N N . GLY A 1 290 ? -4.238 -14.727 -24.594 1 97.5 290 GLY A N 1
ATOM 2258 C CA . GLY A 1 290 ? -3.387 -14.117 -23.594 1 97.5 290 GLY A CA 1
ATOM 2259 C C . GLY A 1 290 ? -3.271 -12.609 -23.734 1 97.5 290 GLY A C 1
ATOM 2260 O O . GLY A 1 290 ? -2.719 -11.938 -22.875 1 97.5 290 GLY A O 1
ATOM 2261 N N . GLU A 1 291 ? -3.807 -12.055 -24.859 1 97.31 291 GLU A N 1
ATOM 2262 C CA . GLU A 1 291 ? -3.689 -10.617 -25.109 1 97.31 291 GLU A CA 1
ATOM 2263 C C . GLU A 1 291 ? -4.605 -9.82 -24.188 1 97.31 291 GLU A C 1
ATOM 2265 O O . GLU A 1 291 ? -5.738 -10.227 -23.922 1 97.31 291 GLU A O 1
ATOM 2270 N N . GLU A 1 292 ? -4.055 -8.828 -23.641 1 95 292 GLU A N 1
ATOM 2271 C CA . GLU A 1 292 ? -4.809 -7.906 -22.781 1 95 292 GLU A CA 1
ATOM 2272 C C . GLU A 1 292 ? -5.215 -6.656 -23.562 1 95 292 GLU A C 1
ATOM 2274 O O . GLU A 1 292 ? -4.473 -6.18 -24.422 1 95 292 GLU A O 1
ATOM 2279 N N . PRO A 1 293 ? -6.398 -6.117 -23.297 1 93.19 293 PRO A N 1
ATOM 2280 C CA . PRO A 1 293 ? -6.785 -4.855 -23.953 1 93.19 293 PRO A CA 1
ATOM 2281 C C . PRO A 1 293 ? -5.793 -3.729 -23.672 1 93.19 293 PRO A C 1
ATOM 2283 O O . PRO A 1 293 ? -5.254 -3.629 -22.562 1 93.19 293 PRO A O 1
ATOM 2286 N N . GLU A 1 294 ? -5.652 -2.836 -24.641 1 94.75 294 GLU A N 1
ATOM 2287 C CA . GLU A 1 294 ? -4.703 -1.73 -24.547 1 94.75 294 GLU A CA 1
ATOM 2288 C C . GLU A 1 294 ? -5.062 -0.792 -23.406 1 94.75 294 GLU A C 1
ATOM 2290 O O . GLU A 1 294 ? -4.188 -0.163 -22.812 1 94.75 294 GLU A O 1
ATOM 2295 N N . THR A 1 295 ? -6.336 -0.739 -23.078 1 92.5 295 THR A N 1
ATOM 2296 C CA . THR A 1 295 ? -6.824 0.177 -22.062 1 92.5 295 THR A CA 1
ATOM 2297 C C . THR A 1 295 ? -6.34 -0.25 -20.672 1 92.5 295 THR A C 1
ATOM 2299 O O . THR A 1 295 ? -6.434 0.517 -19.719 1 92.5 295 THR A O 1
ATOM 2302 N N . LEU A 1 296 ? -5.789 -1.447 -20.562 1 94.88 296 LEU A N 1
ATOM 2303 C CA . LEU A 1 296 ? -5.348 -1.967 -19.281 1 94.88 296 LEU A CA 1
ATOM 2304 C C . LEU A 1 296 ? -3.826 -1.95 -19.172 1 94.88 296 LEU A C 1
ATOM 2306 O O . LEU A 1 296 ? -3.26 -2.451 -1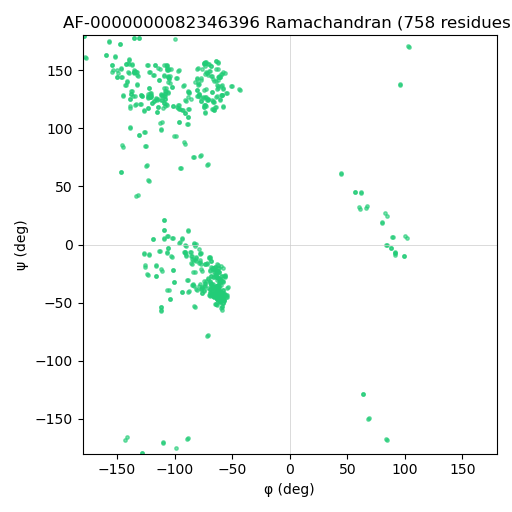8.203 1 94.88 296 LEU A O 1
ATOM 2310 N N . ARG A 1 297 ? -3.164 -1.325 -20.203 1 97.44 297 ARG A N 1
ATOM 2311 C CA . ARG A 1 297 ? -1.709 -1.224 -20.156 1 97.44 297 ARG A CA 1
ATOM 2312 C C . ARG A 1 297 ? -1.25 -0.423 -18.953 1 97.44 297 ARG A C 1
ATOM 2314 O O . ARG A 1 297 ? -1.938 0.501 -18.516 1 97.44 297 ARG A O 1
ATOM 2321 N N . GLY A 1 298 ? -0.108 -0.808 -18.359 1 98 298 GLY A N 1
ATOM 2322 C CA . GLY A 1 298 ? 0.452 -0.088 -17.219 1 98 298 GLY A CA 1
ATOM 2323 C C . GLY A 1 298 ? 1.091 1.231 -17.609 1 98 298 GLY A C 1
ATOM 2324 O O . GLY A 1 298 ? 1.416 1.449 -18.781 1 98 298 GLY A O 1
ATOM 2325 N N . VAL A 1 299 ? 1.18 2.117 -16.672 1 98.44 299 VAL A N 1
ATOM 2326 C CA . VAL A 1 299 ? 1.796 3.42 -16.891 1 98.44 299 VAL A CA 1
ATOM 2327 C C . VAL A 1 299 ? 3.271 3.367 -16.5 1 98.44 299 VAL A C 1
ATOM 2329 O O . VAL A 1 299 ? 3.604 3.092 -15.344 1 98.44 299 VAL A O 1
ATOM 2332 N N . LEU A 1 300 ? 4.098 3.545 -17.469 1 98.69 300 LEU A N 1
ATOM 2333 C CA . LEU A 1 300 ? 5.531 3.691 -17.25 1 98.69 300 LEU A CA 1
ATOM 2334 C C . LEU A 1 300 ? 5.93 5.16 -17.203 1 98.69 300 LEU A C 1
ATOM 2336 O O . LEU A 1 300 ? 5.633 5.914 -18.141 1 98.69 300 LEU A O 1
ATOM 2340 N N . THR A 1 301 ? 6.484 5.641 -16.141 1 98.62 301 THR A N 1
ATOM 2341 C CA . THR A 1 301 ? 7 6.996 -15.984 1 98.62 301 THR A CA 1
ATOM 2342 C C . THR A 1 301 ? 8.492 6.973 -15.648 1 98.62 301 THR A C 1
ATOM 2344 O O . THR A 1 301 ? 8.914 6.238 -14.75 1 98.62 301 THR A O 1
ATOM 2347 N N . THR A 1 302 ? 9.312 7.672 -16.375 1 98.69 302 THR A N 1
ATOM 2348 C CA . THR A 1 302 ? 10.75 7.703 -16.156 1 98.69 302 THR A CA 1
ATOM 2349 C C . THR A 1 302 ? 11.289 9.125 -16.266 1 98.69 302 T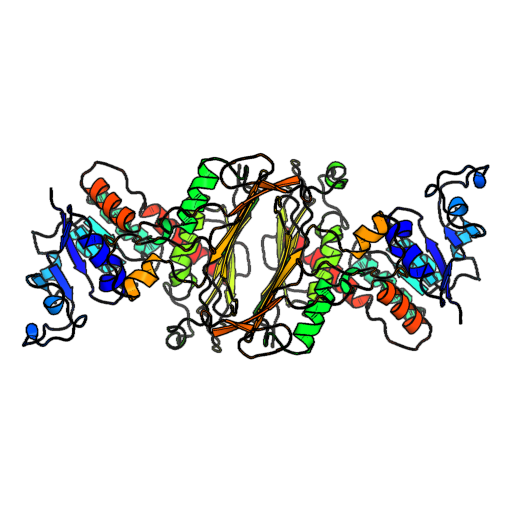HR A C 1
ATOM 2351 O O . THR A 1 302 ? 10.664 9.984 -16.906 1 98.69 302 THR A O 1
ATOM 2354 N N . TYR A 1 303 ? 12.391 9.414 -15.656 1 98.06 303 TYR A N 1
ATOM 2355 C CA . TYR A 1 303 ? 13.031 10.719 -15.773 1 98.06 303 TYR A CA 1
ATOM 2356 C C . TYR A 1 303 ? 13.602 10.922 -17.172 1 98.06 303 TYR A C 1
ATOM 2358 O O . TYR A 1 303 ? 13.516 12.023 -17.734 1 98.06 303 TYR A O 1
ATOM 2366 N N . LYS A 1 304 ? 14.195 9.859 -17.641 1 97.75 304 LYS A N 1
ATOM 2367 C CA . LYS A 1 304 ? 14.766 9.883 -18.984 1 97.75 304 LYS A CA 1
ATOM 2368 C C . LYS A 1 304 ? 13.914 9.062 -19.953 1 97.75 304 LYS A C 1
ATOM 2370 O O . LYS A 1 304 ? 13.25 8.109 -19.547 1 97.75 304 LYS A O 1
ATOM 2375 N N . GLU A 1 305 ? 13.984 9.484 -21.188 1 96.56 305 GLU A N 1
ATOM 2376 C CA . GLU A 1 305 ? 13.227 8.719 -22.172 1 96.56 305 GLU A CA 1
ATOM 2377 C C . GLU A 1 305 ? 13.703 7.273 -22.234 1 96.56 305 GLU A C 1
ATOM 2379 O O . GLU A 1 305 ? 14.906 7.016 -22.359 1 96.56 305 GLU A O 1
ATOM 2384 N N . PHE A 1 306 ? 12.844 6.332 -22.062 1 96.75 306 PHE A N 1
ATOM 2385 C CA . PHE A 1 306 ? 13.148 4.906 -22.109 1 96.75 306 PHE A CA 1
ATOM 2386 C C . PHE A 1 306 ? 12.68 4.289 -23.422 1 96.75 306 PHE A C 1
ATOM 2388 O O . PHE A 1 306 ? 13.43 3.564 -24.062 1 96.75 306 PHE A O 1
ATOM 2395 N N . ASP A 1 307 ? 11.469 4.602 -23.797 1 96.25 307 ASP A N 1
ATOM 2396 C CA . ASP A 1 307 ? 10.875 4.121 -25.047 1 96.25 307 ASP A CA 1
ATOM 2397 C C . ASP A 1 307 ? 10.078 5.223 -25.734 1 96.25 307 ASP A C 1
ATOM 2399 O O . ASP A 1 307 ? 8.898 5.426 -25.438 1 96.25 307 ASP A O 1
ATOM 2403 N N . PRO A 1 308 ? 10.625 5.832 -26.719 1 96.06 308 PRO A N 1
ATOM 2404 C CA . PRO A 1 308 ? 9.992 6.988 -27.359 1 96.06 308 PRO A CA 1
ATOM 2405 C C . PRO A 1 308 ? 8.719 6.617 -28.125 1 96.06 308 PRO A C 1
ATOM 2407 O O . PRO A 1 308 ? 7.918 7.492 -28.453 1 96.06 308 PRO A O 1
ATOM 2410 N N . SER A 1 309 ? 8.57 5.348 -28.453 1 96.19 309 SER A N 1
ATOM 2411 C CA . SER A 1 309 ? 7.383 4.93 -29.203 1 96.19 309 SER A CA 1
ATOM 2412 C C . SER A 1 309 ? 6.148 4.926 -28.297 1 96.19 309 SER A C 1
ATOM 2414 O O . SER A 1 309 ? 5.02 4.898 -28.797 1 96.19 309 SER A O 1
ATOM 2416 N N . VAL A 1 310 ? 6.359 4.945 -26.984 1 94.56 310 VAL A N 1
ATOM 2417 C CA . VAL A 1 310 ? 5.23 4.762 -26.094 1 94.56 310 VAL A CA 1
ATOM 2418 C C . VAL A 1 310 ? 5.141 5.938 -25.125 1 94.56 310 VAL A C 1
ATOM 2420 O O . VAL A 1 310 ? 4.07 6.23 -24.578 1 94.56 310 VAL A O 1
ATOM 2423 N N . GLN A 1 311 ? 6.207 6.637 -24.812 1 97.19 311 GLN A N 1
ATOM 2424 C CA . GLN A 1 311 ? 6.242 7.684 -23.797 1 97.19 311 GLN A CA 1
ATOM 2425 C C . GLN A 1 311 ? 6.258 9.07 -24.438 1 97.19 311 GLN A C 1
ATOM 2427 O O . GLN A 1 311 ? 6.812 9.25 -25.516 1 97.19 311 GLN A O 1
ATOM 2432 N N . SER A 1 312 ? 5.621 9.977 -23.812 1 97.81 312 SER A N 1
ATOM 2433 C CA . SER A 1 312 ? 5.707 11.398 -24.141 1 97.81 312 SER A CA 1
ATOM 2434 C C . SER A 1 312 ? 6.18 12.211 -22.938 1 97.81 312 SER A C 1
ATOM 2436 O O . SER A 1 312 ? 5.93 11.836 -21.797 1 97.81 312 SER A O 1
ATOM 2438 N N . TYR A 1 313 ? 6.859 13.242 -23.281 1 97.5 313 TYR A N 1
ATOM 2439 C CA . TYR A 1 313 ? 7.344 14.125 -22.234 1 97.5 313 TYR A CA 1
ATOM 2440 C C . TYR A 1 313 ? 6.199 14.93 -21.625 1 97.5 313 TYR A C 1
ATOM 2442 O O . TYR A 1 313 ? 5.473 15.617 -22.344 1 97.5 313 TYR A O 1
ATOM 2450 N N . ASP A 1 314 ? 5.984 14.766 -20.359 1 94.06 314 ASP A N 1
ATOM 2451 C CA . ASP A 1 314 ? 5.023 15.562 -19.609 1 94.06 314 ASP A CA 1
ATOM 2452 C C . ASP A 1 314 ? 5.688 16.797 -19 1 94.06 314 ASP A C 1
ATOM 2454 O O . ASP A 1 314 ? 6.441 16.688 -18.031 1 94.06 314 ASP A O 1
ATOM 2458 N N . THR A 1 315 ? 5.352 17.984 -19.438 1 92.25 315 THR A N 1
ATOM 2459 C CA . THR A 1 315 ? 6.008 19.219 -19.031 1 92.25 315 THR A CA 1
ATOM 2460 C C . THR A 1 315 ? 5.664 19.562 -17.578 1 92.25 315 THR A C 1
ATOM 2462 O O . THR A 1 315 ? 6.461 20.188 -16.891 1 92.25 315 THR A O 1
ATOM 2465 N N . GLU A 1 316 ? 4.539 19.141 -17.172 1 85.44 316 GLU A N 1
ATOM 2466 C CA . GLU A 1 316 ? 4.102 19.469 -15.805 1 85.44 316 GLU A CA 1
ATOM 2467 C C . GLU A 1 316 ? 4.957 18.734 -14.773 1 85.44 316 GLU A C 1
ATOM 2469 O O . GLU A 1 316 ? 5.297 19.312 -13.734 1 85.44 316 GLU A O 1
ATOM 2474 N N . THR A 1 317 ? 5.328 17.484 -15.055 1 89.88 317 THR A N 1
ATOM 2475 C CA . THR A 1 317 ? 6.07 16.688 -14.094 1 89.88 317 THR A CA 1
ATOM 2476 C C . THR A 1 317 ? 7.531 16.547 -14.508 1 89.88 317 THR A C 1
ATOM 2478 O O . THR A 1 317 ? 8.359 16.062 -13.734 1 89.88 317 THR A O 1
ATOM 2481 N N . GLU A 1 318 ? 7.816 17.031 -15.68 1 94.38 318 GLU A N 1
ATOM 2482 C CA . GLU A 1 318 ? 9.164 16.938 -16.234 1 94.38 318 GLU A CA 1
ATOM 2483 C C . GLU A 1 318 ? 9.641 15.484 -16.297 1 94.38 318 GLU A C 1
ATOM 2485 O O . GLU A 1 318 ? 10.75 15.172 -15.852 1 94.38 318 GLU A O 1
ATOM 2490 N N . LYS A 1 319 ? 8.766 14.617 -16.766 1 97.06 319 LYS A N 1
ATOM 2491 C CA . LYS A 1 319 ? 9.047 13.188 -16.906 1 97.06 319 LYS A CA 1
ATOM 2492 C C . LYS A 1 319 ? 8.477 12.641 -18.203 1 97.06 319 LYS A C 1
ATOM 2494 O O . LYS A 1 319 ? 7.656 13.297 -18.859 1 97.06 319 LYS A O 1
ATOM 2499 N N . TYR A 1 320 ? 9.023 11.531 -18.641 1 98.44 320 TYR A N 1
ATOM 2500 C CA . TYR A 1 320 ? 8.461 10.789 -19.766 1 98.44 320 TYR A CA 1
ATOM 2501 C C . TYR A 1 320 ? 7.449 9.758 -19.281 1 98.44 320 TYR A C 1
ATOM 2503 O O . TYR A 1 320 ? 7.754 8.945 -18.406 1 98.44 320 TYR A O 1
ATOM 2511 N N . THR A 1 321 ? 6.219 9.844 -19.797 1 98.06 321 THR A N 1
ATOM 2512 C CA . THR A 1 321 ? 5.16 8.961 -19.328 1 98.06 321 THR A CA 1
ATOM 2513 C C . THR A 1 321 ? 4.367 8.391 -20.5 1 98.06 321 THR A C 1
ATOM 2515 O O . THR A 1 321 ? 4.332 8.992 -21.578 1 98.06 321 THR A O 1
ATOM 2518 N N . GLY A 1 322 ? 3.871 7.133 -20.328 1 97.69 322 GLY A N 1
ATOM 2519 C CA . GLY A 1 322 ? 3.012 6.523 -21.328 1 97.69 322 GLY A CA 1
ATOM 2520 C C . GLY A 1 322 ? 2.506 5.152 -20.922 1 97.69 322 GLY A C 1
ATOM 2521 O O . GLY A 1 322 ? 3 4.559 -19.953 1 97.69 322 GLY A O 1
ATOM 2522 N N . LEU A 1 323 ? 1.424 4.734 -21.594 1 97.69 323 LEU A N 1
ATOM 2523 C CA . LEU A 1 323 ? 0.915 3.375 -21.438 1 97.69 323 LEU A CA 1
ATOM 2524 C C . LEU A 1 323 ? 1.826 2.371 -22.141 1 97.69 323 LEU A C 1
ATOM 2526 O O . LEU A 1 323 ? 1.903 2.346 -23.359 1 97.69 323 LEU A O 1
ATOM 2530 N N . TYR A 1 324 ? 2.447 1.562 -21.344 1 98.12 324 TYR A N 1
ATOM 2531 C CA . TYR A 1 324 ? 3.451 0.646 -21.875 1 98.12 324 TYR A CA 1
ATOM 2532 C C . TYR A 1 324 ? 2.811 -0.653 -22.344 1 98.12 324 TYR A C 1
ATOM 2534 O O . TYR A 1 324 ? 2.049 -1.28 -21.609 1 98.12 324 TYR A O 1
ATOM 2542 N N . PRO A 1 325 ? 3.125 -1.118 -23.547 1 97.81 325 PRO A N 1
ATOM 2543 C CA . PRO A 1 325 ? 2.506 -2.344 -24.047 1 97.81 325 PRO A CA 1
ATOM 2544 C C . PRO A 1 325 ? 2.758 -3.551 -23.156 1 97.81 325 PRO A C 1
ATOM 2546 O O . PRO A 1 325 ? 3.883 -3.756 -22.688 1 97.81 325 PRO A O 1
ATOM 2549 N N . THR A 1 326 ? 1.711 -4.324 -22.969 1 97.88 326 THR A N 1
ATOM 2550 C CA . THR A 1 326 ? 1.806 -5.527 -22.141 1 97.88 326 THR A CA 1
ATOM 2551 C C . THR A 1 326 ? 2.43 -6.676 -22.938 1 97.88 326 THR A C 1
ATOM 2553 O O . THR A 1 326 ? 2.021 -6.945 -24.078 1 97.88 326 THR A O 1
ATOM 2556 N N . VAL A 1 327 ? 3.453 -7.277 -22.359 1 98.06 327 VAL A N 1
ATOM 2557 C CA . VAL A 1 327 ? 3.902 -8.555 -22.906 1 98.06 327 VAL A CA 1
ATOM 2558 C C . VAL A 1 327 ? 2.764 -9.57 -22.859 1 98.06 327 VAL A C 1
ATOM 2560 O O . VAL A 1 327 ? 2.1 -9.711 -21.828 1 98.06 327 VAL A O 1
ATOM 2563 N N . THR A 1 328 ? 2.51 -10.188 -23.984 1 98.12 328 THR A N 1
ATOM 2564 C CA . THR A 1 328 ? 1.438 -11.18 -23.969 1 98.12 328 THR A CA 1
ATOM 2565 C C . THR A 1 328 ? 1.806 -12.359 -23.078 1 98.12 328 THR A C 1
ATOM 2567 O O . THR A 1 328 ? 2.861 -12.969 -23.25 1 98.12 328 THR A O 1
ATOM 2570 N N . GLY A 1 329 ? 0.939 -12.625 -22.078 1 97.62 329 GLY A N 1
ATOM 2571 C CA . GLY A 1 329 ? 1.166 -13.781 -21.234 1 97.62 329 GLY A CA 1
ATOM 2572 C C . GLY A 1 329 ? 1.125 -15.094 -21.984 1 97.62 329 GLY A C 1
ATOM 2573 O O . GLY A 1 329 ? 0.343 -15.25 -22.922 1 97.62 329 GLY A O 1
ATOM 2574 N N . ARG A 1 330 ? 1.979 -16.031 -21.578 1 97.81 330 ARG A N 1
ATOM 2575 C CA . ARG A 1 330 ? 2.076 -17.312 -22.25 1 97.81 330 ARG A CA 1
ATOM 2576 C C . ARG A 1 330 ? 2.365 -18.438 -21.25 1 97.81 330 ARG A C 1
ATOM 2578 O O . ARG A 1 330 ? 3.496 -18.922 -21.156 1 97.81 330 ARG A O 1
ATOM 2585 N N . TRP A 1 331 ? 1.287 -18.922 -20.656 1 98.12 331 TRP A N 1
ATOM 2586 C CA . TRP A 1 331 ? 1.446 -19.984 -19.656 1 98.12 331 TRP A CA 1
ATOM 2587 C C . TRP A 1 331 ? 2.051 -21.234 -20.281 1 98.12 331 TRP A C 1
ATOM 2589 O O . TRP A 1 331 ? 2.658 -22.062 -19.594 1 98.12 331 TRP A O 1
ATOM 2599 N N . THR A 1 332 ? 1.888 -21.375 -21.625 1 98 332 THR A N 1
ATOM 2600 C CA . THR A 1 332 ? 2.486 -22.5 -22.344 1 98 332 THR A CA 1
ATOM 2601 C C . THR A 1 332 ? 3.992 -22.547 -22.109 1 98 332 THR A C 1
ATOM 2603 O O . THR A 1 332 ? 4.598 -23.625 -22.125 1 98 332 THR A O 1
ATOM 2606 N N . GLY A 1 333 ? 4.508 -21.359 -21.828 1 98.25 333 GLY A N 1
ATOM 2607 C CA . GLY A 1 333 ? 5.941 -21.25 -21.625 1 98.25 333 GLY A CA 1
ATOM 2608 C C . GLY A 1 333 ? 6.434 -22.109 -20.469 1 98.25 333 GLY A C 1
ATOM 2609 O O . GLY A 1 333 ? 7.562 -22.609 -20.484 1 98.25 333 GLY A O 1
ATOM 2610 N N . LEU A 1 334 ? 5.629 -22.312 -19.484 1 98.62 334 LEU A N 1
ATOM 2611 C CA . LEU A 1 334 ? 6.012 -23.125 -18.328 1 98.62 334 LEU A CA 1
ATOM 2612 C C . LEU A 1 334 ? 6.238 -24.578 -18.75 1 98.62 334 LEU A C 1
ATOM 2614 O O . LEU A 1 334 ? 7.293 -25.141 -18.469 1 98.62 334 LEU A O 1
ATOM 2618 N N . TYR A 1 335 ? 5.297 -25.172 -19.453 1 98.69 335 TYR A N 1
ATOM 2619 C CA . TYR A 1 335 ? 5.418 -26.562 -19.875 1 98.69 335 TYR A CA 1
ATOM 2620 C C . TYR A 1 335 ? 6.496 -26.734 -20.938 1 98.69 335 TYR A C 1
ATOM 2622 O O . TYR A 1 335 ? 7.172 -27.766 -20.984 1 98.69 335 TYR A O 1
ATOM 2630 N N . GLU A 1 336 ? 6.668 -25.672 -21.797 1 98.69 336 GLU A N 1
ATOM 2631 C CA . GLU A 1 336 ? 7.797 -25.703 -22.719 1 98.69 336 GLU A CA 1
ATOM 2632 C C . GLU A 1 336 ? 9.125 -25.781 -21.969 1 98.69 336 GLU A C 1
ATOM 2634 O O . GLU A 1 336 ? 10 -26.562 -22.344 1 98.69 336 GLU A O 1
ATOM 2639 N N . ASN A 1 337 ? 9.234 -25 -20.953 1 98.75 337 ASN A N 1
ATOM 2640 C CA . ASN A 1 337 ? 10.445 -25.047 -20.141 1 98.75 337 ASN A CA 1
ATOM 2641 C C . ASN A 1 337 ? 10.625 -26.391 -19.469 1 98.75 337 ASN A C 1
ATOM 2643 O O . ASN A 1 337 ? 11.75 -26.891 -19.344 1 98.75 337 ASN A O 1
ATOM 2647 N N . VAL A 1 338 ? 9.555 -27.016 -18.984 1 98.75 338 VAL A N 1
ATOM 2648 C CA . VAL A 1 338 ? 9.625 -28.328 -18.344 1 98.75 338 VAL A CA 1
ATOM 2649 C C . VAL A 1 338 ? 10.125 -29.359 -19.344 1 98.75 338 VAL A C 1
ATOM 2651 O O . VAL A 1 338 ? 10.984 -30.188 -19.031 1 98.75 338 VAL A O 1
ATOM 2654 N N . ALA A 1 339 ? 9.617 -29.328 -20.562 1 98.62 339 ALA A N 1
ATOM 2655 C CA . ALA A 1 339 ? 10.094 -30.219 -21.609 1 98.62 339 ALA A CA 1
ATOM 2656 C C . ALA A 1 339 ? 11.586 -30.031 -21.875 1 98.62 339 ALA A C 1
ATOM 2658 O O . ALA A 1 339 ? 12.336 -31 -21.969 1 98.62 339 ALA A O 1
ATOM 2659 N N . ASP A 1 340 ? 11.961 -28.734 -21.953 1 98.56 340 ASP A N 1
ATOM 2660 C CA . ASP A 1 340 ? 13.367 -28.422 -22.188 1 98.56 340 ASP A CA 1
ATOM 2661 C C . ASP A 1 340 ? 14.242 -29 -21.062 1 98.56 340 ASP A C 1
ATOM 2663 O O . ASP A 1 340 ? 15.32 -29.531 -21.328 1 98.56 340 ASP A O 1
ATOM 2667 N N . ALA A 1 341 ? 13.789 -28.875 -19.891 1 98.56 341 ALA A N 1
ATOM 2668 C CA . ALA A 1 341 ? 14.555 -29.359 -18.734 1 98.56 341 ALA A CA 1
ATOM 2669 C C . ALA A 1 341 ? 14.664 -30.891 -18.75 1 98.56 341 ALA A C 1
ATOM 2671 O O . ALA A 1 341 ? 15.734 -31.438 -18.516 1 98.56 341 ALA A O 1
ATOM 2672 N N . ILE A 1 342 ? 13.547 -31.562 -19.047 1 98.31 342 ILE A N 1
ATOM 2673 C CA . ILE A 1 342 ? 13.508 -33.031 -19.078 1 98.31 342 ILE A CA 1
ATOM 2674 C C . ILE A 1 342 ? 14.469 -33.531 -20.156 1 98.31 342 ILE A C 1
ATOM 2676 O O . ILE A 1 342 ? 15.164 -34.531 -19.953 1 98.31 342 ILE A O 1
ATOM 2680 N N . CYS A 1 343 ? 14.578 -32.812 -21.219 1 97.69 343 CYS A N 1
ATOM 2681 C CA . CYS A 1 343 ? 15.391 -33.219 -22.344 1 97.69 343 CYS A CA 1
ATOM 2682 C C . CYS A 1 343 ? 16.812 -32.688 -22.219 1 97.69 343 CYS A C 1
ATOM 2684 O O . CYS A 1 343 ? 17.641 -32.875 -23.125 1 97.69 343 CYS A O 1
ATOM 2686 N N . GLY A 1 344 ? 17.109 -31.969 -21.188 1 96.88 344 GLY A N 1
ATOM 2687 C CA . GLY A 1 344 ? 18.469 -31.516 -20.906 1 96.88 344 GLY A CA 1
ATOM 2688 C C . GLY A 1 344 ? 18.859 -30.297 -21.734 1 96.88 344 GLY A C 1
ATOM 2689 O O . GLY A 1 344 ? 20.047 -30.016 -21.906 1 96.88 344 GLY A O 1
ATOM 2690 N N . ARG A 1 345 ? 17.891 -29.578 -22.266 1 97.94 345 ARG A N 1
ATOM 2691 C CA . ARG A 1 345 ? 18.172 -28.453 -23.156 1 97.94 345 ARG A CA 1
ATOM 2692 C C . ARG A 1 345 ? 18.344 -27.172 -22.375 1 97.94 345 ARG A C 1
ATOM 2694 O O . ARG A 1 345 ? 19.125 -26.297 -22.75 1 97.94 345 ARG A O 1
ATOM 2701 N N . LYS A 1 346 ? 17.516 -26.922 -21.344 1 97.94 346 LYS A N 1
ATOM 2702 C CA . LYS A 1 346 ? 17.531 -25.719 -20.5 1 97.94 346 LYS A CA 1
ATOM 2703 C C . LYS A 1 346 ? 17.297 -26.094 -19.031 1 97.94 346 LYS A C 1
ATOM 2705 O O . LYS A 1 346 ? 16.781 -27.156 -18.734 1 97.94 346 LYS A O 1
ATOM 2710 N N . GLU A 1 347 ? 17.781 -25.219 -18.188 1 98.12 347 GLU A N 1
ATOM 2711 C CA . GLU A 1 347 ? 17.453 -25.359 -16.781 1 98.12 347 GLU A CA 1
ATOM 2712 C C . GLU A 1 347 ? 16.016 -24.953 -16.5 1 98.12 347 GLU A C 1
ATOM 2714 O O . GLU A 1 347 ? 15.406 -24.203 -17.266 1 98.12 347 GLU A O 1
ATOM 2719 N N . LEU A 1 348 ? 15.477 -25.469 -15.43 1 98.5 348 LEU A N 1
ATOM 2720 C CA . LEU A 1 348 ? 14.125 -25.109 -15.008 1 98.5 348 LEU A CA 1
ATOM 2721 C C . LEU A 1 348 ? 14.039 -23.625 -14.672 1 98.5 348 LEU A C 1
ATOM 2723 O O . LEU A 1 348 ? 14.898 -23.094 -13.953 1 98.5 348 LEU A O 1
ATOM 2727 N N . GLU A 1 349 ? 13.016 -22.969 -15.148 1 98.06 349 GLU A N 1
ATOM 2728 C CA . GLU A 1 349 ? 12.711 -21.594 -14.75 1 98.06 349 GLU A CA 1
ATOM 2729 C C . GLU A 1 349 ? 12.109 -21.547 -13.344 1 98.06 349 GLU A C 1
ATOM 2731 O O . GLU A 1 349 ? 12.383 -20.625 -12.578 1 98.06 349 GLU A O 1
ATOM 2736 N N . VAL A 1 350 ? 11.242 -22.531 -13.086 1 98.75 350 VAL A N 1
ATOM 2737 C CA . VAL A 1 350 ? 10.656 -22.672 -11.758 1 98.75 350 VAL A CA 1
ATOM 2738 C C . VAL A 1 350 ? 11.406 -23.75 -10.977 1 98.75 350 VAL A C 1
ATOM 2740 O O . VAL A 1 350 ? 11.031 -24.922 -11.023 1 98.75 350 VAL A O 1
ATOM 2743 N N . ARG A 1 351 ? 12.375 -23.359 -10.227 1 98.5 351 ARG A N 1
ATOM 2744 C CA . ARG A 1 351 ? 13.125 -24.297 -9.406 1 98.5 351 ARG A CA 1
ATOM 2745 C C . ARG A 1 351 ? 12.359 -24.656 -8.133 1 98.5 351 ARG A C 1
ATOM 2747 O O . ARG A 1 351 ? 11.867 -23.766 -7.441 1 98.5 351 ARG A O 1
ATOM 2754 N N . PRO A 1 352 ? 12.258 -25.922 -7.906 1 98.56 352 PRO A N 1
ATOM 2755 C CA . PRO A 1 352 ? 11.469 -26.312 -6.73 1 98.56 352 PRO A CA 1
ATOM 2756 C C . PRO A 1 352 ? 11.992 -25.688 -5.438 1 98.56 352 PRO A C 1
ATOM 2758 O O . PRO A 1 352 ? 11.211 -25.422 -4.523 1 98.56 352 PRO A O 1
ATOM 2761 N N . GLU A 1 353 ? 13.305 -25.359 -5.367 1 98.19 353 GLU A N 1
ATOM 2762 C CA . GLU A 1 353 ? 13.883 -24.734 -4.18 1 98.19 353 GLU A CA 1
ATOM 2763 C C . GLU A 1 353 ? 13.367 -23.312 -3.986 1 98.19 353 GLU A C 1
ATOM 2765 O O . GLU A 1 353 ? 13.203 -22.859 -2.854 1 98.19 353 GLU A O 1
ATOM 2770 N N . GLN A 1 354 ? 13.141 -22.609 -5.086 1 98.44 354 GLN A N 1
ATOM 2771 C CA . GLN A 1 354 ? 12.562 -21.281 -5.004 1 98.44 354 GLN A CA 1
ATOM 2772 C C . GLN A 1 354 ? 11.133 -21.328 -4.48 1 98.44 354 GLN A C 1
ATOM 2774 O O . GLN A 1 354 ? 10.727 -20.484 -3.668 1 98.44 354 GLN A O 1
ATOM 2779 N N . VAL A 1 355 ? 10.406 -22.312 -5 1 98.5 355 VAL A N 1
ATOM 2780 C CA . VAL A 1 355 ? 9.016 -22.469 -4.586 1 98.5 355 VAL A CA 1
ATOM 2781 C C . VAL A 1 355 ? 8.953 -22.844 -3.109 1 98.5 355 VAL A C 1
ATOM 2783 O O . VAL A 1 355 ? 8.078 -22.375 -2.379 1 98.5 355 VAL A O 1
ATOM 2786 N N . ARG A 1 356 ? 9.875 -23.719 -2.703 1 98.06 356 ARG A N 1
ATOM 2787 C CA . ARG A 1 356 ? 10.008 -24.062 -1.29 1 98.06 356 ARG A CA 1
ATOM 2788 C C . ARG A 1 356 ? 10.281 -22.812 -0.448 1 98.06 356 ARG A C 1
ATOM 2790 O O . ARG A 1 356 ? 9.727 -22.656 0.64 1 98.06 356 ARG A O 1
ATOM 2797 N N . ASP A 1 357 ? 11.133 -21.922 -0.909 1 98.44 357 ASP A N 1
ATOM 2798 C CA . ASP A 1 357 ? 11.43 -20.688 -0.198 1 98.44 357 ASP A CA 1
ATOM 2799 C C . ASP A 1 357 ? 10.18 -19.812 -0.081 1 98.44 357 ASP A C 1
ATOM 2801 O O . ASP A 1 357 ? 9.984 -19.125 0.923 1 98.44 357 ASP A O 1
ATOM 2805 N N . VAL A 1 358 ? 9.336 -19.797 -1.073 1 98.62 358 VAL A N 1
ATOM 2806 C CA . VAL A 1 358 ? 8.078 -19.047 -1.026 1 98.62 358 VAL A CA 1
ATOM 2807 C C . VAL A 1 358 ? 7.176 -19.641 0.06 1 98.62 358 VAL A C 1
ATOM 2809 O O . VAL A 1 358 ? 6.539 -18.891 0.808 1 98.62 358 VAL A O 1
ATOM 2812 N N . LEU A 1 359 ? 7.113 -20.984 0.175 1 98.12 359 LEU A N 1
ATOM 2813 C CA . LEU A 1 359 ? 6.383 -21.594 1.274 1 98.12 359 LEU A CA 1
ATOM 2814 C C . LEU A 1 359 ? 6.93 -21.141 2.621 1 98.12 359 LEU A C 1
ATOM 2816 O O . LEU A 1 359 ? 6.168 -20.891 3.559 1 98.12 359 LEU A O 1
ATOM 2820 N N . ARG A 1 360 ? 8.242 -21.047 2.65 1 98.44 360 ARG A N 1
ATOM 2821 C CA . ARG A 1 360 ? 8.867 -20.594 3.891 1 98.44 360 ARG A CA 1
ATOM 2822 C C . ARG A 1 360 ? 8.453 -19.172 4.227 1 98.44 360 ARG A C 1
ATOM 2824 O O . ARG A 1 360 ? 8.203 -18.844 5.391 1 98.44 360 ARG A O 1
ATOM 2831 N N . ILE A 1 361 ? 8.391 -18.297 3.254 1 98.75 361 ILE A N 1
ATOM 2832 C CA . ILE A 1 361 ? 7.887 -16.938 3.471 1 98.75 361 ILE A CA 1
ATOM 2833 C C . ILE A 1 361 ? 6.488 -17 4.086 1 98.75 361 ILE A C 1
ATOM 2835 O O . ILE A 1 361 ? 6.191 -16.281 5.043 1 98.75 361 ILE A O 1
ATOM 2839 N N . ILE A 1 362 ? 5.633 -17.859 3.543 1 98.56 362 ILE A N 1
ATOM 2840 C CA . ILE A 1 362 ? 4.262 -18 4.023 1 98.56 362 ILE A CA 1
ATOM 2841 C C . ILE A 1 362 ? 4.266 -18.453 5.48 1 98.56 362 ILE A C 1
ATOM 2843 O O . ILE A 1 362 ? 3.527 -17.906 6.309 1 98.56 362 ILE A O 1
ATOM 2847 N N . GLU A 1 363 ? 5.113 -19.422 5.793 1 98.19 363 GLU A N 1
ATOM 2848 C CA . GLU A 1 363 ? 5.211 -19.922 7.164 1 98.19 363 GLU A CA 1
ATOM 2849 C C . GLU A 1 363 ? 5.691 -18.828 8.109 1 98.19 363 GLU A C 1
ATOM 2851 O O . GLU A 1 363 ? 5.137 -18.656 9.195 1 98.19 363 GLU A O 1
ATOM 2856 N N . LEU A 1 364 ? 6.719 -18.125 7.715 1 98.5 364 LEU A N 1
ATOM 2857 C CA . LEU A 1 364 ? 7.277 -17.062 8.555 1 98.5 364 LEU A CA 1
ATOM 2858 C C . LEU A 1 364 ? 6.297 -15.914 8.695 1 98.5 364 LEU A C 1
ATOM 2860 O O . LEU A 1 364 ? 6.238 -15.266 9.742 1 98.5 364 LEU A O 1
ATOM 2864 N N . ALA A 1 365 ? 5.539 -15.648 7.676 1 98.69 365 ALA A N 1
ATOM 2865 C CA . ALA A 1 365 ? 4.5 -14.625 7.75 1 98.69 365 ALA A CA 1
ATOM 2866 C C . ALA A 1 365 ? 3.463 -14.969 8.812 1 98.69 365 ALA A C 1
ATOM 2868 O O . ALA A 1 365 ? 3.023 -14.094 9.57 1 98.69 365 ALA A O 1
ATOM 2869 N N . ARG A 1 366 ? 3.066 -16.234 8.836 1 98.19 366 ARG A N 1
ATOM 2870 C CA . ARG A 1 366 ? 2.141 -16.688 9.867 1 98.19 366 ARG A CA 1
ATOM 2871 C C . ARG A 1 366 ? 2.717 -16.453 11.258 1 98.19 366 ARG A C 1
ATOM 2873 O O . ARG A 1 366 ? 2.033 -15.938 12.141 1 98.19 366 ARG A O 1
ATOM 2880 N N . ILE A 1 367 ? 3.975 -16.828 11.438 1 97.88 367 ILE A N 1
ATOM 2881 C CA . ILE A 1 367 ? 4.648 -16.641 12.719 1 97.88 367 ILE A CA 1
ATOM 2882 C C . ILE A 1 367 ? 4.688 -15.148 13.062 1 97.88 367 ILE A C 1
ATOM 2884 O O . ILE A 1 367 ? 4.414 -14.758 14.195 1 97.88 367 ILE A O 1
ATOM 2888 N N . SER A 1 368 ? 5 -14.352 12.094 1 98.75 368 SER A N 1
ATOM 2889 C CA . SER A 1 368 ? 5.055 -12.906 12.289 1 98.75 368 SER A CA 1
ATOM 2890 C C . SER A 1 368 ? 3.717 -12.359 12.773 1 98.75 368 SER A C 1
ATOM 2892 O O . SER A 1 368 ? 3.664 -11.617 13.75 1 98.75 368 SER A O 1
ATOM 2894 N N . HIS A 1 369 ? 2.65 -12.727 12.078 1 98.5 369 HIS A N 1
ATOM 2895 C CA . HIS A 1 369 ? 1.312 -12.273 12.445 1 98.5 369 HIS A CA 1
ATOM 2896 C C . HIS A 1 369 ? 0.959 -12.688 13.867 1 98.5 369 HIS A C 1
ATOM 2898 O O . HIS A 1 369 ? 0.465 -11.875 14.656 1 98.5 369 HIS A O 1
ATOM 2904 N N . GLU A 1 370 ? 1.204 -13.898 14.195 1 97.88 370 GLU A N 1
ATOM 2905 C CA . GLU A 1 370 ? 0.838 -14.43 15.508 1 97.88 370 GLU A CA 1
ATOM 2906 C C . GLU A 1 370 ? 1.652 -13.773 16.609 1 97.88 370 GLU A C 1
ATOM 2908 O O . GLU A 1 370 ? 1.128 -13.492 17.688 1 97.88 370 GLU A O 1
ATOM 2913 N N . ARG A 1 371 ? 2.934 -13.492 16.312 1 98 371 ARG A N 1
ATOM 2914 C CA . ARG A 1 371 ? 3.822 -12.93 17.312 1 98 371 ARG A CA 1
ATOM 2915 C C . ARG A 1 371 ? 3.695 -11.414 17.375 1 98 371 ARG A C 1
ATOM 2917 O O . ARG A 1 371 ? 4.141 -10.781 18.328 1 98 371 ARG A O 1
ATOM 2924 N N . GLY A 1 372 ? 3.131 -10.805 16.406 1 98.25 372 GLY A N 1
ATOM 2925 C CA . GLY A 1 372 ? 3.129 -9.359 16.312 1 98.25 372 GLY A CA 1
ATOM 2926 C C . GLY A 1 372 ? 4.52 -8.766 16.203 1 98.25 372 GLY A C 1
ATOM 2927 O O . GLY A 1 372 ? 4.852 -7.801 16.891 1 98.25 372 GLY A O 1
ATOM 2928 N N . ALA A 1 373 ? 5.328 -9.398 15.344 1 98.56 373 ALA A N 1
ATOM 2929 C CA . ALA A 1 373 ? 6.719 -8.961 15.227 1 98.56 373 ALA A CA 1
ATOM 2930 C C . ALA A 1 373 ? 7.289 -9.305 13.852 1 98.56 373 ALA A C 1
ATOM 2932 O O . ALA A 1 373 ? 6.812 -10.227 13.188 1 98.56 373 ALA A O 1
ATOM 2933 N N . THR A 1 374 ? 8.25 -8.539 13.484 1 98.69 374 THR A N 1
ATOM 2934 C CA . THR A 1 374 ? 9.047 -8.883 12.312 1 98.69 374 THR A CA 1
ATOM 2935 C C . THR A 1 374 ? 9.875 -10.141 12.57 1 98.69 374 THR A C 1
ATOM 2937 O O . THR A 1 374 ? 10.555 -10.25 13.594 1 98.69 374 THR A O 1
ATOM 2940 N N . VAL A 1 375 ? 9.805 -11.086 11.594 1 98.62 375 VAL A N 1
ATOM 2941 C CA . VAL A 1 375 ? 10.547 -12.328 11.742 1 98.62 375 VAL A CA 1
ATOM 2942 C C . VAL A 1 375 ? 11.719 -12.352 10.766 1 98.62 375 VAL A C 1
ATOM 2944 O O . VAL A 1 375 ? 11.539 -12.102 9.57 1 98.62 375 VAL A O 1
ATOM 2947 N N . ILE A 1 376 ? 12.898 -12.656 11.258 1 98.19 376 ILE A N 1
ATOM 2948 C CA . ILE A 1 376 ? 14.086 -12.781 10.43 1 98.19 376 ILE A CA 1
ATOM 2949 C C . ILE A 1 376 ? 14.094 -14.141 9.734 1 98.19 376 ILE A C 1
ATOM 2951 O O . ILE A 1 376 ? 13.781 -15.156 10.352 1 98.19 376 ILE A O 1
ATOM 2955 N N . TRP A 1 377 ? 14.445 -14.156 8.469 1 97.62 377 TRP A N 1
ATOM 2956 C CA . TRP A 1 377 ? 14.508 -15.406 7.723 1 97.62 377 TRP A CA 1
ATOM 2957 C C . TRP A 1 377 ? 15.398 -16.422 8.43 1 97.62 377 TRP A C 1
ATOM 2959 O O . TRP A 1 377 ? 16.516 -16.094 8.844 1 97.62 377 TRP A O 1
ATOM 2969 N N . SER A 1 378 ? 14.922 -17.594 8.609 1 93.31 378 SER A N 1
ATOM 2970 C CA . SER A 1 378 ? 15.68 -18.734 9.117 1 93.31 378 SER A CA 1
ATOM 2971 C C . SER A 1 378 ? 15.234 -20.031 8.453 1 93.31 378 SER A C 1
ATOM 2973 O O . SER A 1 378 ? 14.047 -20.234 8.211 1 93.31 378 SER A O 1
ATOM 2975 N N . ASP A 1 379 ? 16.266 -20.844 7.902 1 81.75 379 ASP A N 1
ATOM 2976 C CA . ASP A 1 379 ? 15.953 -22.109 7.246 1 81.75 379 ASP A CA 1
ATOM 2977 C C . ASP A 1 379 ? 15.273 -23.062 8.219 1 81.75 379 ASP A C 1
ATOM 2979 O O . ASP A 1 379 ? 14.562 -23.984 7.797 1 81.75 379 ASP A O 1
ATOM 2983 N N . GLY A 1 380 ? 15.727 -22.938 9.625 1 63.56 380 GLY A N 1
ATOM 2984 C CA . GLY A 1 380 ? 15.25 -23.891 10.602 1 63.56 380 GLY A CA 1
ATOM 2985 C C . GLY A 1 380 ? 14.109 -23.359 11.453 1 63.56 380 GLY A C 1
ATOM 2986 O O . GLY A 1 380 ? 13.617 -22.25 11.211 1 63.56 380 GLY A O 1
ATOM 2987 N N . ASP A 1 381 ? 13.469 -24.234 12.453 1 49.16 381 ASP A N 1
ATOM 2988 C CA . ASP A 1 381 ? 12.281 -24.125 13.289 1 49.16 381 ASP A CA 1
ATOM 2989 C C . ASP A 1 381 ? 12.273 -22.797 14.055 1 49.16 381 ASP A C 1
ATOM 2991 O O . ASP A 1 381 ? 13.328 -22.281 14.414 1 49.16 381 ASP A O 1
ATOM 2995 N N . MET B 1 1 ? -16.141 41.125 18.172 1 79.88 1 MET B N 1
ATOM 2996 C CA . MET B 1 1 ? -14.875 41.312 18.891 1 79.88 1 MET B CA 1
ATOM 2997 C C . MET B 1 1 ? -13.688 40.906 18.031 1 79.88 1 MET B C 1
ATOM 2999 O O . MET B 1 1 ? -13.734 39.906 17.328 1 79.88 1 MET B O 1
ATOM 3003 N N . VAL B 1 2 ? -12.711 41.875 17.844 1 95.75 2 VAL B N 1
ATOM 3004 C CA . VAL B 1 2 ? -11.523 41.625 17.031 1 95.75 2 VAL B CA 1
ATOM 3005 C C . VAL B 1 2 ? -10.438 40.969 17.891 1 95.75 2 VAL B C 1
ATOM 3007 O O . VAL B 1 2 ? -10.188 41.375 19.016 1 95.75 2 VAL B O 1
ATOM 3010 N N . ILE B 1 3 ? -9.938 39.812 17.438 1 98.5 3 ILE B N 1
ATOM 3011 C CA . ILE B 1 3 ? -8.867 39.094 18.125 1 98.5 3 ILE B CA 1
ATOM 3012 C C . ILE B 1 3 ? -7.512 39.594 17.641 1 98.5 3 ILE B C 1
ATOM 3014 O O . ILE B 1 3 ? -7.141 39.406 16.484 1 98.5 3 ILE B O 1
ATOM 3018 N N . ASN B 1 4 ? -6.809 40.312 18.516 1 98.62 4 ASN B N 1
ATOM 3019 C CA . ASN B 1 4 ? -5.469 40.812 18.188 1 98.62 4 ASN B CA 1
ATOM 3020 C C . ASN B 1 4 ? -4.453 39.656 18.188 1 98.62 4 ASN B C 1
ATOM 3022 O O . ASN B 1 4 ? -4.312 38.938 19.188 1 98.62 4 ASN B O 1
ATOM 3026 N N . VAL B 1 5 ? -3.727 39.531 17.094 1 98.75 5 VAL B N 1
ATOM 3027 C CA . VAL B 1 5 ? -2.85 38.375 16.891 1 98.75 5 VAL B CA 1
ATOM 3028 C C . VAL B 1 5 ? -1.391 38.812 16.953 1 98.75 5 VAL B C 1
ATOM 3030 O O . VAL B 1 5 ? -1.009 39.781 16.297 1 98.75 5 VAL B O 1
ATOM 3033 N N . GLY B 1 6 ? -0.597 38.188 17.75 1 98.75 6 GLY B N 1
ATOM 3034 C CA . GLY B 1 6 ? 0.854 38.25 17.703 1 98.75 6 GLY B CA 1
ATOM 3035 C C . GLY B 1 6 ? 1.494 37 17.094 1 98.75 6 GLY B C 1
ATOM 3036 O O . GLY B 1 6 ? 1.066 35.875 17.375 1 98.75 6 GLY B O 1
ATOM 3037 N N . ILE B 1 7 ? 2.521 37.188 16.281 1 98.62 7 ILE B N 1
ATOM 3038 C CA . ILE B 1 7 ? 3.17 36.094 15.602 1 98.62 7 ILE B CA 1
ATOM 3039 C C . ILE B 1 7 ? 4.609 35.938 16.094 1 98.62 7 ILE B C 1
ATOM 3041 O O . ILE B 1 7 ? 5.367 36.906 16.094 1 98.62 7 ILE B O 1
ATOM 3045 N N . VAL B 1 8 ? 4.91 34.719 16.547 1 98.5 8 VAL B N 1
ATOM 3046 C CA . VAL B 1 8 ? 6.289 34.406 16.906 1 98.5 8 VAL B CA 1
ATOM 3047 C C . VAL B 1 8 ? 6.969 33.719 15.727 1 98.5 8 VAL B C 1
ATOM 3049 O O . VAL B 1 8 ? 6.66 32.562 15.422 1 98.5 8 VAL B O 1
ATOM 3052 N N . GLY B 1 9 ? 7.973 34.344 15.18 1 96.81 9 GLY B N 1
ATOM 3053 C CA . GLY B 1 9 ? 8.625 33.844 13.984 1 96.81 9 GLY B CA 1
ATOM 3054 C C . GLY B 1 9 ? 8.094 34.469 12.703 1 96.81 9 GLY B C 1
ATOM 3055 O O . GLY B 1 9 ? 6.883 34.656 12.562 1 96.81 9 GLY B O 1
ATOM 3056 N N . TYR B 1 10 ? 8.969 34.812 11.75 1 96.12 10 TYR B N 1
ATOM 3057 C CA . TYR B 1 10 ? 8.586 35.438 10.484 1 96.12 10 TYR B CA 1
ATOM 3058 C C . TYR B 1 10 ? 9.289 34.75 9.312 1 96.12 10 TYR B C 1
ATOM 3060 O O . TYR B 1 10 ? 9.852 35.438 8.453 1 96.12 10 TYR B O 1
ATOM 3068 N N . GLY B 1 11 ? 9.312 33.406 9.438 1 93.81 11 GLY B N 1
ATOM 3069 C CA . GLY B 1 11 ? 9.859 32.594 8.352 1 93.81 11 GLY B CA 1
ATOM 3070 C C . GLY B 1 11 ? 8.82 32.219 7.312 1 93.81 11 GLY B C 1
ATOM 3071 O O . GLY B 1 11 ? 7.754 32.812 7.238 1 93.81 11 GLY B O 1
ATOM 3072 N N . ALA B 1 12 ? 9.172 31.281 6.469 1 91.62 12 ALA B N 1
ATOM 3073 C CA . ALA B 1 12 ? 8.336 30.828 5.359 1 91.62 12 ALA B CA 1
ATOM 3074 C C . ALA B 1 12 ? 6.961 30.375 5.852 1 91.62 12 ALA B C 1
ATOM 3076 O O . ALA B 1 12 ? 5.941 30.688 5.234 1 91.62 12 ALA B O 1
ATOM 3077 N N . SER B 1 13 ? 6.938 29.625 6.957 1 94.25 13 SER B N 1
ATOM 3078 C CA . SER B 1 13 ? 5.672 29.125 7.492 1 94.25 13 SER B CA 1
ATOM 3079 C C . SER B 1 13 ? 4.746 30.281 7.867 1 94.25 13 SER B C 1
ATOM 3081 O O . SER B 1 13 ? 3.564 30.266 7.516 1 94.25 13 SER B O 1
ATOM 3083 N N . ALA B 1 14 ? 5.266 31.25 8.617 1 96.44 14 ALA B N 1
ATOM 3084 C CA . ALA B 1 14 ? 4.461 32.406 9.008 1 96.44 14 ALA B CA 1
ATOM 3085 C C . ALA B 1 14 ? 3.916 33.125 7.785 1 96.44 14 ALA B C 1
ATOM 3087 O O . ALA B 1 14 ? 2.721 33.438 7.711 1 96.44 14 ALA B O 1
ATOM 3088 N N . LYS B 1 15 ? 4.746 33.375 6.824 1 94.94 15 LYS B N 1
ATOM 3089 C CA . LYS B 1 15 ? 4.438 34.219 5.684 1 94.94 15 LYS B CA 1
ATOM 3090 C C . LYS B 1 15 ? 3.49 33.531 4.711 1 94.94 15 LYS B C 1
ATOM 3092 O O . LYS B 1 15 ? 2.623 34.156 4.113 1 94.94 15 LYS B O 1
ATOM 3097 N N . SER B 1 16 ? 3.633 32.188 4.605 1 94.44 16 SER B N 1
ATOM 3098 C CA . SER B 1 16 ? 2.883 31.469 3.576 1 94.44 16 SER B CA 1
ATOM 3099 C C . SER B 1 16 ? 1.645 30.797 4.16 1 94.44 16 SER B C 1
ATOM 3101 O O . SER B 1 16 ? 0.611 30.703 3.492 1 94.44 16 SER B O 1
ATOM 3103 N N . PHE B 1 17 ? 1.699 30.359 5.43 1 96.06 17 PHE B N 1
ATOM 3104 C CA . PHE B 1 17 ? 0.662 29.438 5.883 1 96.06 17 PHE B CA 1
ATOM 3105 C C . PHE B 1 17 ? -0.175 30.062 6.988 1 96.06 17 PHE B C 1
ATOM 3107 O O . PHE B 1 17 ? -1.284 29.609 7.273 1 96.06 17 PHE B O 1
ATOM 3114 N N . HIS B 1 18 ? 0.329 31.109 7.629 1 98.06 18 HIS B N 1
ATOM 3115 C CA . HIS B 1 18 ? -0.409 31.672 8.75 1 98.06 18 HIS B CA 1
ATOM 3116 C C . HIS B 1 18 ? -0.95 33.062 8.414 1 98.06 18 HIS B C 1
ATOM 3118 O O . HIS B 1 18 ? -2.164 33.25 8.297 1 98.06 18 HIS B O 1
ATOM 3124 N N . ILE B 1 19 ? -0.12 34 8.039 1 97.19 19 ILE B N 1
ATOM 3125 C CA . ILE B 1 19 ? -0.445 35.406 7.926 1 97.19 19 ILE B CA 1
ATOM 3126 C C . ILE B 1 19 ? -1.535 35.594 6.871 1 97.19 19 ILE B C 1
ATOM 3128 O O . ILE B 1 19 ? -2.549 36.25 7.133 1 97.19 19 ILE B O 1
ATOM 3132 N N . PRO B 1 20 ? -1.42 34.969 5.648 1 97 20 PRO B N 1
ATOM 3133 C CA . PRO B 1 20 ? -2.457 35.219 4.641 1 97 20 PRO B CA 1
ATOM 3134 C C . PRO B 1 20 ? -3.834 34.719 5.09 1 97 20 PRO B C 1
ATOM 3136 O O . PRO B 1 20 ? -4.848 35.344 4.746 1 97 20 PRO B O 1
ATOM 3139 N N . PHE B 1 21 ? -3.891 33.719 5.855 1 98.25 21 PHE B N 1
ATOM 3140 C CA . PHE B 1 21 ? -5.164 33.125 6.262 1 98.25 21 PHE B CA 1
ATOM 3141 C C . PHE B 1 21 ? -5.75 33.875 7.453 1 98.25 21 PHE B C 1
ATOM 3143 O O . PHE B 1 21 ? -6.969 34.031 7.559 1 98.25 21 PHE B O 1
ATOM 3150 N N . ILE B 1 22 ? -4.922 34.375 8.344 1 98.12 22 ILE B N 1
ATOM 3151 C CA . ILE B 1 22 ? -5.363 35.219 9.438 1 98.12 22 ILE B CA 1
ATOM 3152 C C . ILE B 1 22 ? -5.914 36.531 8.891 1 98.12 22 ILE B C 1
ATOM 3154 O O . ILE B 1 22 ? -7 36.969 9.273 1 98.12 22 ILE B O 1
ATOM 3158 N N . ALA B 1 23 ? -5.188 37.094 7.953 1 96.25 23 ALA B N 1
ATOM 3159 C CA . ALA B 1 23 ? -5.543 38.406 7.383 1 96.25 23 ALA B CA 1
ATOM 3160 C C . ALA B 1 23 ? -6.852 38.312 6.605 1 96.25 23 ALA B C 1
ATOM 3162 O O . ALA B 1 23 ? -7.523 39.312 6.398 1 96.25 23 ALA B O 1
ATOM 3163 N N . ALA B 1 24 ? -7.242 37.125 6.211 1 97.31 24 ALA B N 1
ATOM 3164 C CA . ALA B 1 24 ? -8.438 36.906 5.402 1 97.31 24 ALA B CA 1
ATOM 3165 C C . ALA B 1 24 ? -9.695 36.906 6.27 1 97.31 24 ALA B C 1
ATOM 3167 O O . ALA B 1 24 ? -10.812 37 5.754 1 97.31 24 ALA B O 1
ATOM 3168 N N . ILE B 1 25 ? -9.57 36.875 7.547 1 97.69 25 ILE B N 1
ATOM 3169 C CA . ILE B 1 25 ? -10.695 36.75 8.469 1 97.69 25 ILE B CA 1
ATOM 3170 C C . ILE B 1 25 ? -10.883 38.062 9.219 1 97.69 25 ILE B C 1
ATOM 3172 O O . ILE B 1 25 ? -10.016 38.469 10 1 97.69 25 ILE B O 1
ATOM 3176 N N . PRO B 1 26 ? -11.984 38.719 9.078 1 96.62 26 PRO B N 1
ATOM 3177 C CA . PRO B 1 26 ? -12.203 40.031 9.656 1 96.62 26 PRO B CA 1
ATOM 3178 C C . PRO B 1 26 ? -12.125 40.031 11.188 1 96.62 26 PRO B C 1
ATOM 3180 O O . PRO B 1 26 ? -11.844 41.062 11.797 1 96.62 26 PRO B O 1
ATOM 3183 N N . GLU B 1 27 ? -12.281 38.906 11.734 1 97.19 27 GLU B N 1
ATOM 3184 C CA . GLU B 1 27 ? -12.297 38.812 13.188 1 97.19 27 GLU B CA 1
ATOM 3185 C C . GLU B 1 27 ? -10.883 38.906 13.766 1 97.19 27 GLU B C 1
ATOM 3187 O O . GLU B 1 27 ? -10.703 38.969 14.977 1 97.19 27 GLU B O 1
ATOM 3192 N N . TYR B 1 28 ? -9.906 38.906 12.938 1 98.38 28 TYR B N 1
ATOM 3193 C CA . TYR B 1 28 ? -8.523 38.969 13.398 1 98.38 28 TYR B CA 1
ATOM 3194 C C . TYR B 1 28 ? -7.863 40.281 13.008 1 98.38 28 TYR B C 1
ATOM 3196 O O . TYR B 1 28 ? -8.234 40.906 12 1 98.38 28 TYR B O 1
ATOM 3204 N N . LYS B 1 29 ? -6.93 40.719 13.773 1 98 29 LYS B N 1
ATOM 3205 C CA . LYS B 1 29 ? -6.008 41.781 13.445 1 98 29 LYS B CA 1
ATOM 3206 C C . LYS B 1 29 ? -4.586 41.469 13.891 1 98 29 LYS B C 1
ATOM 3208 O O . LYS B 1 29 ? -4.336 41.25 15.078 1 98 29 LYS B O 1
ATOM 3213 N N . ILE B 1 30 ? -3.67 41.375 12.969 1 98.12 30 ILE B N 1
ATOM 3214 C CA . ILE B 1 30 ? -2.271 41.156 13.32 1 98.12 30 ILE B CA 1
ATOM 3215 C C . ILE B 1 30 ? -1.675 42.438 13.883 1 98.12 30 ILE B C 1
ATOM 3217 O O . ILE B 1 30 ? -1.68 43.469 13.227 1 98.12 30 ILE B O 1
ATOM 3221 N N . VAL B 1 31 ? -1.085 42.344 15.078 1 97.88 31 VAL B N 1
ATOM 3222 C CA . VAL B 1 31 ? -0.717 43.594 15.727 1 97.88 31 VAL B CA 1
ATOM 3223 C C . VAL B 1 31 ? 0.767 43.562 16.094 1 97.88 31 VAL B C 1
ATOM 3225 O O . VAL B 1 31 ? 1.363 44.625 16.344 1 97.88 31 VAL B O 1
ATOM 3228 N N . ALA B 1 32 ? 1.344 42.375 16.109 1 98.12 32 ALA B N 1
ATOM 3229 C CA . ALA B 1 32 ? 2.73 42.281 16.562 1 98.12 32 ALA B CA 1
ATOM 3230 C C . ALA B 1 32 ? 3.436 41.062 15.961 1 98.12 32 ALA B C 1
ATOM 3232 O O . ALA B 1 32 ? 2.797 40.062 15.664 1 98.12 32 ALA B O 1
ATOM 3233 N N . VAL B 1 33 ? 4.754 41.219 15.75 1 98.06 33 VAL B N 1
ATOM 3234 C CA . VAL B 1 33 ? 5.598 40.125 15.305 1 98.06 33 VAL B CA 1
ATOM 3235 C C . VAL B 1 33 ? 6.887 40.094 16.125 1 98.06 33 VAL B C 1
ATOM 3237 O O . VAL B 1 33 ? 7.5 41.125 16.375 1 98.06 33 VAL B O 1
ATOM 3240 N N . LEU B 1 34 ? 7.168 38.906 16.672 1 98.12 34 LEU B N 1
ATOM 3241 C CA . LEU B 1 34 ? 8.492 38.656 17.234 1 98.12 34 LEU B CA 1
ATOM 3242 C C . LEU B 1 34 ? 9.438 38.125 16.156 1 98.12 34 LEU B C 1
ATOM 3244 O O . LEU B 1 34 ? 9.273 37 15.68 1 98.12 34 LEU B O 1
ATOM 3248 N N . GLN B 1 35 ? 10.273 38.875 15.672 1 96 35 GLN B N 1
ATOM 3249 C CA . GLN B 1 35 ? 11.297 38.562 14.688 1 96 35 GLN B CA 1
ATOM 3250 C C . GLN B 1 35 ? 12.672 39.062 15.148 1 96 35 GLN B C 1
ATOM 3252 O O . GLN B 1 35 ? 12.867 40.25 15.375 1 96 35 GLN B O 1
ATOM 3257 N N . ARG B 1 36 ? 13.711 38.219 15.305 1 90.38 36 ARG B N 1
ATOM 3258 C CA . ARG B 1 36 ? 15.023 38.531 15.859 1 90.38 36 ARG B CA 1
ATOM 3259 C C . ARG B 1 36 ? 15.773 39.531 14.992 1 90.38 36 ARG B C 1
ATOM 3261 O O . ARG B 1 36 ? 16.547 40.344 15.492 1 90.38 36 ARG B O 1
ATOM 3268 N N . ALA B 1 37 ? 15.508 39.312 13.664 1 90.31 37 ALA B N 1
ATOM 3269 C CA . ALA B 1 37 ? 16.234 40.156 12.742 1 90.31 37 ALA B CA 1
ATOM 3270 C C . ALA B 1 37 ? 15.844 41.625 12.93 1 90.31 37 ALA B C 1
ATOM 3272 O O . ALA B 1 37 ? 14.664 41.938 13.086 1 90.31 37 ALA B O 1
ATOM 3273 N N . GLU B 1 38 ? 16.859 42.438 12.82 1 91.56 38 GLU B N 1
ATOM 3274 C CA . GLU B 1 38 ? 16.594 43.875 12.977 1 91.56 38 GLU B CA 1
ATOM 3275 C C . GLU B 1 38 ? 15.859 44.406 11.758 1 91.56 38 GLU B C 1
ATOM 3277 O O . GLU B 1 38 ? 16.094 44 10.633 1 91.56 38 GLU B O 1
ATOM 3282 N N . ALA B 1 39 ? 15.039 45.406 12.133 1 90.19 39 ALA B N 1
ATOM 3283 C CA . ALA B 1 39 ? 14.328 46.062 11.039 1 90.19 39 ALA B CA 1
ATOM 3284 C C . ALA B 1 39 ? 15.297 46.812 10.133 1 90.19 39 ALA B C 1
ATOM 3286 O O . ALA B 1 39 ? 16.297 47.375 10.594 1 90.19 39 ALA B O 1
ATOM 3287 N N . PRO B 1 40 ? 14.984 46.75 8.922 1 87 40 PRO B N 1
ATOM 3288 C CA . PRO B 1 40 ? 15.828 47.531 8.023 1 87 40 PRO B CA 1
ATOM 3289 C C . PRO B 1 40 ? 15.727 49.031 8.305 1 87 40 PRO B C 1
ATOM 3291 O O . PRO B 1 40 ? 14.695 49.5 8.766 1 87 40 PRO B O 1
ATOM 3294 N N . VAL B 1 41 ? 16.797 49.75 8.016 1 83.12 41 VAL B N 1
ATOM 3295 C CA . VAL B 1 41 ? 16.875 51.188 8.258 1 83.12 41 VAL B CA 1
ATOM 3296 C C . VAL B 1 41 ? 15.836 51.906 7.418 1 83.12 41 VAL B C 1
ATOM 3298 O O . VAL B 1 41 ? 15.148 52.781 7.914 1 83.12 41 VAL B O 1
ATOM 3301 N N . ASP B 1 42 ? 15.797 51.531 6.191 1 82.94 42 ASP B N 1
ATOM 3302 C CA . ASP B 1 42 ? 14.781 52.062 5.293 1 82.94 42 ASP B CA 1
ATOM 3303 C C . ASP B 1 42 ? 13.781 51 4.887 1 82.94 42 ASP B C 1
ATOM 3305 O O . ASP B 1 42 ? 14.062 50.188 3.996 1 82.94 42 ASP B O 1
ATOM 3309 N N . VAL B 1 43 ? 12.672 51 5.543 1 77.5 43 VAL B N 1
ATOM 3310 C CA . VAL B 1 43 ? 11.633 50 5.336 1 77.5 43 VAL B CA 1
ATOM 3311 C C . VAL B 1 43 ? 11.148 50.062 3.889 1 77.5 43 VAL B C 1
ATOM 3313 O O . VAL B 1 43 ? 10.844 49 3.295 1 77.5 43 VAL B O 1
ATOM 3316 N N . SER B 1 44 ? 11.211 51.312 3.359 1 76.69 44 SER B N 1
ATOM 3317 C CA . SER B 1 44 ? 10.711 51.469 2.002 1 76.69 44 SER B CA 1
ATOM 3318 C C . SER B 1 44 ? 11.609 50.781 0.984 1 76.69 44 SER B C 1
ATOM 3320 O O . SER B 1 44 ? 11.164 50.438 -0.109 1 76.69 44 SER B O 1
ATOM 3322 N N . SER B 1 45 ? 12.797 50.625 1.401 1 78.19 45 SER B N 1
ATOM 3323 C CA . SER B 1 45 ? 13.766 50.031 0.475 1 78.19 45 SER B CA 1
ATOM 3324 C C . SER B 1 45 ? 14 48.562 0.775 1 78.19 45 SER B C 1
ATOM 3326 O O . SER B 1 45 ? 14.781 47.906 0.093 1 78.19 45 SER B O 1
ATOM 3328 N N . ALA B 1 46 ? 13.195 48.156 1.717 1 81.94 46 ALA B N 1
ATOM 3329 C CA . ALA B 1 46 ? 13.438 46.75 2.117 1 81.94 46 ALA B CA 1
ATOM 3330 C C . ALA B 1 46 ? 12.859 45.781 1.098 1 81.94 46 ALA B C 1
ATOM 3332 O O . ALA B 1 46 ? 11.836 46.062 0.47 1 81.94 46 ALA B O 1
ATOM 3333 N N . VAL B 1 47 ? 13.555 44.656 0.847 1 80.5 47 VAL B N 1
ATOM 3334 C CA . VAL B 1 47 ? 13.109 43.594 -0.047 1 80.5 47 VAL B CA 1
ATOM 3335 C C . VAL B 1 47 ? 11.859 42.938 0.519 1 80.5 47 VAL B C 1
ATOM 3337 O O . VAL B 1 47 ? 11.828 42.562 1.689 1 80.5 47 VAL B O 1
ATOM 3340 N N . PRO B 1 48 ? 10.773 43.031 -0.246 1 81.75 48 PRO B N 1
ATOM 3341 C CA . PRO B 1 48 ? 9.586 42.312 0.222 1 81.75 48 PRO B CA 1
ATOM 3342 C C . PRO B 1 48 ? 9.898 40.906 0.731 1 81.75 48 PRO B C 1
ATOM 3344 O O . PRO B 1 48 ? 10.734 40.188 0.145 1 81.75 48 PRO B O 1
ATOM 3347 N N . GLY B 1 49 ? 9.297 40.625 1.914 1 83.44 49 GLY B N 1
ATOM 3348 C CA . GLY B 1 49 ? 9.484 39.281 2.471 1 83.44 49 GLY B CA 1
ATOM 3349 C C . GLY B 1 49 ? 10.68 39.188 3.4 1 83.44 49 GLY B C 1
ATOM 3350 O O . GLY B 1 49 ? 10.836 38.219 4.121 1 83.44 49 GLY B O 1
ATOM 3351 N N . SER B 1 50 ? 11.438 40.188 3.484 1 84.88 50 SER B N 1
ATOM 3352 C CA . SER B 1 50 ? 12.688 40.125 4.23 1 84.88 50 SER B CA 1
ATOM 3353 C C . SER B 1 50 ? 12.461 40.344 5.719 1 84.88 50 SER B C 1
ATOM 3355 O O . SER B 1 50 ? 13.188 39.812 6.562 1 84.88 50 SER B O 1
ATOM 3357 N N . HIS B 1 51 ? 11.547 41.188 5.953 1 92.94 51 HIS B N 1
ATOM 3358 C CA . HIS B 1 51 ? 11.297 41.562 7.336 1 92.94 51 HIS B CA 1
ATOM 3359 C C . HIS B 1 51 ? 9.828 41.938 7.547 1 92.94 51 HIS B C 1
ATOM 3361 O O . HIS B 1 51 ? 9.18 42.469 6.652 1 92.94 51 HIS B O 1
ATOM 3367 N N . CYS B 1 52 ? 9.359 41.688 8.766 1 94.94 52 CYS B N 1
ATOM 3368 C CA . CYS B 1 52 ? 7.941 41.875 9.055 1 94.94 52 CYS B CA 1
ATOM 3369 C C . CYS B 1 52 ? 7.559 43.344 8.891 1 94.94 52 CYS B C 1
ATOM 3371 O O . CYS B 1 52 ? 6.461 43.656 8.43 1 94.94 52 CYS B O 1
ATOM 3373 N N . THR B 1 53 ? 8.422 44.25 9.234 1 92.31 53 THR B N 1
ATOM 3374 C CA . THR B 1 53 ? 8.102 45.656 9.18 1 92.31 53 THR B CA 1
ATOM 3375 C C . THR B 1 53 ? 7.949 46.125 7.734 1 92.31 53 THR B C 1
ATOM 3377 O O . THR B 1 53 ? 7.281 47.125 7.465 1 92.31 53 THR B O 1
ATOM 3380 N N . ALA B 1 54 ? 8.594 45.469 6.883 1 90.25 54 ALA B N 1
ATOM 3381 C CA . ALA B 1 54 ? 8.469 45.781 5.461 1 90.25 54 ALA B CA 1
ATOM 3382 C C . ALA B 1 54 ? 7.16 45.25 4.891 1 90.25 54 ALA B C 1
ATOM 3384 O O . ALA B 1 54 ? 6.516 45.906 4.07 1 90.25 54 ALA B O 1
ATOM 3385 N N . ASP B 1 55 ? 6.77 44.156 5.352 1 91.5 55 ASP B N 1
ATOM 3386 C CA . ASP B 1 55 ? 5.629 43.438 4.777 1 91.5 55 ASP B CA 1
ATOM 3387 C C . ASP B 1 55 ? 4.324 43.875 5.445 1 91.5 55 ASP B C 1
ATOM 3389 O O . ASP B 1 55 ? 3.254 43.781 4.844 1 91.5 55 ASP B O 1
ATOM 3393 N N . LEU B 1 56 ? 4.426 44.25 6.723 1 92.38 56 LEU B N 1
ATOM 3394 C CA . LEU B 1 56 ? 3.27 44.656 7.516 1 92.38 56 LEU B CA 1
ATOM 3395 C C . LEU B 1 56 ? 3.484 46.031 8.133 1 92.38 56 LEU B C 1
ATOM 3397 O O . LEU B 1 56 ? 3.77 46.125 9.328 1 92.38 56 LEU B O 1
ATOM 3401 N N . PRO B 1 57 ? 3.193 46.969 7.371 1 87.5 57 PRO B N 1
ATOM 3402 C CA . PRO B 1 57 ? 3.436 48.312 7.883 1 87.5 57 PRO B CA 1
ATOM 3403 C C . PRO B 1 57 ? 2.607 48.625 9.125 1 87.5 57 PRO B C 1
ATOM 3405 O O . PRO B 1 57 ? 1.419 48.312 9.18 1 87.5 57 PRO B O 1
ATOM 3408 N N . GLY B 1 58 ? 3.271 49.25 10.102 1 87.94 58 GLY B N 1
ATOM 3409 C CA . GLY B 1 58 ? 2.584 49.688 11.305 1 87.94 58 GLY B CA 1
ATOM 3410 C C . GLY B 1 58 ? 2.521 48.625 12.383 1 87.94 58 GLY B C 1
ATOM 3411 O O . GLY B 1 58 ? 2.043 48.875 13.492 1 87.94 58 GLY B O 1
ATOM 3412 N N . ILE B 1 59 ? 3.002 47.5 12.094 1 93.44 59 ILE B N 1
ATOM 3413 C CA . ILE B 1 59 ? 2.99 46.406 13.055 1 93.44 59 ILE B CA 1
ATOM 3414 C C . ILE B 1 59 ? 3.992 46.688 14.172 1 93.44 59 ILE B C 1
ATOM 3416 O O . ILE B 1 59 ? 4.98 47.406 13.969 1 93.44 59 ILE B O 1
ATOM 3420 N N . ARG B 1 60 ? 3.705 46.281 15.391 1 96.94 60 ARG B N 1
ATOM 3421 C CA . ARG B 1 60 ? 4.711 46.312 16.453 1 96.94 60 ARG B CA 1
ATOM 3422 C C . ARG B 1 60 ? 5.742 45.188 16.25 1 96.94 60 ARG B C 1
ATOM 3424 O O . ARG B 1 60 ? 5.391 44 16.203 1 96.94 60 ARG B O 1
ATOM 3431 N N . HIS B 1 61 ? 6.934 45.594 16.109 1 96.44 61 HIS B N 1
ATOM 3432 C CA . HIS B 1 61 ? 8.047 44.656 15.93 1 96.44 61 HIS B CA 1
ATOM 3433 C C . HIS B 1 61 ? 8.812 44.469 17.234 1 96.44 61 HIS B C 1
ATOM 3435 O O . HIS B 1 61 ? 9.312 45.438 17.812 1 96.44 61 HIS B O 1
ATOM 3441 N N . TYR B 1 62 ? 8.852 43.25 17.734 1 97.56 62 TYR B N 1
ATOM 3442 C CA . TYR B 1 62 ? 9.625 42.875 18.906 1 97.56 62 TYR B CA 1
ATOM 3443 C C . TYR B 1 62 ? 10.812 42 18.547 1 97.56 62 TYR B C 1
ATOM 3445 O O . TYR B 1 62 ? 10.695 41.125 17.688 1 97.56 62 TYR B O 1
ATOM 3453 N N . ARG B 1 63 ? 11.875 42.156 19.234 1 96.56 63 ARG B N 1
ATOM 3454 C CA . ARG B 1 63 ? 13.047 41.281 19.047 1 96.56 63 ARG B CA 1
ATOM 3455 C C . ARG B 1 63 ? 13.266 40.406 20.266 1 96.56 63 ARG B C 1
ATOM 3457 O O . ARG B 1 63 ? 13.883 39.344 20.141 1 96.56 63 ARG B O 1
ATOM 3464 N N . ALA B 1 64 ? 12.703 40.875 21.359 1 96.69 64 ALA B N 1
ATOM 3465 C CA . ALA B 1 64 ? 12.836 40.125 22.594 1 96.69 64 ALA B CA 1
ATOM 3466 C C . ALA B 1 64 ? 11.516 39.469 22.969 1 96.69 64 ALA B C 1
ATOM 3468 O O . ALA B 1 64 ? 10.469 40.125 23 1 96.69 64 ALA B O 1
ATOM 3469 N N . PRO B 1 65 ? 11.586 38.156 23.375 1 97.62 65 PRO B N 1
ATOM 3470 C CA . PRO B 1 65 ? 10.359 37.438 23.719 1 97.62 65 PRO B CA 1
ATOM 3471 C C . PRO B 1 65 ? 9.625 38.062 24.906 1 97.62 65 PRO B C 1
ATOM 3473 O O . PRO B 1 65 ? 8.398 38.219 24.859 1 97.62 65 PRO B O 1
ATOM 3476 N N . ASP B 1 66 ? 10.336 38.469 25.875 1 97.06 66 ASP B N 1
ATOM 3477 C CA . ASP B 1 66 ? 9.703 39 27.078 1 97.06 66 ASP B CA 1
ATOM 3478 C C . ASP B 1 66 ? 8.852 40.219 26.766 1 97.06 66 ASP B C 1
ATOM 3480 O O . ASP B 1 66 ? 7.75 40.375 27.297 1 97.06 66 ASP B O 1
ATOM 3484 N N . GLU B 1 67 ? 9.406 41.062 25.953 1 97.81 67 GLU B N 1
ATOM 3485 C CA . GLU B 1 67 ? 8.656 42.25 25.547 1 97.81 67 GLU B CA 1
ATOM 3486 C C . GLU B 1 67 ? 7.43 41.875 24.719 1 97.81 67 GLU B C 1
ATOM 3488 O O . GLU B 1 67 ? 6.363 42.469 24.891 1 97.81 67 GLU B O 1
ATOM 3493 N N . PHE B 1 68 ? 7.629 41 23.828 1 98.38 68 PHE B N 1
ATOM 3494 C CA . PHE B 1 68 ? 6.543 40.531 22.984 1 98.38 68 PHE B CA 1
ATOM 3495 C C . PHE B 1 68 ? 5.398 39.969 23.812 1 98.38 68 PHE B C 1
ATOM 3497 O O . PHE B 1 68 ? 4.242 40.344 23.625 1 98.38 68 PHE B O 1
ATOM 3504 N N . PHE B 1 69 ? 5.652 39.094 24.781 1 98.38 69 PHE B N 1
ATOM 3505 C CA . PHE B 1 69 ? 4.621 38.406 25.547 1 98.38 69 PHE B CA 1
ATOM 3506 C C . PHE B 1 69 ? 4.012 39.312 26.594 1 98.38 69 PHE B C 1
ATOM 3508 O O . PHE B 1 69 ? 2.93 39.062 27.109 1 98.38 69 PHE B O 1
ATOM 3515 N N . ALA B 1 70 ? 4.699 40.406 26.891 1 97.62 70 ALA B N 1
ATOM 3516 C CA . ALA B 1 70 ? 4.184 41.375 27.859 1 97.62 70 ALA B CA 1
ATOM 3517 C C . ALA B 1 70 ? 3.172 42.312 27.203 1 97.62 70 ALA B C 1
ATOM 3519 O O . ALA B 1 70 ? 2.441 43.031 27.906 1 97.62 70 ALA B O 1
ATOM 3520 N N . ASP B 1 71 ? 3.139 42.312 25.938 1 96.75 71 ASP B N 1
ATOM 3521 C CA . ASP B 1 71 ? 2.209 43.188 25.219 1 96.75 71 ASP B CA 1
ATOM 3522 C C . ASP B 1 71 ? 0.766 42.906 25.641 1 96.75 71 ASP B C 1
ATOM 3524 O O . ASP B 1 71 ? 0.23 41.844 25.344 1 96.75 71 ASP B O 1
ATOM 3528 N N . PRO B 1 72 ? 0.065 43.875 26.188 1 95.56 72 PRO B N 1
ATOM 3529 C CA . PRO B 1 72 ? -1.275 43.594 26.719 1 95.56 72 PRO B CA 1
ATOM 3530 C C . PRO B 1 72 ? -2.334 43.5 25.625 1 95.56 72 PRO B C 1
ATOM 3532 O O . PRO B 1 72 ? -3.438 43.031 25.859 1 95.56 72 PRO B O 1
ATOM 3535 N N . ASP B 1 73 ? -1.967 43.969 24.469 1 95.81 73 ASP B N 1
ATOM 3536 C CA . ASP B 1 73 ? -2.953 44.062 23.391 1 95.81 73 ASP B CA 1
ATOM 3537 C C . ASP B 1 73 ? -3.117 42.719 22.688 1 95.81 73 ASP B C 1
ATOM 3539 O O . ASP B 1 73 ? -4.148 42.438 22.062 1 95.81 73 ASP B O 1
ATOM 3543 N N . THR B 1 74 ? -2.166 41.875 22.75 1 98.12 74 THR B N 1
ATOM 3544 C CA . THR B 1 74 ? -2.186 40.625 22.031 1 98.12 74 THR B CA 1
ATOM 3545 C C . THR B 1 74 ? -3.062 39.594 22.75 1 98.12 74 THR B C 1
ATOM 3547 O O . THR B 1 74 ? -2.883 39.344 23.938 1 98.12 74 THR B O 1
ATOM 3550 N N . ALA B 1 75 ? -3.986 39 22 1 98.44 75 ALA B N 1
ATOM 3551 C CA . ALA B 1 75 ? -4.906 38.031 22.578 1 98.44 75 ALA B CA 1
ATOM 3552 C C . ALA B 1 75 ? -4.555 36.625 22.156 1 98.44 75 ALA B C 1
ATOM 3554 O O . ALA B 1 75 ? -4.746 35.688 22.922 1 98.44 75 ALA B O 1
ATOM 3555 N N . LEU B 1 76 ? -4.172 36.438 20.969 1 98.81 76 LEU B N 1
ATOM 3556 C CA . LEU B 1 76 ? -3.795 35.156 20.375 1 98.81 76 LEU B CA 1
ATOM 3557 C C . LEU B 1 76 ? -2.359 35.188 19.875 1 98.81 76 LEU B C 1
ATOM 3559 O O . LEU B 1 76 ? -1.974 36.125 19.156 1 98.81 76 LEU B O 1
ATOM 3563 N N . VAL B 1 77 ? -1.59 34.188 20.25 1 98.88 77 VAL B N 1
ATOM 3564 C CA . VAL B 1 77 ? -0.22 34.062 19.75 1 98.88 77 VAL B CA 1
ATOM 3565 C C . VAL B 1 77 ? -0.121 32.906 18.766 1 98.88 77 VAL B C 1
ATOM 3567 O O . VAL B 1 77 ? -0.585 31.812 19.047 1 98.88 77 VAL B O 1
ATOM 3570 N N . VAL B 1 78 ? 0.417 33.156 17.594 1 98.88 78 VAL B N 1
ATOM 3571 C CA . VAL B 1 78 ? 0.776 32.156 16.609 1 98.88 78 VAL B CA 1
ATOM 3572 C C . VAL B 1 78 ? 2.266 31.828 16.719 1 98.88 78 VAL B C 1
ATOM 3574 O O . VAL B 1 78 ? 3.109 32.719 16.531 1 98.88 78 VAL B O 1
ATOM 3577 N N . VAL B 1 79 ? 2.541 30.594 17.047 1 98.81 79 VAL B N 1
ATOM 3578 C CA . VAL B 1 79 ? 3.932 30.156 17.125 1 98.81 79 VAL B CA 1
ATOM 3579 C C . VAL B 1 79 ? 4.344 29.484 15.82 1 98.81 79 VAL B C 1
ATOM 3581 O O . VAL B 1 79 ? 3.982 28.328 15.57 1 98.81 79 VAL B O 1
ATOM 3584 N N . ALA B 1 80 ? 5.129 30.156 15.008 1 97.88 80 ALA B N 1
ATOM 3585 C CA . ALA B 1 80 ? 5.598 29.672 13.711 1 97.88 80 ALA B CA 1
ATOM 3586 C C . ALA B 1 80 ? 7.125 29.672 13.648 1 97.88 80 ALA B C 1
ATOM 3588 O O . ALA B 1 80 ? 7.715 30.266 12.742 1 97.88 80 ALA B O 1
ATOM 3589 N N . THR B 1 81 ? 7.789 29 14.586 1 96.56 81 THR B N 1
ATOM 3590 C CA . THR B 1 81 ? 9.242 28.875 14.711 1 96.56 81 THR B CA 1
ATOM 3591 C C . THR B 1 81 ? 9.688 27.453 14.391 1 96.56 81 THR B C 1
ATOM 3593 O O . THR B 1 81 ? 8.945 26.688 13.789 1 96.56 81 THR B O 1
ATOM 3596 N N . HIS B 1 82 ? 10.922 27.188 14.656 1 93.56 82 HIS B N 1
ATOM 3597 C CA . HIS B 1 82 ? 11.398 25.812 14.555 1 93.56 82 HIS B CA 1
ATOM 3598 C C . HIS B 1 82 ? 10.82 24.938 15.664 1 93.56 82 HIS B C 1
ATOM 3600 O O . HIS B 1 82 ? 10.516 25.438 16.75 1 93.56 82 HIS B O 1
ATOM 3606 N N . ILE B 1 83 ? 10.75 23.688 15.43 1 93.12 83 ILE B N 1
ATOM 3607 C CA . ILE B 1 83 ? 10.023 22.75 16.281 1 93.12 83 ILE B CA 1
ATOM 3608 C C . ILE B 1 83 ? 10.617 22.766 17.688 1 93.12 83 ILE B C 1
ATOM 3610 O O . ILE B 1 83 ? 9.914 22.547 18.672 1 93.12 83 ILE B O 1
ATOM 3614 N N . ASP B 1 84 ? 11.891 23.016 17.781 1 93.69 84 ASP B N 1
ATOM 3615 C CA . ASP B 1 84 ? 12.57 22.922 19.078 1 93.69 84 ASP B CA 1
ATOM 3616 C C . ASP B 1 84 ? 12.133 24.031 20.016 1 93.69 84 ASP B C 1
ATOM 3618 O O . ASP B 1 84 ? 12.383 23.969 21.219 1 93.69 84 ASP B O 1
ATOM 3622 N N . THR B 1 85 ? 11.398 25.031 19.484 1 96.5 85 THR B N 1
ATOM 3623 C CA . THR B 1 85 ? 10.977 26.141 20.344 1 96.5 85 THR B CA 1
ATOM 3624 C C . THR B 1 85 ? 9.461 26.219 20.406 1 96.5 85 THR B C 1
ATOM 3626 O O . THR B 1 85 ? 8.906 27.141 21.016 1 96.5 85 THR B O 1
ATOM 3629 N N . HIS B 1 86 ? 8.734 25.281 19.812 1 98.06 86 HIS B N 1
ATOM 3630 C CA . HIS B 1 86 ? 7.277 25.312 19.797 1 98.06 86 HIS B CA 1
ATOM 3631 C C . HIS B 1 86 ? 6.711 25.312 21.219 1 98.06 86 HIS B C 1
ATOM 3633 O O . HIS B 1 86 ? 5.977 26.219 21.594 1 98.06 86 HIS B O 1
ATOM 3639 N N . ALA B 1 87 ? 7.109 24.297 21.984 1 98.12 87 ALA B N 1
ATOM 3640 C CA . ALA B 1 87 ? 6.582 24.156 23.344 1 98.12 87 ALA B CA 1
ATOM 3641 C C . ALA B 1 87 ? 6.973 25.344 24.219 1 98.12 87 ALA B C 1
ATOM 3643 O O . ALA B 1 87 ? 6.156 25.844 25 1 98.12 87 ALA B O 1
ATOM 3644 N N . LEU B 1 88 ? 8.18 25.766 24.016 1 98.06 88 LEU B N 1
ATOM 3645 C CA . LEU B 1 88 ? 8.703 26.891 24.797 1 98.06 88 LEU B CA 1
ATOM 3646 C C . LEU B 1 88 ? 7.84 28.125 24.594 1 98.06 88 LEU B C 1
ATOM 3648 O O . LEU B 1 88 ? 7.371 28.734 25.562 1 98.06 88 LEU B O 1
ATOM 3652 N N . PHE B 1 89 ? 7.621 28.516 23.391 1 98.69 89 PHE B N 1
ATOM 3653 C CA . PHE B 1 89 ? 6.902 29.75 23.109 1 98.69 89 PHE B CA 1
ATOM 3654 C C . PHE B 1 89 ? 5.414 29.594 23.406 1 98.69 89 PHE B C 1
ATOM 3656 O O . PHE B 1 89 ? 4.75 30.547 23.797 1 98.69 89 PHE B O 1
ATOM 3663 N N . ALA B 1 90 ? 4.914 28.391 23.219 1 98.81 90 ALA B N 1
ATOM 3664 C CA . ALA B 1 90 ? 3.527 28.141 23.609 1 98.81 90 ALA B CA 1
ATOM 3665 C C . ALA B 1 90 ? 3.338 28.344 25.109 1 98.81 90 ALA B C 1
ATOM 3667 O O . ALA B 1 90 ? 2.373 28.984 25.531 1 98.81 90 ALA B O 1
ATOM 3668 N N . GLU B 1 91 ? 4.23 27.828 25.844 1 98.62 91 GLU B N 1
ATOM 3669 C CA . GLU B 1 91 ? 4.176 27.984 27.297 1 98.62 91 GLU B CA 1
ATOM 3670 C C . GLU B 1 91 ? 4.25 29.453 27.703 1 98.62 91 GLU B C 1
ATOM 3672 O O . GLU B 1 91 ? 3.492 29.906 28.562 1 98.62 91 GLU B O 1
ATOM 3677 N N . LYS B 1 92 ? 5.18 30.172 27.125 1 98.69 92 LYS B N 1
ATOM 3678 C CA . LYS B 1 92 ? 5.324 31.594 27.422 1 98.69 92 LYS B CA 1
ATOM 3679 C C . LYS B 1 92 ? 4.035 32.344 27.125 1 98.69 92 LYS B C 1
ATOM 3681 O O . LYS B 1 92 ? 3.637 33.219 27.891 1 98.69 92 LYS B O 1
ATOM 3686 N N . ALA B 1 93 ? 3.416 32.031 26.016 1 98.81 93 ALA B N 1
ATOM 3687 C CA . ALA B 1 93 ? 2.158 32.688 25.641 1 98.81 93 ALA B CA 1
ATOM 3688 C C . ALA B 1 93 ? 1.068 32.406 26.672 1 98.81 93 ALA B C 1
ATOM 3690 O O . ALA B 1 93 ? 0.376 33.312 27.125 1 98.81 93 ALA B O 1
ATOM 3691 N N . LEU B 1 94 ? 0.963 31.156 27.047 1 98.81 94 LEU B N 1
ATOM 3692 C CA . LEU B 1 94 ? -0.062 30.75 28 1 98.81 94 LEU B CA 1
ATOM 3693 C C . LEU B 1 94 ? 0.168 31.406 29.359 1 98.81 94 LEU B C 1
ATOM 3695 O O . LEU B 1 94 ? -0.779 31.875 30 1 98.81 94 LEU B O 1
ATOM 3699 N N . LEU B 1 95 ? 1.406 31.406 29.766 1 98.56 95 LEU B N 1
ATOM 3700 C CA . LEU B 1 95 ? 1.743 32.031 31.031 1 98.56 95 LEU B CA 1
ATOM 3701 C C . LEU B 1 95 ? 1.41 33.5 31.031 1 98.56 95 LEU B C 1
ATOM 3703 O O . LEU B 1 95 ? 1.066 34.094 32.062 1 98.56 95 LEU B O 1
ATOM 3707 N N . ALA B 1 96 ? 1.478 34.125 29.891 1 98.62 96 ALA B N 1
ATOM 3708 C CA . ALA B 1 96 ? 1.164 35.562 29.734 1 98.62 96 ALA B CA 1
ATOM 3709 C C . ALA B 1 96 ? -0.339 35.75 29.578 1 98.62 96 ALA B C 1
ATOM 3711 O O . ALA B 1 96 ? -0.793 36.906 29.375 1 98.62 96 ALA B O 1
ATOM 3712 N N . GLY B 1 97 ? -1.116 34.688 29.625 1 98.5 97 GLY B N 1
ATOM 3713 C CA . GLY B 1 97 ? -2.566 34.781 29.578 1 98.5 97 GLY B CA 1
ATOM 3714 C C . GLY B 1 97 ? -3.105 34.906 28.156 1 98.5 97 GLY B C 1
ATOM 3715 O O . GLY B 1 97 ? -4.156 35.5 27.938 1 98.5 97 GLY B O 1
ATOM 3716 N N . LYS B 1 98 ? -2.408 34.406 27.234 1 98.81 98 LYS B N 1
ATOM 3717 C CA . LYS B 1 98 ? -2.783 34.531 25.828 1 98.81 98 LYS B CA 1
ATOM 3718 C C . LYS B 1 98 ? -3.137 33.156 25.234 1 98.81 98 LYS B C 1
ATOM 3720 O O . LYS B 1 98 ? -2.506 32.156 25.547 1 98.81 98 LYS B O 1
ATOM 3725 N N . HIS B 1 99 ? -4.203 33.125 24.328 1 98.81 99 HIS B N 1
ATOM 3726 C CA . HIS B 1 99 ? -4.473 31.922 23.547 1 98.81 99 HIS B CA 1
ATOM 3727 C C . HIS B 1 99 ? -3.322 31.609 22.594 1 98.81 99 HIS B C 1
ATOM 3729 O O . HIS B 1 99 ? -2.525 32.5 22.266 1 98.81 99 HIS B O 1
ATOM 3735 N N . VAL B 1 100 ? -3.24 30.344 22.188 1 98.88 100 VAL B N 1
ATOM 3736 C CA . VAL B 1 100 ? -2.076 30 21.375 1 98.88 100 VAL B CA 1
ATOM 3737 C C . VAL B 1 100 ? -2.479 29.016 20.281 1 98.88 100 VAL B C 1
ATOM 3739 O O . VAL B 1 100 ? -3.271 28.109 20.516 1 98.88 100 VAL B O 1
ATOM 3742 N N . ILE B 1 101 ? -2.01 29.188 19.094 1 98.88 101 ILE B N 1
ATOM 3743 C CA . ILE B 1 101 ? -1.954 28.188 18.047 1 98.88 101 ILE B CA 1
ATOM 3744 C C . ILE B 1 101 ? -0.5 27.922 17.656 1 98.88 101 ILE B C 1
ATOM 3746 O O . ILE B 1 101 ? 0.239 28.859 17.328 1 98.88 101 ILE B O 1
ATOM 3750 N N . VAL B 1 102 ? -0.069 26.688 17.734 1 98.69 102 VAL B N 1
ATOM 3751 C CA . VAL B 1 102 ? 1.304 26.281 17.438 1 98.69 102 VAL B CA 1
ATOM 3752 C C . VAL B 1 102 ? 1.369 25.641 16.062 1 98.69 102 VAL B C 1
ATOM 3754 O O . VAL B 1 102 ? 0.505 24.844 15.695 1 98.69 102 VAL B O 1
ATOM 3757 N N . ASP B 1 103 ? 2.355 26 15.281 1 97.94 103 ASP B N 1
ATOM 3758 C CA . ASP B 1 103 ? 2.574 25.328 14.008 1 97.94 103 ASP B CA 1
ATOM 3759 C C . ASP B 1 103 ? 2.896 23.844 14.219 1 97.94 103 ASP B C 1
ATOM 3761 O O . ASP B 1 103 ? 3.254 23.438 15.32 1 97.94 103 ASP B O 1
ATOM 3765 N N . LYS B 1 104 ? 2.664 23.047 13.227 1 96.56 104 LYS B N 1
ATOM 3766 C CA . LYS B 1 104 ? 3.004 21.641 13.297 1 96.56 104 LYS B CA 1
ATOM 3767 C C . LYS B 1 104 ? 4.488 21.406 13.016 1 96.56 104 LYS B C 1
ATOM 3769 O O . LYS B 1 104 ? 5.105 22.172 12.273 1 96.56 104 LYS B O 1
ATOM 3774 N N . PRO B 1 105 ? 5.105 20.438 13.508 1 96.38 105 PRO B N 1
ATOM 3775 C CA . PRO B 1 105 ? 4.57 19.578 14.57 1 96.38 105 PRO B CA 1
ATOM 3776 C C . PRO B 1 105 ? 4.445 20.312 15.906 1 96.38 105 PRO B C 1
ATOM 3778 O O . PRO B 1 105 ? 5.223 21.219 16.188 1 96.38 105 PRO B O 1
ATOM 3781 N N . PHE B 1 106 ? 3.531 19.859 16.75 1 97.31 106 PHE B N 1
ATOM 3782 C CA . PHE B 1 106 ? 3.15 20.547 17.969 1 97.31 106 PHE B CA 1
ATOM 3783 C C . PHE B 1 106 ? 4.34 20.672 18.922 1 97.31 106 PHE B C 1
ATOM 3785 O O . PHE B 1 106 ? 4.555 21.719 19.516 1 97.31 106 PHE B O 1
ATOM 3792 N N . ALA B 1 107 ? 5.062 19.625 19.094 1 97.38 107 ALA B N 1
ATOM 3793 C CA . ALA B 1 107 ? 6.215 19.516 19.984 1 97.38 107 ALA B CA 1
ATOM 3794 C C . ALA B 1 107 ? 7.141 18.391 19.531 1 97.38 107 ALA B C 1
ATOM 3796 O O . ALA B 1 107 ? 6.84 17.672 18.578 1 97.38 107 ALA B O 1
ATOM 3797 N N . ARG B 1 108 ? 8.336 18.25 20.234 1 96.81 108 ARG B N 1
ATOM 3798 C CA . ARG B 1 108 ? 9.312 17.234 19.859 1 96.81 108 ARG B CA 1
ATOM 3799 C C . ARG B 1 108 ? 8.984 15.891 20.516 1 96.81 108 ARG B C 1
ATOM 3801 O O . ARG B 1 108 ? 9.547 14.859 20.156 1 96.81 108 ARG B O 1
ATOM 3808 N N . SER B 1 109 ? 7.996 16.016 21.453 1 96.25 109 SER B N 1
ATOM 3809 C CA . SER B 1 109 ? 7.613 14.805 22.172 1 96.25 109 SER B CA 1
ATOM 3810 C C . SER B 1 109 ? 6.223 14.945 22.781 1 96.25 109 SER B C 1
ATOM 3812 O O . SER B 1 109 ? 5.723 16.062 22.953 1 96.25 109 SER B O 1
ATOM 3814 N N . THR B 1 110 ? 5.723 13.727 23.109 1 97.19 110 THR B N 1
ATOM 3815 C CA . THR B 1 110 ? 4.438 13.688 23.797 1 97.19 110 THR B CA 1
ATOM 3816 C C . THR B 1 110 ? 4.535 14.359 25.156 1 97.19 110 THR B C 1
ATOM 3818 O O . THR B 1 110 ? 3.602 15.039 25.594 1 97.19 110 THR B O 1
ATOM 3821 N N . ALA B 1 111 ? 5.629 14.195 25.844 1 96.38 111 ALA B N 1
ATOM 3822 C CA . ALA B 1 111 ? 5.836 14.781 27.156 1 96.38 111 ALA B CA 1
ATOM 3823 C C . ALA B 1 111 ? 5.805 16.297 27.094 1 96.38 111 ALA B C 1
ATOM 3825 O O . ALA B 1 111 ? 5.18 16.953 27.938 1 96.38 111 ALA B O 1
ATOM 3826 N N . GLU B 1 112 ? 6.473 16.844 26.109 1 96.62 112 GLU B N 1
ATOM 3827 C CA . GLU B 1 112 ? 6.465 18.297 25.906 1 96.62 112 GLU B CA 1
ATOM 3828 C C . GLU B 1 112 ? 5.055 18.797 25.625 1 96.62 112 GLU B C 1
ATOM 3830 O O . GLU B 1 112 ? 4.637 19.828 26.172 1 96.62 112 GLU B O 1
ATOM 3835 N N . ALA B 1 113 ? 4.375 18.109 24.797 1 97.75 113 ALA B N 1
ATOM 3836 C CA . ALA B 1 113 ? 3.014 18.5 24.438 1 97.75 113 ALA B CA 1
ATOM 3837 C C . ALA B 1 113 ? 2.096 18.453 25.656 1 97.75 113 ALA B C 1
ATOM 3839 O O . ALA B 1 113 ? 1.28 19.344 25.859 1 97.75 113 ALA B O 1
ATOM 3840 N N . ASP B 1 114 ? 2.236 17.406 26.422 1 98 114 ASP B N 1
ATOM 3841 C CA . ASP B 1 114 ? 1.4 17.219 27.609 1 98 114 ASP B CA 1
ATOM 3842 C C . ASP B 1 114 ? 1.563 18.375 28.594 1 98 114 ASP B C 1
ATOM 3844 O O . ASP B 1 114 ? 0.585 18.844 29.172 1 98 114 ASP B O 1
ATOM 3848 N N . LYS B 1 115 ? 2.75 18.797 28.766 1 98.12 115 LYS B N 1
ATOM 3849 C CA . LYS B 1 115 ? 3.021 19.922 29.656 1 98.12 115 LYS B CA 1
ATOM 3850 C C . LYS B 1 115 ? 2.297 21.172 29.203 1 98.12 115 LYS B C 1
ATOM 3852 O O . LYS B 1 115 ? 1.668 21.859 30 1 98.12 115 LYS B O 1
ATOM 3857 N N . VAL B 1 116 ? 2.375 21.469 27.953 1 98.81 116 VAL B N 1
ATOM 3858 C CA . VAL B 1 116 ? 1.756 22.672 27.406 1 98.81 116 VAL B CA 1
ATOM 3859 C C . VAL B 1 116 ? 0.236 22.547 27.5 1 98.81 116 VAL B C 1
ATOM 3861 O O . VAL B 1 116 ? -0.443 23.516 27.859 1 98.81 116 VAL B O 1
ATOM 3864 N N . ILE B 1 117 ? -0.298 21.406 27.156 1 98.81 117 ILE B N 1
ATOM 3865 C CA . ILE B 1 117 ? -1.737 21.172 27.172 1 98.81 117 ILE B CA 1
ATOM 3866 C C . ILE B 1 117 ? -2.264 21.344 28.594 1 98.81 117 ILE B C 1
ATOM 3868 O O . ILE B 1 117 ? -3.297 21.984 28.812 1 98.81 117 ILE B O 1
ATOM 3872 N N . GLN B 1 118 ? -1.55 20.781 29.562 1 98.69 118 GLN B N 1
ATOM 3873 C CA . GLN B 1 118 ? -1.954 20.906 30.953 1 98.69 118 GLN B CA 1
ATOM 3874 C C . GLN B 1 118 ? -1.988 22.375 31.375 1 98.69 118 GLN B C 1
ATOM 3876 O O . GLN B 1 118 ? -2.916 22.812 32.062 1 98.69 118 GLN B O 1
ATOM 3881 N N . LEU B 1 119 ? -0.972 23.094 31.016 1 98.81 119 LEU B N 1
ATOM 3882 C CA . LEU B 1 119 ? -0.913 24.5 31.344 1 98.81 119 LEU B CA 1
ATOM 3883 C C . LEU B 1 119 ? -2.098 25.25 30.75 1 98.81 119 LEU B C 1
ATOM 3885 O O . LEU B 1 119 ? -2.686 26.125 31.391 1 98.81 119 LEU B O 1
ATOM 3889 N N . ALA B 1 120 ? -2.441 24.984 29.5 1 98.88 120 ALA B N 1
ATOM 3890 C CA . ALA B 1 120 ? -3.582 25.625 28.844 1 98.88 120 ALA B CA 1
ATOM 3891 C C . ALA B 1 120 ? -4.871 25.359 29.609 1 98.88 120 ALA B C 1
ATOM 3893 O O . ALA B 1 120 ? -5.691 26.266 29.797 1 98.88 120 ALA B O 1
ATOM 3894 N N . LYS B 1 121 ? -5.039 24.141 30.016 1 98.5 121 LYS B N 1
ATOM 3895 C CA . LYS B 1 121 ? -6.215 23.766 30.797 1 98.5 121 LYS B CA 1
ATOM 3896 C C . LYS B 1 121 ? -6.266 24.531 32.125 1 98.5 121 LYS B C 1
ATOM 3898 O O . LYS B 1 121 ? -7.316 25.047 32.5 1 98.5 121 LYS B O 1
ATOM 3903 N N . GLU B 1 122 ? -5.188 24.625 32.781 1 98.5 122 GLU B N 1
ATOM 3904 C CA . GLU B 1 122 ? -5.098 25.328 34.062 1 98.5 122 GLU B CA 1
ATOM 3905 C C . GLU B 1 122 ? -5.445 26.797 33.906 1 98.5 122 GLU B C 1
ATOM 3907 O O . GLU B 1 122 ? -6.07 27.391 34.781 1 98.5 122 GLU B O 1
ATOM 3912 N N . LYS B 1 123 ? -5.027 27.375 32.844 1 98.38 123 LYS B N 1
ATOM 3913 C CA . LYS B 1 123 ? -5.215 28.797 32.594 1 98.38 123 LYS B CA 1
ATOM 3914 C C . LYS B 1 123 ? -6.574 29.078 31.969 1 98.38 123 LYS B C 1
ATOM 3916 O O . LYS B 1 123 ? -7.023 30.219 31.938 1 98.38 123 LYS B O 1
ATOM 3921 N N . GLY B 1 124 ? -7.258 28 31.516 1 98.31 124 GLY B N 1
ATOM 3922 C CA . GLY B 1 124 ? -8.523 28.172 30.828 1 98.31 124 GLY B CA 1
ATOM 3923 C C . GLY B 1 124 ? -8.383 28.875 29.484 1 98.31 124 GLY B C 1
ATOM 3924 O O . GLY B 1 124 ? -9.234 29.688 29.109 1 98.31 124 GLY B O 1
ATOM 3925 N N . LEU B 1 125 ? -7.281 28.672 28.844 1 98.75 125 LEU B N 1
ATOM 3926 C CA . LEU B 1 125 ? -7.004 29.328 27.562 1 98.75 125 LEU B CA 1
ATOM 3927 C C . LEU B 1 125 ? -7.094 28.328 26.422 1 98.75 125 LEU B C 1
ATOM 3929 O O . LEU B 1 125 ? -6.891 27.141 26.609 1 98.75 125 LEU B O 1
ATOM 3933 N N . VAL B 1 126 ? -7.391 28.828 25.219 1 98.81 126 VAL B N 1
ATOM 3934 C CA . VAL B 1 126 ? -7.445 28 24 1 98.81 126 VAL B CA 1
ATOM 3935 C C . VAL B 1 126 ? -6.027 27.703 23.516 1 98.81 126 VAL B C 1
ATOM 3937 O O . VAL B 1 126 ? -5.191 28.594 23.422 1 98.81 126 VAL B O 1
ATOM 3940 N N . LEU B 1 127 ? -5.707 26.453 23.391 1 98.88 127 LEU B N 1
ATOM 3941 C CA . LEU B 1 127 ? -4.492 25.938 22.766 1 98.88 127 LEU B CA 1
ATOM 3942 C C . LEU B 1 127 ? -4.828 24.984 21.625 1 98.88 127 LEU B C 1
ATOM 3944 O O . LEU B 1 127 ? -5.668 24.094 21.781 1 98.88 127 LEU B O 1
ATOM 3948 N N . THR B 1 128 ? -4.242 25.203 20.484 1 98.75 128 THR B N 1
ATOM 3949 C CA . THR B 1 128 ? -4.426 24.281 19.375 1 98.75 128 THR B CA 1
ATOM 3950 C C . THR B 1 128 ? -3.174 24.219 18.516 1 98.75 128 THR B C 1
ATOM 3952 O O . THR B 1 128 ? -2.141 24.797 18.859 1 98.75 128 THR B O 1
ATOM 3955 N N . CYS B 1 129 ? -3.152 23.312 17.578 1 98.69 129 CYS B N 1
ATOM 3956 C CA . CYS B 1 129 ? -2.057 23.109 16.641 1 98.69 129 CYS B CA 1
ATOM 3957 C C . CYS B 1 129 ? -2.521 23.344 15.203 1 98.69 129 CYS B C 1
ATOM 3959 O O . CYS B 1 129 ? -3.672 23.047 14.867 1 98.69 129 CYS B O 1
ATOM 3961 N N . PHE B 1 130 ? -1.655 23.859 14.406 1 98.31 130 PHE B N 1
ATOM 3962 C CA . PHE B 1 130 ? -1.956 24.203 13.023 1 98.31 130 PHE B CA 1
ATOM 3963 C C . PHE B 1 130 ? -1.96 22.969 12.141 1 98.31 130 PHE B C 1
ATOM 3965 O O . PHE B 1 130 ? -1.09 22.797 11.281 1 98.31 130 PHE B O 1
ATOM 3972 N N . GLN B 1 131 ? -3.014 22.188 12.219 1 98.31 131 GLN B N 1
ATOM 3973 C CA . GLN B 1 131 ? -3.238 21.031 11.352 1 98.31 131 GLN B CA 1
ATOM 3974 C C . GLN B 1 131 ? -4.105 21.406 10.148 1 98.31 131 GLN B C 1
ATOM 3976 O O . GLN B 1 131 ? -5.199 20.859 9.977 1 98.31 131 GLN B O 1
ATOM 3981 N N . ASN B 1 132 ? -3.537 22.234 9.336 1 97.62 132 ASN B N 1
ATOM 3982 C CA . ASN B 1 132 ? -4.273 22.797 8.211 1 97.62 132 ASN B CA 1
ATOM 3983 C C . ASN B 1 132 ? -4.695 21.719 7.219 1 97.62 132 ASN B C 1
ATOM 3985 O O . ASN B 1 132 ? -5.711 21.859 6.531 1 97.62 132 ASN B O 1
ATOM 3989 N N . ARG B 1 133 ? -4.043 20.594 7.188 1 97.62 133 ARG B N 1
ATOM 3990 C CA . ARG B 1 133 ? -4.309 19.594 6.156 1 97.62 133 ARG B CA 1
ATOM 3991 C C . ARG B 1 133 ? -5.578 18.812 6.469 1 97.62 133 ARG B C 1
ATOM 3993 O O . ARG B 1 133 ? -6.07 18.047 5.629 1 97.62 133 ARG B O 1
ATOM 4000 N N . ARG B 1 134 ? -6.16 19.016 7.656 1 98.31 134 ARG B N 1
ATOM 4001 C CA . ARG B 1 134 ? -7.52 18.547 7.887 1 98.31 134 ARG B CA 1
ATOM 4002 C C . ARG B 1 134 ? -8.508 19.25 6.961 1 98.31 134 ARG B C 1
ATOM 4004 O O . ARG B 1 134 ? -9.617 18.75 6.734 1 98.31 134 ARG B O 1
ATOM 4011 N N . TRP B 1 135 ? -8.078 20.406 6.359 1 98.25 135 TRP B N 1
ATOM 4012 C CA . TRP B 1 135 ? -8.953 21.188 5.492 1 98.25 135 TRP B CA 1
ATOM 4013 C C . TRP B 1 135 ? -8.508 21.078 4.035 1 98.25 135 TRP B C 1
ATOM 4015 O O . TRP B 1 135 ? -8.922 21.891 3.199 1 98.25 135 TRP B O 1
ATOM 4025 N N . ASP B 1 136 ? -7.613 20.125 3.729 1 97.56 136 ASP B N 1
ATOM 4026 C CA . ASP B 1 136 ? -7.324 19.812 2.332 1 97.56 136 ASP B CA 1
ATOM 4027 C C . ASP B 1 136 ? -8.578 19.328 1.605 1 97.56 136 ASP B C 1
ATOM 4029 O O . ASP B 1 136 ? -9.406 18.625 2.182 1 97.56 136 ASP B O 1
ATOM 4033 N N . GLY B 1 137 ? -8.68 19.719 0.329 1 97.88 137 GLY B N 1
ATOM 4034 C CA . GLY B 1 137 ? -9.844 19.328 -0.449 1 97.88 137 GLY B CA 1
ATOM 4035 C C . GLY B 1 137 ? -10.023 17.828 -0.56 1 97.88 137 GLY B C 1
ATOM 4036 O O . GLY B 1 137 ? -11.133 17.312 -0.401 1 97.88 137 GLY B O 1
ATOM 4037 N N . ASP B 1 138 ? -8.984 17.125 -0.869 1 97.38 138 ASP B N 1
ATOM 4038 C CA . ASP B 1 138 ? -9.062 15.672 -1.017 1 97.38 138 ASP B CA 1
ATOM 4039 C C . ASP B 1 138 ? -9.5 15.008 0.287 1 97.38 138 ASP B C 1
ATOM 4041 O O . ASP B 1 138 ? -10.336 14.102 0.277 1 97.38 138 ASP B O 1
ATOM 4045 N N . PHE B 1 139 ? -8.992 15.469 1.406 1 98.25 139 PHE B N 1
ATOM 4046 C CA . PHE B 1 139 ? -9.328 14.898 2.705 1 98.25 139 PHE B CA 1
ATOM 4047 C C . PHE B 1 139 ? -10.766 15.203 3.084 1 98.25 139 PHE B C 1
ATOM 4049 O O . PHE B 1 139 ? -11.484 14.328 3.572 1 98.25 139 PHE B O 1
ATOM 4056 N N . GLN B 1 140 ? -11.117 16.453 2.844 1 98.56 140 GLN B N 1
ATOM 4057 C CA . GLN B 1 140 ? -12.5 16.828 3.117 1 98.56 140 GLN B CA 1
ATOM 4058 C C . GLN B 1 140 ? -13.469 16.031 2.25 1 98.56 140 GLN B C 1
ATOM 4060 O O . GLN B 1 140 ? -14.57 15.703 2.689 1 98.56 140 GLN B O 1
ATOM 4065 N N . THR B 1 141 ? -13.086 15.758 1.046 1 98.56 141 THR B N 1
ATOM 4066 C CA . THR B 1 141 ? -13.906 14.922 0.172 1 98.56 141 THR B CA 1
ATOM 4067 C C . THR B 1 141 ? -14.062 13.523 0.749 1 98.56 141 THR B C 1
ATOM 4069 O O . THR B 1 141 ? -15.172 12.992 0.811 1 98.56 141 THR B O 1
ATOM 4072 N N . LEU B 1 142 ? -12.961 12.945 1.168 1 98.81 142 LEU B N 1
ATOM 4073 C CA . LEU B 1 142 ? -13.008 11.633 1.792 1 98.81 142 LEU B CA 1
ATOM 4074 C C . LEU B 1 142 ? -13.898 11.648 3.033 1 98.81 142 LEU B C 1
ATOM 4076 O O . LEU B 1 142 ? -14.719 10.75 3.229 1 98.81 142 LEU B O 1
ATOM 4080 N N . ARG B 1 143 ? -13.727 12.656 3.91 1 98.62 143 ARG B N 1
ATOM 4081 C CA . ARG B 1 143 ? -14.547 12.773 5.113 1 98.62 143 ARG B CA 1
ATOM 4082 C C . ARG B 1 143 ? -16.031 12.836 4.758 1 98.62 143 ARG B C 1
ATOM 4084 O O . ARG B 1 143 ? -16.859 12.203 5.426 1 98.62 143 ARG B O 1
ATOM 4091 N N . LYS B 1 144 ? -16.328 13.594 3.723 1 98.25 144 LYS B N 1
ATOM 4092 C CA . LYS B 1 144 ? -17.719 13.711 3.275 1 98.25 144 LYS B CA 1
ATOM 4093 C C . LYS B 1 144 ? -18.266 12.359 2.852 1 98.25 144 LYS B C 1
ATOM 4095 O O . LYS B 1 144 ? -19.344 11.953 3.307 1 98.25 144 LYS B O 1
ATOM 4100 N N . ILE B 1 145 ? -17.516 11.648 2.029 1 97.88 145 ILE B N 1
ATOM 4101 C CA . ILE B 1 145 ? -17.938 10.352 1.507 1 97.88 145 ILE B CA 1
ATOM 4102 C C . ILE B 1 145 ? -18.125 9.367 2.66 1 97.88 145 ILE B C 1
ATOM 4104 O O . ILE B 1 145 ? -19.094 8.609 2.689 1 97.88 145 ILE B O 1
ATOM 4108 N N . LEU B 1 146 ? -17.219 9.383 3.598 1 98.25 146 LEU B N 1
ATOM 4109 C CA . LEU B 1 146 ? -17.266 8.477 4.738 1 98.25 146 LEU B CA 1
ATOM 4110 C C . LEU B 1 146 ? -18.438 8.82 5.656 1 98.25 146 LEU B C 1
ATOM 4112 O O . LEU B 1 146 ? -19.109 7.934 6.168 1 98.25 146 LEU B O 1
ATOM 4116 N N . SER B 1 147 ? -18.672 10.133 5.898 1 97.88 147 SER B N 1
ATOM 4117 C CA . SER B 1 147 ? -19.75 10.562 6.785 1 97.88 147 SER B CA 1
ATOM 4118 C C . SER B 1 147 ? -21.109 10.164 6.23 1 97.88 147 SER B C 1
ATOM 4120 O O . SER B 1 147 ? -22.078 10 6.984 1 97.88 147 SER B O 1
ATOM 4122 N N . GLN B 1 148 ? -21.172 10.016 4.934 1 97.69 148 GLN B N 1
ATOM 4123 C CA . GLN B 1 148 ? -22.422 9.625 4.281 1 97.69 148 GLN B CA 1
ATOM 4124 C C . GLN B 1 148 ? -22.5 8.109 4.09 1 97.69 148 GLN B C 1
ATOM 4126 O O . GLN B 1 148 ? -23.391 7.609 3.41 1 97.69 148 GLN B O 1
ATOM 4131 N N . ASN B 1 149 ? -21.547 7.395 4.602 1 97.69 149 ASN B N 1
ATOM 4132 C CA . ASN B 1 149 ? -21.469 5.938 4.625 1 97.69 149 ASN B CA 1
ATOM 4133 C C . ASN B 1 149 ? -21.438 5.352 3.215 1 97.69 149 ASN B C 1
ATOM 4135 O O . ASN B 1 149 ? -22.031 4.297 2.967 1 97.69 149 ASN B O 1
ATOM 4139 N N . ALA B 1 150 ? -20.875 6.094 2.307 1 98 150 ALA B N 1
ATOM 4140 C CA . ALA B 1 150 ? -20.828 5.668 0.911 1 98 150 ALA B CA 1
ATOM 4141 C C . ALA B 1 150 ? -19.984 4.398 0.757 1 98 150 ALA B C 1
ATOM 4143 O O . ALA B 1 150 ? -20.219 3.607 -0.162 1 98 150 ALA B O 1
ATOM 4144 N N . LEU B 1 151 ? -19.016 4.141 1.63 1 98.62 151 LEU B N 1
ATOM 4145 C CA . LEU B 1 151 ? -18.062 3.045 1.438 1 98.62 151 LEU B CA 1
ATOM 4146 C C . LEU B 1 151 ? -18.375 1.888 2.381 1 98.62 151 LEU B C 1
ATOM 4148 O O . LEU B 1 151 ? -17.734 0.837 2.314 1 98.62 151 LEU B O 1
ATOM 4152 N N . GLY B 1 152 ? -19.391 2.01 3.277 1 98.19 152 GLY B N 1
ATOM 4153 C CA . GLY B 1 152 ? -19.656 0.975 4.262 1 98.19 152 GLY B CA 1
ATOM 4154 C C . GLY B 1 152 ? -18.578 0.846 5.309 1 98.19 152 GLY B C 1
ATOM 4155 O O . GLY B 1 152 ? -18 1.849 5.746 1 98.19 152 GLY B O 1
ATOM 4156 N N . LYS B 1 153 ? -18.391 -0.369 5.832 1 97.62 153 LYS B N 1
ATOM 4157 C CA . LYS B 1 153 ? -17.344 -0.619 6.824 1 97.62 153 LYS B CA 1
ATOM 4158 C C . LYS B 1 153 ? -15.961 -0.643 6.176 1 97.62 153 LYS B C 1
ATOM 4160 O O . LYS B 1 153 ? -15.695 -1.479 5.309 1 97.62 153 LYS B O 1
ATOM 4165 N N . ILE B 1 154 ? -15.102 0.257 6.562 1 98.62 154 ILE B N 1
ATOM 4166 C CA . ILE B 1 154 ? -13.781 0.376 5.949 1 98.62 154 ILE B CA 1
ATOM 4167 C C . ILE B 1 154 ? -12.914 -0.812 6.355 1 98.62 154 ILE B C 1
ATOM 4169 O O . ILE B 1 154 ? -12.797 -1.128 7.543 1 98.62 154 ILE B O 1
ATOM 4173 N N . ALA B 1 155 ? -12.391 -1.494 5.359 1 98.5 155 ALA B N 1
ATOM 4174 C CA . ALA B 1 155 ? -11.484 -2.617 5.605 1 98.5 155 ALA B CA 1
ATOM 4175 C C . ALA B 1 155 ? -10.031 -2.166 5.574 1 98.5 155 ALA B C 1
ATOM 4177 O O . ALA B 1 155 ? -9.203 -2.641 6.363 1 98.5 155 ALA B O 1
ATOM 4178 N N . GLU B 1 156 ? -9.727 -1.307 4.625 1 98.75 156 GLU B N 1
ATOM 4179 C CA . GLU B 1 156 ? -8.359 -0.822 4.484 1 98.75 156 GLU B CA 1
ATOM 4180 C C . GLU B 1 156 ? -8.336 0.627 4.008 1 98.75 156 GLU B C 1
ATOM 4182 O O . GLU B 1 156 ? -9.172 1.038 3.205 1 98.75 156 GLU B O 1
ATOM 4187 N N . ALA B 1 157 ? -7.391 1.374 4.5 1 98.88 157 ALA B N 1
ATOM 4188 C CA . ALA B 1 157 ? -7.133 2.74 4.047 1 98.88 157 ALA B CA 1
ATOM 4189 C C . ALA B 1 157 ? -5.637 3.008 3.928 1 98.88 157 ALA B C 1
ATOM 4191 O O . ALA B 1 157 ? -4.871 2.723 4.852 1 98.88 157 ALA B O 1
ATOM 4192 N N . GLU B 1 158 ? -5.207 3.447 2.783 1 98.88 158 GLU B N 1
ATOM 4193 C CA . GLU B 1 158 ? -3.854 3.967 2.598 1 98.88 158 GLU B CA 1
ATOM 4194 C C . GLU B 1 158 ? -3.863 5.48 2.416 1 98.88 158 GLU B C 1
ATOM 4196 O O . GLU B 1 158 ? -4.613 6.008 1.594 1 98.88 158 GLU B O 1
ATOM 4201 N N . ILE B 1 159 ? -3.135 6.129 3.211 1 98.75 159 ILE B N 1
ATOM 4202 C CA . ILE B 1 159 ? -2.941 7.574 3.137 1 98.75 159 ILE B CA 1
ATOM 4203 C C . ILE B 1 159 ? -1.483 7.883 2.803 1 98.75 159 ILE B C 1
ATOM 4205 O O . ILE B 1 159 ? -0.585 7.613 3.604 1 98.75 159 ILE B O 1
ATOM 4209 N N . HIS B 1 160 ? -1.265 8.453 1.613 1 98.25 160 HIS B N 1
ATOM 4210 C CA . HIS B 1 160 ? 0.08 8.766 1.14 1 98.25 160 HIS B CA 1
ATOM 4211 C C . HIS B 1 160 ? 0.34 10.266 1.167 1 98.25 160 HIS B C 1
ATOM 4213 O O . HIS B 1 160 ? -0.523 11.055 0.78 1 98.25 160 HIS B O 1
ATOM 4219 N N . TYR B 1 161 ? 1.41 10.617 1.691 1 97.88 161 TYR B N 1
ATOM 4220 C CA . TYR B 1 161 ? 1.96 11.961 1.512 1 97.88 161 TYR B CA 1
ATOM 4221 C C . TYR B 1 161 ? 3.381 11.898 0.961 1 97.88 161 TYR B C 1
ATOM 4223 O O . TYR B 1 161 ? 4.332 12.305 1.633 1 97.88 161 TYR B O 1
ATOM 4231 N N . ASP B 1 162 ? 3.514 11.453 -0.284 1 97.38 162 ASP B N 1
ATOM 4232 C CA . ASP B 1 162 ? 4.797 11.297 -0.964 1 97.38 162 ASP B CA 1
ATOM 4233 C C . ASP B 1 162 ? 5.301 12.633 -1.503 1 97.38 162 ASP B C 1
ATOM 4235 O O . ASP B 1 162 ? 4.52 13.438 -2.012 1 97.38 162 ASP B O 1
ATOM 4239 N N . PHE B 1 163 ? 6.492 12.906 -1.274 1 96.06 163 PHE B N 1
ATOM 4240 C CA . PHE B 1 163 ? 7.121 14.141 -1.712 1 96.06 163 PHE B CA 1
ATOM 4241 C C . PHE B 1 163 ? 8.383 13.859 -2.514 1 96.06 163 PHE B C 1
ATOM 4243 O O . PHE B 1 163 ? 9.477 13.742 -1.948 1 96.06 163 PHE B O 1
ATOM 4250 N N . GLU B 1 164 ? 8.242 13.867 -3.805 1 95.69 164 GLU B N 1
ATOM 4251 C CA . GLU B 1 164 ? 9.312 13.445 -4.711 1 95.69 164 GLU B CA 1
ATOM 4252 C C . GLU B 1 164 ? 10.508 14.391 -4.629 1 95.69 164 GLU B C 1
ATOM 4254 O O . GLU B 1 164 ? 10.398 15.57 -4.977 1 95.69 164 GLU B O 1
ATOM 4259 N N . SER B 1 165 ? 11.648 13.883 -4.168 1 92.62 165 SER B N 1
ATOM 4260 C CA . SER B 1 165 ? 12.914 14.602 -4.102 1 92.62 165 SER B CA 1
ATOM 4261 C C . SER B 1 165 ? 12.711 16.016 -3.559 1 92.62 165 SER B C 1
ATOM 4263 O O . SER B 1 165 ? 13.078 17 -4.211 1 92.62 165 SER B O 1
ATOM 4265 N N . PRO B 1 166 ? 12.234 16.047 -2.357 1 94.06 166 PRO B N 1
ATOM 4266 C CA . PRO B 1 166 ? 11.984 17.391 -1.827 1 94.06 166 PRO B CA 1
ATOM 4267 C C . PRO B 1 166 ? 13.25 18.234 -1.773 1 94.06 166 PRO B C 1
ATOM 4269 O O . PRO B 1 166 ? 14.328 17.734 -1.47 1 94.06 166 PRO B O 1
ATOM 4272 N N . PHE B 1 167 ? 13.109 19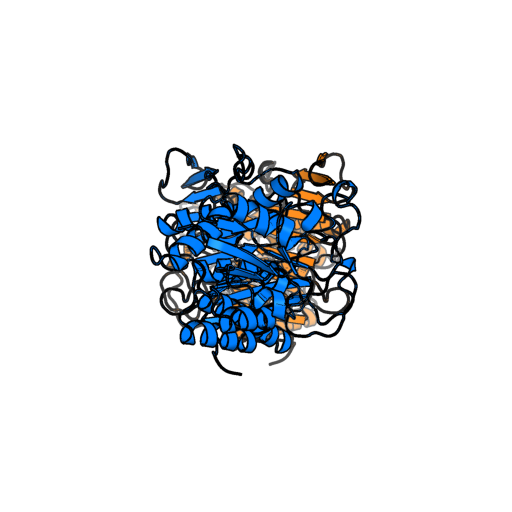.531 -1.972 1 90.38 167 PHE B N 1
ATOM 4273 C CA . PHE B 1 167 ? 14.25 20.438 -2.092 1 90.38 167 PHE B CA 1
ATOM 4274 C C . PHE B 1 167 ? 15.023 20.516 -0.782 1 90.38 167 PHE B C 1
ATOM 4276 O O . PHE B 1 167 ? 16.234 20.781 -0.782 1 90.38 167 PHE B O 1
ATOM 4283 N N . TRP B 1 168 ? 14.438 20.234 0.286 1 92.5 168 TRP B N 1
ATOM 4284 C CA . TRP B 1 168 ? 15.078 20.406 1.585 1 92.5 168 TRP B CA 1
ATOM 4285 C C . TRP B 1 168 ? 15.891 19.172 1.952 1 92.5 168 TRP B C 1
ATOM 4287 O O . TRP B 1 168 ? 16.562 19.141 2.982 1 92.5 168 TRP B O 1
ATOM 4297 N N . ILE B 1 169 ? 15.773 18.078 1.095 1 94.44 169 ILE B N 1
ATOM 4298 C CA . ILE B 1 169 ? 16.406 16.797 1.415 1 94.44 169 ILE B CA 1
ATOM 4299 C C . ILE B 1 169 ? 17.922 17 1.578 1 94.44 169 ILE B C 1
ATOM 4301 O O . ILE B 1 169 ? 18.547 16.359 2.414 1 94.44 169 ILE B O 1
ATOM 4305 N N . LYS B 1 170 ? 18.453 17.938 0.845 1 92.5 170 LYS B N 1
ATOM 4306 C CA . LYS B 1 170 ? 19.891 18.188 0.85 1 92.5 170 LYS B CA 1
ATOM 4307 C C . LYS B 1 170 ? 20.359 18.719 2.205 1 92.5 170 LYS B C 1
ATOM 4309 O O . LYS B 1 170 ? 21.531 18.625 2.549 1 92.5 170 LYS B O 1
ATOM 4314 N N . TYR B 1 171 ? 19.469 19.25 2.943 1 92.94 171 TYR B N 1
ATOM 4315 C CA . TYR B 1 171 ? 19.828 19.828 4.23 1 92.94 171 TYR B CA 1
ATOM 4316 C C . TYR B 1 171 ? 19.734 18.797 5.348 1 92.94 171 TYR B C 1
ATOM 4318 O O . TYR B 1 171 ? 20.172 19.047 6.473 1 92.94 171 TYR B O 1
ATOM 4326 N N . MET B 1 172 ? 19.172 17.641 5.078 1 94.75 172 MET B N 1
ATOM 4327 C CA . MET B 1 172 ? 19.062 16.578 6.062 1 94.75 172 MET B CA 1
ATOM 4328 C C . MET B 1 172 ? 20.344 15.758 6.145 1 94.75 172 MET B C 1
ATOM 4330 O O . MET B 1 172 ? 20.359 14.586 5.75 1 94.75 172 MET B O 1
ATOM 4334 N N . THR B 1 173 ? 21.359 16.344 6.793 1 95.88 173 THR B N 1
ATOM 4335 C CA . THR B 1 173 ? 22.703 15.75 6.773 1 95.88 173 THR B CA 1
ATOM 4336 C C . THR B 1 173 ? 22.984 15.031 8.086 1 95.88 173 THR B C 1
ATOM 4338 O O . THR B 1 173 ? 23.953 14.266 8.18 1 95.88 173 THR B O 1
ATOM 4341 N N . LYS B 1 174 ? 22.125 15.227 9.086 1 95.5 174 LYS B N 1
ATOM 4342 C CA . LYS B 1 174 ? 22.344 14.578 10.375 1 95.5 174 LYS B CA 1
ATOM 4343 C C . LYS B 1 174 ? 22.125 13.07 10.273 1 95.5 174 LYS B C 1
ATOM 4345 O O . LYS B 1 174 ? 21.297 12.609 9.484 1 95.5 174 LYS B O 1
ATOM 4350 N N . THR B 1 175 ? 22.875 12.32 11.117 1 96.25 175 THR B N 1
ATOM 4351 C CA . THR B 1 175 ? 22.781 10.867 11.008 1 96.25 175 THR B CA 1
ATOM 4352 C C . THR B 1 175 ? 22.203 10.266 12.281 1 96.25 175 THR B C 1
ATOM 4354 O O . THR B 1 175 ? 21.641 9.172 12.258 1 96.25 175 THR B O 1
ATOM 4357 N N . LYS B 1 176 ? 22.375 10.906 13.391 1 97.5 176 LYS B N 1
ATOM 4358 C CA . LYS B 1 176 ? 21.844 10.406 14.648 1 97.5 176 LYS B CA 1
ATOM 4359 C C . LYS B 1 176 ? 20.453 10.977 14.93 1 97.5 176 LYS B C 1
ATOM 4361 O O . LYS B 1 176 ? 20.234 12.188 14.797 1 97.5 176 LYS B O 1
ATOM 4366 N N . TYR B 1 177 ? 19.594 10.133 15.367 1 96.81 177 TYR B N 1
ATOM 4367 C CA . TYR B 1 177 ? 18.203 10.531 15.586 1 96.81 177 TYR B CA 1
ATOM 4368 C C . TYR B 1 177 ? 18.047 11.273 16.906 1 96.81 177 TYR B C 1
ATOM 4370 O O . TYR B 1 177 ? 18.641 10.898 17.906 1 96.81 177 TYR B O 1
ATOM 4378 N N . ALA B 1 178 ? 17.281 12.297 16.906 1 95.88 178 ALA B N 1
ATOM 4379 C CA . ALA B 1 178 ? 16.719 12.984 18.078 1 95.88 178 ALA B CA 1
ATOM 4380 C C . ALA B 1 178 ? 15.234 13.273 17.875 1 95.88 178 ALA B C 1
ATOM 4382 O O . ALA B 1 178 ? 14.773 13.438 16.75 1 95.88 178 ALA B O 1
ATOM 4383 N N . PRO B 1 179 ? 14.492 13.289 19 1 94.75 179 PRO B N 1
ATOM 4384 C CA . PRO B 1 179 ? 13.07 13.602 18.859 1 94.75 179 PRO B CA 1
ATOM 4385 C C . PRO B 1 179 ? 12.82 14.875 18.047 1 94.75 179 PRO B C 1
ATOM 4387 O O . PRO B 1 179 ? 13.523 15.867 18.219 1 94.75 179 PRO B O 1
ATOM 4390 N N . GLY B 1 180 ? 11.836 14.781 17.156 1 94.81 180 GLY B N 1
ATOM 4391 C CA . GLY B 1 180 ? 11.523 15.922 16.312 1 94.81 180 GLY B CA 1
ATOM 4392 C C . GLY B 1 180 ? 12.133 15.812 14.922 1 94.81 180 GLY B C 1
ATOM 4393 O O . GLY B 1 180 ? 11.797 16.594 14.031 1 94.81 180 GLY B O 1
ATOM 4394 N N . GLU B 1 181 ? 13 14.828 14.742 1 95.38 181 GLU B N 1
ATOM 4395 C CA . GLU B 1 181 ? 13.68 14.672 13.453 1 95.38 181 GLU B CA 1
ATOM 4396 C C . GLU B 1 181 ? 12.977 13.641 12.578 1 95.38 181 GLU B C 1
ATOM 4398 O O . GLU B 1 181 ? 12.383 12.688 13.094 1 95.38 181 GLU B O 1
ATOM 4403 N N . GLY B 1 182 ? 13.109 13.93 11.227 1 96.75 182 GLY B N 1
ATOM 4404 C CA . GLY B 1 182 ? 12.633 12.945 10.266 1 96.75 182 GLY B CA 1
ATOM 4405 C C . GLY B 1 182 ? 11.305 13.32 9.633 1 96.75 182 GLY B C 1
ATOM 4406 O O . GLY B 1 182 ? 10.609 14.203 10.125 1 96.75 182 GLY B O 1
ATOM 4407 N N . HIS B 1 183 ? 10.953 12.539 8.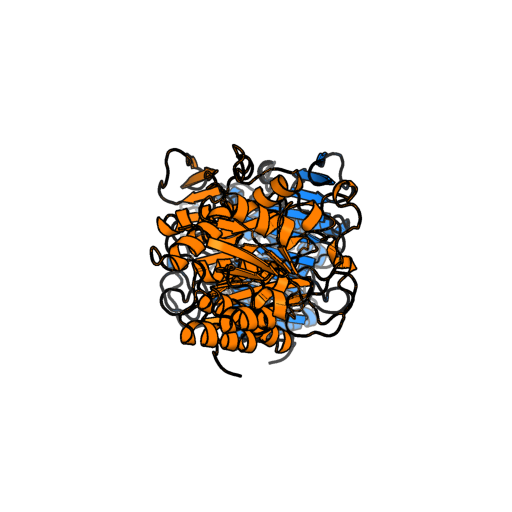594 1 97.69 183 HIS B N 1
ATOM 4408 C CA . HIS B 1 183 ? 9.742 12.828 7.836 1 97.69 183 HIS B CA 1
ATOM 4409 C C . HIS B 1 183 ? 8.492 12.383 8.594 1 97.69 183 HIS B C 1
ATOM 4411 O O . HIS B 1 183 ? 7.395 12.883 8.336 1 97.69 183 HIS B O 1
ATOM 4417 N N . SER B 1 184 ? 8.617 11.453 9.555 1 97.44 184 SER B N 1
ATOM 4418 C CA . SER B 1 184 ? 7.457 11.109 10.367 1 97.44 184 SER B CA 1
ATOM 4419 C C . SER B 1 184 ? 6.977 12.297 11.188 1 97.44 184 SER B C 1
ATOM 4421 O O . SER B 1 184 ? 5.77 12.492 11.367 1 97.44 184 SER B O 1
ATOM 4423 N N . PHE B 1 185 ? 7.914 13.148 11.703 1 96.25 185 PHE B N 1
ATOM 4424 C CA . PHE B 1 185 ? 7.562 14.383 12.391 1 96.25 185 PHE B CA 1
ATOM 4425 C C . PHE B 1 185 ? 7.148 15.461 11.391 1 96.25 185 PHE B C 1
ATOM 4427 O O . PHE B 1 185 ? 6.176 16.188 11.617 1 96.25 185 PHE B O 1
ATOM 4434 N N . GLY B 1 186 ? 7.879 15.523 10.336 1 94.56 186 GLY B N 1
ATOM 4435 C CA . GLY B 1 186 ? 7.617 16.562 9.344 1 94.56 186 GLY B CA 1
ATOM 4436 C C . GLY B 1 186 ? 6.336 16.328 8.562 1 94.56 186 GLY B C 1
ATOM 4437 O O . GLY B 1 186 ? 5.289 16.875 8.906 1 94.56 186 GLY B O 1
ATOM 4438 N N . LEU B 1 187 ? 6.418 15.422 7.617 1 96.12 187 LEU B N 1
ATOM 4439 C CA . LEU B 1 187 ? 5.297 15.125 6.73 1 96.12 187 LEU B CA 1
ATOM 4440 C C . LEU B 1 187 ? 4.281 14.227 7.426 1 96.12 187 LEU B C 1
ATOM 4442 O O . LEU B 1 187 ? 3.07 14.406 7.266 1 96.12 187 LEU B O 1
ATOM 4446 N N . GLY B 1 188 ? 4.766 13.352 8.227 1 97.69 188 GLY B N 1
ATOM 4447 C CA . GLY B 1 188 ? 3.908 12.391 8.898 1 97.69 188 GLY B CA 1
ATOM 4448 C C . GLY B 1 188 ? 2.949 13.023 9.883 1 97.69 188 GLY B C 1
ATOM 4449 O O . GLY B 1 188 ? 1.867 12.492 10.141 1 97.69 188 GLY B O 1
ATOM 4450 N N . SER B 1 189 ? 3.338 14.18 10.445 1 97.81 189 SER B N 1
ATOM 4451 C CA . SER B 1 189 ? 2.447 14.883 11.367 1 97.81 189 SER B CA 1
ATOM 4452 C C . SER B 1 189 ? 1.127 15.234 10.695 1 97.81 189 SER B C 1
ATOM 4454 O O . SER B 1 189 ? 0.091 15.328 11.359 1 97.81 189 SER B O 1
ATOM 4456 N N . HIS B 1 190 ? 1.168 15.398 9.383 1 97.69 190 HIS B N 1
ATOM 4457 C CA . HIS B 1 190 ? -0.04 15.688 8.617 1 97.69 190 HIS B CA 1
ATOM 4458 C C . HIS B 1 190 ? -0.82 14.414 8.312 1 97.69 190 HIS B C 1
ATOM 4460 O O . HIS B 1 190 ? -1.995 14.297 8.672 1 97.69 190 HIS B O 1
ATOM 4466 N N . SER B 1 191 ? -0.161 13.422 7.719 1 98.31 191 SER B N 1
ATOM 4467 C CA . SER B 1 191 ? -0.859 12.242 7.211 1 98.31 191 SER B CA 1
ATOM 4468 C C . SER B 1 191 ? -1.307 11.328 8.352 1 98.31 191 SER B C 1
ATOM 4470 O O . SER B 1 191 ? -2.375 10.719 8.281 1 98.31 191 SER B O 1
ATOM 4472 N N . LEU B 1 192 ? -0.521 11.234 9.398 1 98.88 192 LEU B N 1
ATOM 4473 C CA . LEU B 1 192 ? -0.943 10.469 10.562 1 98.88 192 LEU B CA 1
ATOM 4474 C C . LEU B 1 192 ? -2.094 11.164 11.281 1 98.88 192 LEU B C 1
ATOM 4476 O O . LEU B 1 192 ? -2.971 10.5 11.844 1 98.88 192 LEU B O 1
ATOM 4480 N N . ASP B 1 193 ? -2.096 12.484 11.266 1 98.88 193 ASP B N 1
ATOM 4481 C CA . ASP B 1 193 ? -3.215 13.242 11.828 1 98.88 193 ASP B CA 1
ATOM 4482 C C . ASP B 1 193 ? -4.504 12.961 11.062 1 98.88 193 ASP B C 1
ATOM 4484 O O . ASP B 1 193 ? -5.578 12.859 11.656 1 98.88 193 ASP B O 1
ATOM 4488 N N . GLN B 1 194 ? -4.41 12.867 9.766 1 98.75 194 GLN B N 1
ATOM 4489 C CA . GLN B 1 194 ? -5.582 12.531 8.961 1 98.75 194 GLN B CA 1
ATOM 4490 C C . GLN B 1 194 ? -6.094 11.133 9.281 1 98.75 194 GLN B C 1
ATOM 4492 O O . GLN B 1 194 ? -7.301 10.922 9.422 1 98.75 194 GLN B O 1
ATOM 4497 N N . ALA B 1 195 ? -5.191 10.211 9.438 1 98.94 195 ALA B N 1
ATOM 4498 C CA . ALA B 1 195 ? -5.59 8.867 9.836 1 98.94 195 ALA B CA 1
ATOM 4499 C C . ALA B 1 195 ? -6.281 8.883 11.195 1 98.94 195 ALA B C 1
ATOM 4501 O O . ALA B 1 195 ? -7.32 8.242 11.383 1 98.94 195 ALA B O 1
ATOM 4502 N N . TYR B 1 196 ? -5.695 9.625 12.117 1 98.81 196 TYR B N 1
ATOM 4503 C CA . TYR B 1 196 ? -6.25 9.711 13.461 1 98.81 196 TYR B CA 1
ATOM 4504 C C . TYR B 1 196 ? -7.637 10.344 13.438 1 98.81 196 TYR B C 1
ATOM 4506 O O . TYR B 1 196 ? -8.539 9.898 14.156 1 98.81 196 TYR B O 1
ATOM 4514 N N . THR B 1 197 ? -7.773 11.367 12.648 1 98.69 197 THR B N 1
ATOM 4515 C CA . THR B 1 197 ? -9.047 12.07 12.539 1 98.69 197 THR B CA 1
ATOM 4516 C C . THR B 1 197 ? -10.133 11.141 12.008 1 98.69 197 THR B C 1
ATOM 4518 O O . THR B 1 197 ? -11.289 11.211 12.438 1 98.69 197 THR B O 1
ATOM 4521 N N . LEU B 1 198 ? -9.766 10.273 11.102 1 98.62 198 LEU B N 1
ATOM 4522 C CA . LEU B 1 198 ? -10.734 9.398 10.453 1 98.62 198 LEU B CA 1
ATOM 4523 C C . LEU B 1 198 ? -11.062 8.203 11.336 1 98.62 198 LEU B C 1
ATOM 4525 O O . LEU B 1 198 ? -12.219 7.762 11.391 1 98.62 198 LEU B O 1
ATOM 4529 N N . PHE B 1 199 ? -10.055 7.629 12.047 1 98.62 199 PHE B N 1
ATOM 4530 C CA . PHE B 1 199 ? -10.258 6.285 12.57 1 98.62 199 PHE B CA 1
ATOM 4531 C C . PHE B 1 199 ? -9.984 6.242 14.07 1 98.62 199 PHE B C 1
ATOM 4533 O O . PHE B 1 199 ? -10.227 5.227 14.719 1 98.62 199 PHE B O 1
ATOM 4540 N N . GLY B 1 200 ? -9.461 7.34 14.648 1 98.38 200 GLY B N 1
ATOM 4541 C CA . GLY B 1 200 ? -9.219 7.418 16.078 1 98.38 200 GLY B CA 1
ATOM 4542 C C . GLY B 1 200 ? -7.891 6.812 16.484 1 98.38 200 GLY B C 1
ATOM 4543 O O . GLY B 1 200 ? -7 6.633 15.656 1 98.38 200 GLY B O 1
ATOM 4544 N N . ARG B 1 201 ? -7.723 6.625 17.781 1 98.31 201 ARG B N 1
ATOM 4545 C CA . ARG B 1 201 ? -6.508 6.074 18.359 1 98.31 201 ARG B CA 1
ATOM 4546 C C . ARG B 1 201 ? -6.312 4.617 17.969 1 98.31 201 ARG B C 1
ATOM 4548 O O . ARG B 1 201 ? -7.211 3.793 18.156 1 98.31 201 ARG B O 1
ATOM 4555 N N . PRO B 1 202 ? -5.203 4.258 17.375 1 98.75 202 PRO B N 1
ATOM 4556 C CA . PRO B 1 202 ? -4.973 2.85 17.047 1 98.75 202 PRO B CA 1
ATOM 4557 C C . PRO B 1 202 ? -4.668 2 18.281 1 98.75 202 PRO B C 1
ATOM 4559 O O . PRO B 1 202 ? -4.211 2.525 19.297 1 98.75 202 PRO B O 1
ATOM 4562 N N . LYS B 1 203 ? -4.934 0.727 18.109 1 98.56 203 LYS B N 1
ATOM 4563 C CA . LYS B 1 203 ? -4.57 -0.243 19.141 1 98.56 203 LYS B CA 1
ATOM 4564 C C . LYS B 1 203 ? -3.078 -0.556 19.109 1 98.56 203 LYS B C 1
ATOM 4566 O O . LYS B 1 203 ? -2.451 -0.758 20.141 1 98.56 203 LYS B O 1
ATOM 4571 N N . SER B 1 204 ? -2.521 -0.628 17.859 1 98.81 204 SER B N 1
ATOM 4572 C CA . SER B 1 204 ? -1.117 -0.994 17.719 1 98.81 204 SER B CA 1
ATOM 4573 C C . SER B 1 204 ? -0.513 -0.375 16.453 1 98.81 204 SER B C 1
ATOM 4575 O O . SER B 1 204 ? -1.24 0.085 15.578 1 98.81 204 SER B O 1
ATOM 4577 N N . ILE B 1 205 ? 0.838 -0.334 16.453 1 98.88 205 ILE B N 1
ATOM 4578 C CA . ILE B 1 205 ? 1.584 0.379 15.422 1 98.88 205 ILE B CA 1
ATOM 4579 C C . ILE B 1 205 ? 2.785 -0.455 14.984 1 98.88 205 ILE B C 1
ATOM 4581 O O . ILE B 1 205 ? 3.504 -1.006 15.82 1 98.88 205 ILE B O 1
ATOM 4585 N N . THR B 1 206 ? 2.955 -0.639 13.711 1 98.94 206 THR B N 1
ATOM 4586 C CA . THR B 1 206 ? 4.168 -1.184 13.102 1 98.94 206 THR B CA 1
ATOM 4587 C C . THR B 1 206 ? 4.746 -0.209 12.086 1 98.94 206 THR B C 1
ATOM 4589 O O . THR B 1 206 ? 4.02 0.332 11.25 1 98.94 206 THR B O 1
ATOM 4592 N N . ALA B 1 207 ? 6.059 -0.014 12.156 1 98.88 207 ALA B N 1
ATOM 4593 C CA . ALA B 1 207 ? 6.609 1.009 11.273 1 98.88 207 ALA B CA 1
ATOM 4594 C C . ALA B 1 207 ? 7.879 0.517 10.586 1 98.88 207 ALA B C 1
ATOM 4596 O O . ALA B 1 207 ? 8.617 -0.294 11.148 1 98.88 207 ALA B O 1
ATOM 4597 N N . PHE B 1 208 ? 8.109 0.991 9.375 1 98.88 208 PHE B N 1
ATOM 4598 C CA . PHE B 1 208 ? 9.297 0.776 8.562 1 98.88 208 PHE B CA 1
ATOM 4599 C C . PHE B 1 208 ? 9.883 2.104 8.102 1 98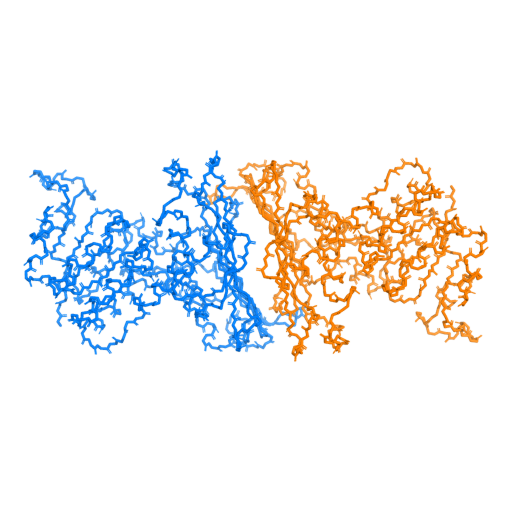.88 208 PHE B C 1
ATOM 4601 O O . PHE B 1 208 ? 9.242 2.85 7.363 1 98.88 208 PHE B O 1
ATOM 4608 N N . TYR B 1 209 ? 11.094 2.414 8.555 1 98.44 209 TYR B N 1
ATOM 4609 C CA . TYR B 1 209 ? 11.766 3.658 8.195 1 98.44 209 TYR B CA 1
ATOM 4610 C C . TYR B 1 209 ? 12.883 3.402 7.199 1 98.44 209 TYR B C 1
ATOM 4612 O O . TYR B 1 209 ? 13.523 2.35 7.23 1 98.44 209 TYR B O 1
ATOM 4620 N N . ARG B 1 210 ? 13.07 4.336 6.285 1 97.88 210 ARG B N 1
ATOM 4621 C CA . ARG B 1 210 ? 14.148 4.27 5.309 1 97.88 210 ARG B CA 1
ATOM 4622 C C . ARG B 1 210 ? 14.875 5.605 5.203 1 97.88 210 ARG B C 1
ATOM 4624 O O . ARG B 1 210 ? 14.297 6.656 5.488 1 97.88 210 ARG B O 1
ATOM 4631 N N . SER B 1 211 ? 16.125 5.562 4.91 1 96.69 211 SER B N 1
ATOM 4632 C CA . SER B 1 211 ? 16.938 6.684 4.449 1 96.69 211 SER B CA 1
ATOM 4633 C C . SER B 1 211 ? 17.375 6.492 2.998 1 96.69 211 SER B C 1
ATOM 4635 O O . SER B 1 211 ? 18.297 5.73 2.715 1 96.69 211 SER B O 1
ATOM 4637 N N . GLN B 1 212 ? 16.734 7.227 2.113 1 96.25 212 GLN B N 1
ATOM 4638 C CA . GLN B 1 212 ? 16.938 6.992 0.686 1 96.25 212 GLN B CA 1
ATOM 4639 C C . GLN B 1 212 ? 17.719 8.125 0.041 1 96.25 212 GLN B C 1
ATOM 4641 O O . GLN B 1 212 ? 17.891 8.148 -1.179 1 96.25 212 GLN B O 1
ATOM 4646 N N . ARG B 1 213 ? 18.156 9.016 0.828 1 95 213 ARG B N 1
ATOM 4647 C CA . ARG B 1 213 ? 18.812 10.211 0.296 1 95 213 ARG B CA 1
ATOM 4648 C C . ARG B 1 213 ? 20.297 9.984 0.105 1 95 213 ARG B C 1
ATOM 4650 O O . ARG B 1 213 ? 21.062 10.938 -0.048 1 95 213 ARG B O 1
ATOM 4657 N N . GLY B 1 214 ? 20.781 8.758 0.189 1 91.19 214 GLY B N 1
ATOM 4658 C CA . GLY B 1 214 ? 22.156 8.414 -0.089 1 91.19 214 GLY B CA 1
ATOM 4659 C C . GLY B 1 214 ? 23.062 8.5 1.136 1 91.19 214 GLY B C 1
ATOM 4660 O O . GLY B 1 214 ? 24.281 8.438 1.022 1 91.19 214 GLY B O 1
ATOM 4661 N N . LEU B 1 215 ? 22.469 8.727 2.248 1 91.38 215 LEU B N 1
ATOM 4662 C CA . LEU B 1 215 ? 23.172 8.82 3.516 1 91.38 215 LEU B CA 1
ATOM 4663 C C . LEU B 1 215 ? 22.656 7.793 4.512 1 91.38 215 LEU B C 1
ATOM 4665 O O . LEU B 1 215 ? 21.453 7.645 4.688 1 91.38 215 LEU B O 1
ATOM 4669 N N . GLU B 1 216 ? 23.625 7.031 5.047 1 92.88 216 GLU B N 1
ATOM 4670 C CA . GLU B 1 216 ? 23.219 6.18 6.16 1 92.88 216 GLU B CA 1
ATOM 4671 C C . GLU B 1 216 ? 22.844 7.016 7.379 1 92.88 216 GLU B C 1
ATOM 4673 O O . GLU B 1 216 ? 23.656 7.781 7.898 1 92.88 216 GLU B O 1
ATOM 4678 N N . SER B 1 217 ? 21.641 6.945 7.777 1 96.44 217 SER B N 1
ATOM 4679 C CA . SER B 1 217 ? 21.141 7.801 8.852 1 96.44 217 SER B CA 1
ATOM 4680 C C . SER B 1 217 ? 20.031 7.113 9.633 1 96.44 217 SER B C 1
ATOM 4682 O O . SER B 1 217 ? 19.234 6.367 9.062 1 96.44 217 SER B O 1
ATOM 4684 N N . GLU B 1 218 ? 20 7.34 10.906 1 96.88 218 GLU B N 1
ATOM 4685 C CA . GLU B 1 218 ? 18.891 6.91 11.75 1 96.88 218 GLU B CA 1
ATOM 4686 C C . GLU B 1 218 ? 17.641 7.742 11.484 1 96.88 218 GLU B C 1
ATOM 4688 O O . GLU B 1 218 ? 16.547 7.359 11.875 1 96.88 218 GLU B O 1
ATOM 4693 N N . ILE B 1 219 ? 17.875 8.906 10.828 1 97.88 219 ILE B N 1
ATOM 4694 C CA . ILE B 1 219 ? 16.781 9.828 10.547 1 97.88 219 ILE B CA 1
ATOM 4695 C C . ILE B 1 219 ? 16.125 9.461 9.219 1 97.88 219 ILE B C 1
ATOM 4697 O O . ILE B 1 219 ? 16.766 9.547 8.164 1 97.88 219 ILE B O 1
ATOM 4701 N N . GLU B 1 220 ? 14.898 9.094 9.297 1 98.06 220 GLU B N 1
ATOM 4702 C CA . GLU B 1 220 ? 14.227 8.578 8.109 1 98.06 220 GLU B CA 1
ATOM 4703 C C . GLU B 1 220 ? 13.758 9.719 7.211 1 98.06 220 GLU B C 1
ATOM 4705 O O . GLU B 1 220 ? 13.336 10.773 7.699 1 98.06 220 GLU B O 1
ATOM 4710 N N . ASP B 1 221 ? 13.852 9.492 5.93 1 98.25 221 ASP B N 1
ATOM 4711 C CA . ASP B 1 221 ? 13.297 10.414 4.938 1 98.25 221 ASP B CA 1
ATOM 4712 C C . ASP B 1 221 ? 12.133 9.766 4.188 1 98.25 221 ASP B C 1
ATOM 4714 O O . ASP B 1 221 ? 11.492 10.414 3.357 1 98.25 221 ASP B O 1
ATOM 4718 N N . SER B 1 222 ? 11.883 8.5 4.438 1 98.25 222 SER B N 1
ATOM 4719 C CA . SER B 1 222 ? 10.742 7.727 3.965 1 98.25 222 SER B CA 1
ATOM 4720 C C . SER B 1 222 ? 10.234 6.777 5.047 1 98.25 222 SER B C 1
ATOM 4722 O O . SER B 1 222 ? 11.023 6.227 5.816 1 98.25 222 SER B O 1
ATOM 4724 N N . PHE B 1 223 ? 8.898 6.668 5.125 1 98.75 223 PHE B N 1
ATOM 4725 C CA . PHE B 1 223 ? 8.383 5.781 6.16 1 98.75 223 PHE B CA 1
ATOM 4726 C C . PHE B 1 223 ? 7.102 5.098 5.695 1 98.75 223 PHE B C 1
ATOM 4728 O O . PHE B 1 223 ? 6.41 5.598 4.801 1 98.75 223 PHE B O 1
ATOM 4735 N N . THR B 1 224 ? 6.816 3.932 6.184 1 98.88 224 THR B N 1
ATOM 4736 C CA . THR B 1 224 ? 5.555 3.199 6.156 1 98.88 224 THR B CA 1
ATOM 4737 C C . THR B 1 224 ? 5.098 2.852 7.574 1 98.88 224 THR B C 1
ATOM 4739 O O . THR B 1 224 ? 5.816 2.172 8.312 1 98.88 224 THR B O 1
ATOM 4742 N N . VAL B 1 225 ? 3.957 3.379 7.973 1 98.94 225 VAL B N 1
ATOM 4743 C CA . VAL B 1 225 ? 3.383 3.102 9.281 1 98.94 225 VAL B CA 1
ATOM 4744 C C . VAL B 1 225 ? 2.053 2.369 9.125 1 98.94 225 VAL B C 1
ATOM 4746 O O . VAL B 1 225 ? 1.17 2.828 8.391 1 98.94 225 VAL B O 1
ATOM 4749 N N . ILE B 1 226 ? 1.938 1.239 9.758 1 98.94 226 ILE B N 1
ATOM 4750 C CA . ILE B 1 226 ? 0.72 0.436 9.734 1 98.94 226 ILE B CA 1
ATOM 4751 C C . ILE B 1 226 ? 0.004 0.543 11.078 1 98.94 226 ILE B C 1
ATOM 4753 O O . ILE B 1 226 ? 0.582 0.232 12.125 1 98.94 226 ILE B O 1
ATOM 4757 N N . LEU B 1 227 ? -1.205 1.023 11.008 1 98.94 227 LEU B N 1
ATOM 4758 C CA . LEU B 1 227 ? -2.039 1.175 12.195 1 98.94 227 LEU B CA 1
ATOM 4759 C C . LEU B 1 227 ? -3.123 0.103 12.234 1 98.94 227 LEU B C 1
ATOM 4761 O O . LEU B 1 227 ? -3.803 -0.14 11.234 1 98.94 227 LEU B O 1
ATOM 4765 N N . GLN B 1 228 ? -3.258 -0.545 13.359 1 98.88 228 GLN B N 1
ATOM 4766 C CA . GLN B 1 228 ? -4.32 -1.518 13.602 1 98.88 228 GLN B CA 1
ATOM 4767 C C . GLN B 1 228 ? -5.234 -1.063 14.734 1 98.88 228 GLN B C 1
ATOM 4769 O O . GLN B 1 228 ? -4.824 -0.286 15.602 1 98.88 228 GLN B O 1
ATOM 4774 N N . TYR B 1 229 ? -6.406 -1.536 14.672 1 98.62 229 TYR B N 1
ATOM 4775 C CA . TYR B 1 229 ? -7.445 -1.077 15.586 1 98.62 229 TYR B CA 1
ATOM 4776 C C . TYR B 1 229 ? -8.125 -2.256 16.266 1 98.62 229 TYR B C 1
ATOM 4778 O O . TYR B 1 229 ? -7.68 -3.398 16.156 1 98.62 229 TYR B O 1
ATOM 4786 N N . GLU B 1 230 ? -9.117 -2 17.141 1 97.31 230 GLU B N 1
ATOM 4787 C CA . GLU B 1 230 ? -9.812 -3.033 17.891 1 97.31 230 GLU B CA 1
ATOM 4788 C C . GLU B 1 230 ? -11.32 -2.811 17.891 1 97.31 230 GLU B C 1
ATOM 4790 O O . GLU B 1 230 ? -11.812 -1.888 17.234 1 97.31 230 GLU B O 1
ATOM 4795 N N . GLY B 1 231 ? -12.008 -3.732 18.516 1 96 231 GLY B N 1
ATOM 4796 C CA . GLY B 1 231 ? -13.453 -3.619 18.578 1 96 231 GLY B CA 1
ATOM 4797 C C . GLY B 1 231 ? -14.125 -3.701 17.219 1 96 231 GLY B C 1
ATOM 4798 O O . GLY B 1 231 ? -13.852 -4.621 16.453 1 96 231 GLY B O 1
ATOM 4799 N N . ASN B 1 232 ? -14.977 -2.688 16.969 1 94.81 232 ASN B N 1
ATOM 4800 C CA . ASN B 1 232 ? -15.719 -2.666 15.703 1 94.81 232 ASN B CA 1
ATOM 4801 C C . ASN B 1 232 ? -14.797 -2.416 14.516 1 94.81 232 ASN B C 1
ATOM 4803 O O . ASN B 1 232 ? -15.18 -2.646 13.367 1 94.81 232 ASN B O 1
ATOM 4807 N N . GLN B 1 233 ? -13.57 -1.965 14.797 1 97 233 GLN B N 1
ATOM 4808 C CA . GLN B 1 233 ? -12.617 -1.658 13.734 1 97 233 GLN B CA 1
ATOM 4809 C C . GLN B 1 233 ? -11.492 -2.691 13.695 1 97 233 GLN B C 1
ATOM 4811 O O . GLN B 1 233 ? -10.422 -2.428 13.148 1 97 233 GLN B O 1
ATOM 4816 N N . LYS B 1 234 ? -11.68 -3.881 14.242 1 95.62 234 LYS B N 1
ATOM 4817 C CA . LYS B 1 234 ? -10.625 -4.871 14.406 1 95.62 234 LYS B CA 1
ATOM 4818 C C . LYS B 1 234 ? -10.07 -5.312 13.055 1 95.62 234 LYS B C 1
ATOM 4820 O O . LYS B 1 234 ? -8.914 -5.723 12.953 1 95.62 234 LYS B O 1
ATOM 4825 N N . ASN B 1 235 ? -10.891 -5.27 11.984 1 95.62 235 ASN B N 1
ATOM 4826 C CA . ASN B 1 235 ? -10.43 -5.727 10.68 1 95.62 235 ASN B CA 1
ATOM 4827 C C . ASN B 1 235 ? -9.828 -4.582 9.867 1 95.62 235 ASN B C 1
ATOM 4829 O O . ASN B 1 235 ? -9.289 -4.805 8.781 1 95.62 235 ASN B O 1
ATOM 4833 N N . LEU B 1 236 ? -9.914 -3.371 10.352 1 98.5 236 LEU B N 1
ATOM 4834 C CA . LEU B 1 236 ? -9.383 -2.201 9.656 1 98.5 236 LEU B CA 1
ATOM 4835 C C . LEU B 1 236 ? -7.855 -2.195 9.688 1 98.5 236 LEU B C 1
ATOM 4837 O O . LEU B 1 236 ? -7.25 -2.354 10.75 1 98.5 236 LEU B O 1
ATOM 4841 N N . LEU B 1 237 ? -7.254 -2.127 8.57 1 98.88 237 LEU B N 1
ATOM 4842 C CA . LEU B 1 237 ? -5.82 -1.913 8.422 1 98.88 237 LEU B CA 1
ATOM 4843 C C . LEU B 1 237 ? -5.535 -0.575 7.75 1 98.88 237 LEU B C 1
ATOM 4845 O O . LEU B 1 237 ? -5.949 -0.349 6.613 1 98.88 237 LEU B O 1
ATOM 4849 N N . VAL B 1 238 ? -4.844 0.332 8.445 1 98.94 238 VAL B N 1
ATOM 4850 C CA . VAL B 1 238 ? -4.527 1.648 7.902 1 98.94 238 VAL B CA 1
ATOM 4851 C C . VAL B 1 238 ? -3.025 1.758 7.648 1 98.94 238 VAL B C 1
ATOM 4853 O O . VAL B 1 238 ? -2.219 1.474 8.539 1 98.94 238 VAL B O 1
ATOM 4856 N N . THR B 1 239 ? -2.643 2.076 6.445 1 98.94 239 THR B N 1
ATOM 4857 C CA . THR B 1 239 ? -1.254 2.328 6.078 1 98.94 239 THR B CA 1
ATOM 4858 C C . THR B 1 239 ? -1.03 3.812 5.797 1 98.94 239 THR B C 1
ATOM 4860 O O . THR B 1 239 ? -1.729 4.406 4.973 1 98.94 239 THR B O 1
ATOM 4863 N N . VAL B 1 240 ? -0.135 4.418 6.508 1 98.94 240 VAL B N 1
ATOM 4864 C CA . VAL B 1 240 ? 0.283 5.797 6.27 1 98.94 240 VAL B CA 1
ATOM 4865 C C . VAL B 1 240 ? 1.724 5.82 5.762 1 98.94 240 VAL B C 1
ATOM 4867 O O . VAL B 1 240 ? 2.613 5.223 6.375 1 98.94 240 VAL B O 1
ATOM 4870 N N . LYS B 1 241 ? 1.915 6.551 4.609 1 98.12 241 LYS B N 1
ATOM 4871 C CA . LYS B 1 241 ? 3.227 6.453 3.975 1 98.12 241 LYS B CA 1
ATOM 4872 C C . LYS B 1 241 ? 3.686 7.812 3.451 1 98.12 241 LYS B C 1
ATOM 4874 O O . LYS B 1 241 ? 2.865 8.641 3.061 1 98.12 241 LYS B O 1
ATOM 4879 N N . SER B 1 242 ? 4.992 7.977 3.494 1 98.12 242 SER B N 1
ATOM 4880 C CA . SER B 1 242 ? 5.691 9.031 2.771 1 98.12 242 SER B CA 1
ATOM 4881 C C . SER B 1 242 ? 6.965 8.5 2.113 1 98.12 242 SER B C 1
ATOM 4883 O O . SER B 1 242 ? 7.742 7.789 2.748 1 98.12 242 SER B O 1
ATOM 4885 N N . ALA B 1 243 ? 7.145 8.805 0.895 1 98 243 ALA B N 1
ATOM 4886 C CA . ALA B 1 243 ? 8.328 8.391 0.154 1 98 243 ALA B CA 1
ATOM 4887 C C . ALA B 1 243 ? 8.945 9.562 -0.608 1 98 243 ALA B C 1
ATOM 4889 O O . ALA B 1 243 ? 8.219 10.438 -1.095 1 98 243 ALA B O 1
ATOM 4890 N N . ILE B 1 244 ? 10.297 9.555 -0.692 1 97.69 244 ILE B N 1
ATOM 4891 C CA . ILE B 1 244 ? 10.953 10.617 -1.449 1 97.69 244 ILE B CA 1
ATOM 4892 C C . ILE B 1 244 ? 11.359 10.094 -2.826 1 97.69 244 ILE B C 1
ATOM 4894 O O . ILE B 1 244 ? 11.672 10.883 -3.727 1 97.69 244 ILE B O 1
ATOM 4898 N N . THR B 1 245 ? 11.5 8.758 -2.969 1 98 245 THR B N 1
ATOM 4899 C CA . THR B 1 245 ? 11.711 8.117 -4.262 1 98 245 THR B CA 1
ATOM 4900 C C . THR B 1 245 ? 10.375 7.723 -4.895 1 98 245 THR B C 1
ATOM 4902 O O . THR B 1 245 ? 9.898 6.605 -4.695 1 98 245 THR B O 1
ATOM 4905 N N . THR B 1 246 ? 9.75 8.625 -5.621 1 97.81 246 THR B N 1
ATOM 4906 C CA . THR B 1 246 ? 8.414 8.43 -6.164 1 97.81 246 THR B CA 1
ATOM 4907 C C . THR B 1 246 ? 8.273 9.125 -7.516 1 97.81 246 THR B C 1
ATOM 4909 O O . THR B 1 246 ? 7.426 10.008 -7.68 1 97.81 246 THR B O 1
ATOM 4912 N N . PRO B 1 247 ? 9.062 8.711 -8.555 1 97.31 247 PRO B N 1
ATOM 4913 C CA . PRO B 1 247 ? 8.984 9.328 -9.883 1 97.31 247 PRO B CA 1
ATOM 4914 C C . PRO B 1 247 ? 7.707 8.953 -10.633 1 97.31 247 PRO B C 1
ATOM 4916 O O . PRO B 1 247 ? 7.766 8.281 -11.664 1 97.31 247 PRO B O 1
ATOM 4919 N N . LEU B 1 248 ? 6.547 9.422 -10.172 1 96.81 248 LEU B N 1
ATOM 4920 C CA . LEU B 1 248 ? 5.234 9.188 -10.758 1 96.81 248 LEU B CA 1
ATOM 4921 C C . LEU B 1 248 ? 4.734 10.438 -11.477 1 96.81 248 LEU B C 1
ATOM 4923 O O . LEU B 1 248 ? 5.086 11.555 -11.109 1 96.81 248 LEU B O 1
ATOM 4927 N N . ALA B 1 249 ? 3.945 10.203 -12.5 1 93.69 249 ALA B N 1
ATOM 4928 C CA . ALA B 1 249 ? 3.281 11.336 -13.148 1 93.69 249 ALA B CA 1
ATOM 4929 C C . ALA B 1 249 ? 2.215 11.938 -12.234 1 93.69 249 ALA B C 1
ATOM 4931 O O . ALA B 1 249 ? 2.016 13.148 -12.227 1 93.69 249 ALA B O 1
ATOM 4932 N N . LYS B 1 250 ? 1.527 11.125 -11.539 1 94.25 250 LYS B N 1
ATOM 4933 C CA . LYS B 1 250 ? 0.605 11.516 -10.477 1 94.25 250 LYS B CA 1
ATOM 4934 C C . LYS B 1 250 ? 0.825 10.672 -9.227 1 94.25 250 LYS B C 1
ATOM 4936 O O . LYS B 1 250 ? 1.03 9.461 -9.312 1 94.25 250 LYS B O 1
ATOM 4941 N N . GLN B 1 251 ? 0.779 11.359 -8.109 1 96.62 251 GLN B N 1
ATOM 4942 C CA . GLN B 1 251 ? 1.054 10.672 -6.855 1 96.62 251 GLN B CA 1
ATOM 4943 C C . GLN B 1 251 ? -0.219 10.07 -6.27 1 96.62 251 GLN B C 1
ATOM 4945 O O . GLN B 1 251 ? -1.264 10.719 -6.23 1 96.62 251 GLN B O 1
ATOM 4950 N N . LEU B 1 252 ? -0.172 8.766 -5.871 1 97.5 252 LEU B N 1
ATOM 4951 C CA . LEU B 1 252 ? -1.279 8.188 -5.113 1 97.5 252 LEU B CA 1
ATOM 4952 C C . LEU B 1 252 ? -1.429 8.875 -3.762 1 97.5 252 LEU B C 1
ATOM 4954 O O . LEU B 1 252 ? -0.453 9.016 -3.02 1 97.5 252 LEU B O 1
ATOM 4958 N N . LYS B 1 253 ? -2.629 9.336 -3.482 1 97.94 253 LYS B N 1
ATOM 4959 C CA . LYS B 1 253 ? -2.859 10.086 -2.252 1 97.94 253 LYS B CA 1
ATOM 4960 C C . LYS B 1 253 ? -3.732 9.297 -1.281 1 97.94 253 LYS B C 1
ATOM 4962 O O . LYS B 1 253 ? -3.404 9.18 -0.098 1 97.94 253 LYS B O 1
ATOM 4967 N N . LEU B 1 254 ? -4.871 8.859 -1.747 1 98.56 254 LEU B N 1
ATOM 4968 C CA . LEU B 1 254 ? -5.82 8.109 -0.938 1 98.56 254 LEU B CA 1
ATOM 4969 C C . LEU B 1 254 ? -6.242 6.824 -1.649 1 98.56 254 LEU B C 1
ATOM 4971 O O . LEU B 1 254 ? -6.523 6.844 -2.85 1 98.56 254 LEU B O 1
ATOM 4975 N N . PHE B 1 255 ? -6.18 5.711 -1.059 1 98.81 255 PHE B N 1
ATOM 4976 C CA . PHE B 1 255 ? -6.676 4.406 -1.488 1 98.81 255 PHE B CA 1
ATOM 4977 C C . PHE B 1 255 ? -7.484 3.742 -0.378 1 98.81 255 PHE B C 1
ATOM 4979 O O . PHE B 1 255 ? -6.914 3.107 0.513 1 98.81 255 PHE B O 1
ATOM 4986 N N . VAL B 1 256 ? -8.836 3.922 -0.411 1 98.88 256 VAL B N 1
ATOM 4987 C CA . VAL B 1 256 ? -9.711 3.512 0.682 1 98.88 256 VAL B CA 1
ATOM 4988 C C . VAL B 1 256 ? -10.742 2.508 0.171 1 98.88 256 VAL B C 1
ATOM 4990 O O . VAL B 1 256 ? -11.414 2.758 -0.831 1 98.88 256 VAL B O 1
ATOM 4993 N N . ARG B 1 257 ? -10.844 1.392 0.854 1 98.62 257 ARG B N 1
ATOM 4994 C CA . ARG B 1 257 ? -11.742 0.312 0.461 1 98.62 257 ARG B CA 1
ATOM 4995 C C . ARG B 1 257 ? -12.625 -0.12 1.628 1 98.62 257 ARG B C 1
ATOM 4997 O O . ARG B 1 257 ? -12.117 -0.442 2.707 1 98.62 257 ARG B O 1
ATOM 5004 N N . GLY B 1 258 ? -13.906 -0.153 1.407 1 98.69 258 GLY B N 1
ATOM 5005 C CA . GLY B 1 258 ? -14.875 -0.623 2.385 1 98.69 258 GLY B CA 1
ATOM 5006 C C . GLY B 1 258 ? -15.859 -1.624 1.815 1 98.69 258 GLY B C 1
ATOM 5007 O O . GLY B 1 258 ? -15.789 -1.973 0.635 1 98.69 258 GLY B O 1
ATOM 5008 N N . SER B 1 259 ? -16.734 -2.137 2.592 1 97.94 259 SER B N 1
ATOM 5009 C CA . SER B 1 259 ? -17.641 -3.234 2.271 1 97.94 259 SER B CA 1
ATOM 5010 C C . SER B 1 259 ? -18.609 -2.84 1.17 1 97.94 259 SER B C 1
ATOM 5012 O O . SER B 1 259 ? -19.188 -3.703 0.505 1 97.94 259 SER B O 1
ATOM 5014 N N . GLU B 1 260 ? -18.781 -1.474 0.952 1 98.38 260 GLU B N 1
ATOM 5015 C CA . GLU B 1 260 ? -19.828 -1.063 0.011 1 98.38 260 GLU B CA 1
ATOM 5016 C C . GLU B 1 260 ? -19.234 -0.221 -1.12 1 98.38 260 GLU B C 1
ATOM 5018 O O . GLU B 1 260 ? -19.938 0.093 -2.09 1 98.38 260 GLU B O 1
ATOM 5023 N N . GLY B 1 261 ? -18.031 0.139 -1.002 1 98.69 261 GLY B N 1
ATOM 5024 C CA . GLY B 1 261 ? -17.438 0.978 -2.029 1 98.69 261 GLY B CA 1
ATOM 5025 C C . GLY B 1 261 ? -15.977 1.3 -1.768 1 98.69 261 GLY B C 1
ATOM 5026 O O . GLY B 1 261 ? -15.383 0.78 -0.821 1 98.69 261 GLY B O 1
ATOM 5027 N N . SER B 1 262 ? -15.391 2.049 -2.678 1 98.81 262 SER B N 1
ATOM 5028 C CA . SER B 1 262 ? -13.992 2.469 -2.588 1 98.81 262 SER B CA 1
ATOM 5029 C C . SER B 1 262 ? -13.812 3.893 -3.102 1 98.81 262 SER B C 1
ATOM 5031 O O . SER B 1 262 ? -14.664 4.414 -3.818 1 98.81 262 SER B O 1
ATOM 5033 N N . PHE B 1 263 ? -12.82 4.504 -2.639 1 98.88 263 PHE B N 1
ATOM 5034 C CA . PHE B 1 263 ? -12.422 5.832 -3.092 1 98.88 263 PHE B CA 1
ATOM 5035 C C . PHE B 1 263 ? -10.914 5.891 -3.342 1 98.88 263 PHE B C 1
ATOM 5037 O O . PHE B 1 263 ? -10.125 5.57 -2.455 1 98.88 263 PHE B O 1
ATOM 5044 N N . VAL B 1 264 ? -10.484 6.211 -4.602 1 98.81 264 VAL B N 1
ATOM 5045 C CA . VAL B 1 264 ? -9.086 6.32 -4.984 1 98.81 264 VAL B CA 1
ATOM 5046 C C . VAL B 1 264 ? -8.797 7.738 -5.477 1 98.81 264 VAL B C 1
ATOM 5048 O O . VAL B 1 264 ? -9.438 8.219 -6.414 1 98.81 264 VAL B O 1
ATOM 5051 N N . LYS B 1 265 ? -7.867 8.398 -4.828 1 98.19 265 LYS B N 1
ATOM 5052 C CA . LYS B 1 265 ? -7.523 9.781 -5.141 1 98.19 265 LYS B CA 1
ATOM 5053 C C . LYS B 1 265 ? -6.039 9.914 -5.469 1 98.19 265 LYS B C 1
ATOM 5055 O O . LYS B 1 265 ? -5.188 9.43 -4.719 1 98.19 265 LYS B O 1
ATOM 5060 N N . TRP B 1 266 ? -5.742 10.477 -6.586 1 96.75 266 TRP B N 1
ATOM 5061 C CA . TRP B 1 266 ? -4.391 10.852 -6.984 1 96.75 266 TRP B CA 1
ATOM 5062 C C . TRP B 1 266 ? -4.203 12.367 -6.91 1 96.75 266 TRP B C 1
ATOM 5064 O O . TRP B 1 266 ? -5.176 13.125 -6.949 1 96.75 266 TRP B O 1
ATOM 5074 N N . GLN B 1 267 ? -3.033 12.758 -6.727 1 94.69 267 GLN B N 1
ATOM 5075 C CA . GLN B 1 267 ? -2.688 14.18 -6.77 1 94.69 267 GLN B CA 1
ATOM 5076 C C . GLN B 1 267 ? -1.6 14.445 -7.805 1 94.69 267 GLN B C 1
ATOM 5078 O O . GLN B 1 267 ? -0.856 13.539 -8.18 1 94.69 267 GLN B O 1
ATOM 5083 N N . GLN B 1 268 ? -1.552 15.617 -8.297 1 89.44 268 GLN B N 1
ATOM 5084 C CA . GLN B 1 268 ? -0.558 15.969 -9.305 1 89.44 268 GLN B CA 1
ATOM 5085 C C . GLN B 1 268 ? 0.857 15.859 -8.742 1 89.44 268 GLN B C 1
ATOM 5087 O O . GLN B 1 268 ? 1.735 15.266 -9.367 1 89.44 268 GLN B O 1
ATOM 5092 N N . ARG B 1 269 ? 1.047 16.484 -7.656 1 88.12 269 ARG B N 1
ATOM 5093 C CA . ARG B 1 269 ? 2.279 16.438 -6.875 1 88.12 269 ARG B CA 1
ATOM 5094 C C . ARG B 1 269 ? 1.98 16.422 -5.383 1 88.12 269 ARG B C 1
ATOM 5096 O O . ARG B 1 269 ? 0.843 16.172 -4.973 1 88.12 269 ARG B O 1
ATOM 5103 N N . SER B 1 270 ? 2.908 16.656 -4.52 1 84.62 270 SER B N 1
ATOM 5104 C CA . SER B 1 270 ? 2.75 16.547 -3.074 1 84.62 270 SER B CA 1
ATOM 5105 C C . SER B 1 270 ? 2.109 17.797 -2.484 1 84.62 270 SER B C 1
ATOM 5107 O O . SER B 1 270 ? 1.706 17.797 -1.319 1 84.62 270 SER B O 1
ATOM 5109 N N . THR B 1 271 ? 1.824 18.766 -3.34 1 86.69 271 THR B N 1
ATOM 5110 C CA . THR B 1 271 ? 1.376 20.047 -2.805 1 86.69 271 THR B CA 1
ATOM 5111 C C . THR B 1 271 ? -0.127 20.219 -3.002 1 86.69 271 THR B C 1
ATOM 5113 O O . THR B 1 271 ? -0.676 19.797 -4.023 1 86.69 271 THR B O 1
ATOM 5116 N N . CYS B 1 272 ? -0.776 20.797 -2.041 1 91.94 272 CYS B N 1
ATOM 5117 C CA . CYS B 1 272 ? -2.176 21.203 -2.102 1 91.94 272 CYS B CA 1
ATOM 5118 C C . CYS B 1 272 ? -2.355 22.406 -3.01 1 91.94 272 CYS B C 1
ATOM 5120 O O . CYS B 1 272 ? -1.472 23.266 -3.094 1 91.94 272 CYS B O 1
ATOM 5122 N N . PRO B 1 273 ? -3.547 22.469 -3.703 1 95.06 273 PRO B N 1
ATOM 5123 C CA . PRO B 1 273 ? -3.797 23.641 -4.551 1 95.06 273 PRO B CA 1
ATOM 5124 C C . PRO B 1 273 ? -3.629 24.953 -3.803 1 95.06 273 PRO B C 1
ATOM 5126 O O . PRO B 1 273 ? -3.131 25.938 -4.367 1 95.06 273 PRO B O 1
ATOM 5129 N N . GLN B 1 274 ? -3.998 24.984 -2.623 1 96.56 274 GLN B N 1
ATOM 5130 C CA . GLN B 1 274 ? -3.885 26.203 -1.835 1 96.56 274 GLN B CA 1
ATOM 5131 C C . GLN B 1 274 ? -2.426 26.641 -1.686 1 96.56 274 GLN B C 1
ATOM 5133 O O . GLN B 1 274 ? -2.104 27.812 -1.805 1 96.56 274 GLN B O 1
ATOM 5138 N N . GLU B 1 275 ? -1.605 25.656 -1.41 1 94.12 275 GLU B N 1
ATOM 5139 C CA . GLU B 1 275 ? -0.177 25.938 -1.284 1 94.12 275 GLU B CA 1
ATOM 5140 C C . GLU B 1 275 ? 0.407 26.438 -2.602 1 94.12 275 GLU B C 1
ATOM 5142 O O . GLU B 1 275 ? 1.205 27.375 -2.613 1 94.12 275 GLU B O 1
ATOM 5147 N N . GLU B 1 276 ? 0.017 25.859 -3.646 1 93 276 GLU B N 1
ATOM 5148 C CA . GLU B 1 276 ? 0.512 26.25 -4.965 1 93 276 GLU B CA 1
ATOM 5149 C C . GLU B 1 276 ? 0.055 27.656 -5.324 1 93 276 GLU B C 1
ATOM 5151 O O . GLU B 1 276 ? 0.825 28.438 -5.883 1 93 276 GLU B O 1
ATOM 5156 N N . GLN B 1 277 ? -1.132 27.906 -5.055 1 96.25 277 GLN B N 1
ATOM 5157 C CA . GLN B 1 277 ? -1.697 29.219 -5.383 1 96.25 277 GLN B CA 1
ATOM 5158 C C . GLN B 1 277 ? -1.071 30.312 -4.531 1 96.25 277 GLN B C 1
ATOM 5160 O O . GLN B 1 277 ? -0.76 31.391 -5.039 1 96.25 277 GLN B O 1
ATOM 5165 N N . ILE B 1 278 ? -0.795 30.016 -3.258 1 95.62 278 ILE B N 1
ATOM 5166 C CA . ILE B 1 278 ? -0.105 30.953 -2.387 1 95.62 278 ILE B CA 1
ATOM 5167 C C . ILE B 1 278 ? 1.293 31.234 -2.934 1 95.62 278 ILE B C 1
ATOM 5169 O O . ILE B 1 278 ? 1.736 32.375 -2.961 1 95.62 278 ILE B O 1
ATOM 5173 N N . ALA B 1 279 ? 1.924 30.188 -3.357 1 92.44 279 ALA B N 1
ATOM 5174 C CA . ALA B 1 279 ? 3.275 30.328 -3.895 1 92.44 279 ALA B CA 1
ATOM 5175 C C . ALA B 1 279 ? 3.285 31.234 -5.125 1 92.44 279 ALA B C 1
ATOM 5177 O O . ALA B 1 279 ? 4.289 31.891 -5.422 1 92.44 279 ALA B O 1
ATOM 5178 N N . ARG B 1 280 ? 2.146 31.312 -5.75 1 94.25 280 ARG B N 1
ATOM 5179 C CA . ARG B 1 280 ? 2.041 32.156 -6.945 1 94.25 280 ARG B CA 1
ATOM 5180 C C . ARG B 1 280 ? 1.501 33.531 -6.602 1 94.25 280 ARG B C 1
ATOM 5182 O O . ARG B 1 280 ? 1.224 34.344 -7.496 1 94.25 280 ARG B O 1
ATOM 5189 N N . GLY B 1 281 ? 1.27 33.781 -5.383 1 93.69 281 GLY B N 1
ATOM 5190 C CA . GLY B 1 281 ? 0.925 35.094 -4.934 1 93.69 281 GLY B CA 1
ATOM 5191 C C . GLY B 1 281 ? -0.563 35.281 -4.707 1 93.69 281 GLY B C 1
ATOM 5192 O O . GLY B 1 281 ? -1.018 36.406 -4.426 1 93.69 281 GLY B O 1
ATOM 5193 N N . ALA B 1 282 ? -1.308 34.188 -4.797 1 96.81 282 ALA B N 1
ATOM 5194 C CA . ALA B 1 282 ? -2.748 34.312 -4.574 1 96.81 282 ALA B CA 1
ATOM 5195 C C . ALA B 1 282 ? -3.064 34.5 -3.096 1 96.81 282 ALA B C 1
ATOM 5197 O O . ALA B 1 282 ? -2.254 34.156 -2.23 1 96.81 282 ALA B O 1
ATOM 5198 N N . LYS B 1 283 ? -4.23 35.125 -2.887 1 96.69 283 LYS B N 1
ATOM 5199 C CA . LYS B 1 283 ? -4.77 35.281 -1.538 1 96.69 283 LYS B CA 1
ATOM 5200 C C . LYS B 1 283 ? -5.922 34.312 -1.288 1 96.69 283 LYS B C 1
ATOM 5202 O O . LYS B 1 283 ? -6.648 33.969 -2.215 1 96.69 283 LYS B O 1
ATOM 5207 N N . PRO B 1 284 ? -6.078 33.938 0.005 1 97.94 284 PRO B N 1
ATOM 5208 C CA . PRO B 1 284 ? -7.156 33 0.328 1 97.94 284 PRO B CA 1
ATOM 5209 C C . PRO B 1 284 ? -8.531 33.5 -0.071 1 97.94 284 PRO B C 1
ATOM 5211 O O . PRO B 1 284 ? -9.469 32.719 -0.247 1 97.94 284 PRO B O 1
ATOM 5214 N N . THR B 1 285 ? -8.695 34.844 -0.277 1 97.38 285 THR B N 1
ATOM 5215 C CA . THR B 1 285 ? -9.984 35.438 -0.578 1 97.38 285 THR B CA 1
ATOM 5216 C C . THR B 1 285 ? -10.219 35.5 -2.086 1 97.38 285 THR B C 1
ATOM 5218 O O . THR B 1 285 ? -11.305 35.844 -2.537 1 97.38 285 THR B O 1
ATOM 5221 N N . ASP B 1 286 ? -9.203 35.156 -2.822 1 97.94 286 ASP B N 1
ATOM 5222 C CA . ASP B 1 286 ? -9.336 35.219 -4.273 1 97.94 286 ASP B CA 1
ATOM 5223 C C . ASP B 1 286 ? -10.328 34.188 -4.793 1 97.94 286 ASP B C 1
ATOM 5225 O O . ASP B 1 286 ? -10.422 33.094 -4.246 1 97.94 286 ASP B O 1
ATOM 5229 N N . PRO B 1 287 ? -11.078 34.594 -5.871 1 97 287 PRO B N 1
ATOM 5230 C CA . PRO B 1 287 ? -11.984 33.625 -6.477 1 97 287 PRO B CA 1
ATOM 5231 C C . PRO B 1 287 ? -11.258 32.375 -6.953 1 97 287 PRO B C 1
ATOM 5233 O O . PRO B 1 287 ? -10.188 32.469 -7.551 1 97 287 PRO B O 1
ATOM 5236 N N . GLY B 1 288 ? -11.82 31.219 -6.641 1 96.94 288 GLY B N 1
ATOM 5237 C CA . GLY B 1 288 ? -11.281 29.953 -7.121 1 96.94 288 GLY B CA 1
ATOM 5238 C C . GLY B 1 288 ? -10.156 29.422 -6.262 1 96.94 288 GLY B C 1
ATOM 5239 O O . GLY B 1 288 ? -9.578 28.375 -6.566 1 96.94 288 GLY B O 1
ATOM 5240 N N . PHE B 1 289 ? -9.781 30.172 -5.172 1 98.06 289 PHE B N 1
ATOM 5241 C CA . PHE B 1 289 ? -8.703 29.734 -4.289 1 98.06 289 PHE B CA 1
ATOM 5242 C C . PHE B 1 289 ? -9.023 28.375 -3.693 1 98.06 289 PHE B C 1
ATOM 5244 O O . PHE B 1 289 ? -10.133 28.141 -3.195 1 98.06 289 PHE B O 1
ATOM 5251 N N . GLY B 1 290 ? -8.102 27.422 -3.789 1 97.56 290 GLY B N 1
ATOM 5252 C CA . GLY B 1 290 ? -8.234 26.094 -3.213 1 97.56 290 GLY B CA 1
ATOM 5253 C C . GLY B 1 290 ? -8.852 25.078 -4.168 1 97.56 290 GLY B C 1
ATOM 5254 O O . GLY B 1 290 ? -8.883 23.891 -3.881 1 97.56 290 GLY B O 1
ATOM 5255 N N . GLU B 1 291 ? -9.336 25.547 -5.336 1 97.31 291 GLU B N 1
ATOM 5256 C CA . GLU B 1 291 ? -10 24.656 -6.285 1 97.31 291 GLU B CA 1
ATOM 5257 C C . GLU B 1 291 ? -8.992 23.766 -7 1 97.31 291 GLU B C 1
ATOM 5259 O O . GLU B 1 291 ? -7.898 24.219 -7.355 1 97.31 291 GLU B O 1
ATOM 5264 N N . GLU B 1 292 ? -9.312 22.547 -7.043 1 95.06 292 GLU B N 1
ATOM 5265 C CA . GLU B 1 292 ? -8.508 21.578 -7.766 1 95.06 292 GLU B CA 1
ATOM 5266 C C . GLU B 1 292 ? -9.078 21.297 -9.148 1 95.06 292 GLU B C 1
ATOM 5268 O O . GLU B 1 292 ? -10.297 21.297 -9.336 1 95.06 292 GLU B O 1
ATOM 5273 N N . PRO B 1 293 ? -8.234 21.094 -10.156 1 93.25 293 PRO B N 1
ATOM 5274 C CA . PRO B 1 293 ? -8.742 20.719 -11.484 1 93.25 293 PRO B CA 1
ATOM 5275 C C . PRO B 1 293 ? -9.602 19.453 -11.453 1 93.25 293 PRO B C 1
ATOM 5277 O O . PRO B 1 293 ? -9.312 18.531 -10.703 1 93.25 293 PRO B O 1
ATOM 5280 N N . GLU B 1 294 ? -10.594 19.406 -12.336 1 94.81 294 GLU B N 1
ATOM 5281 C CA . GLU B 1 294 ? -11.531 18.297 -12.391 1 94.81 294 GLU B CA 1
ATOM 5282 C C . GLU B 1 294 ? -10.82 16.984 -12.742 1 94.81 294 GLU B C 1
ATOM 5284 O O . GLU B 1 294 ? -11.25 15.906 -12.328 1 94.81 294 GLU B O 1
ATOM 5289 N N . THR B 1 295 ? -9.734 17.109 -13.461 1 92.69 295 THR B N 1
ATOM 5290 C CA . THR B 1 295 ? -9 15.945 -13.938 1 92.69 295 THR B CA 1
ATOM 5291 C C . THR B 1 295 ? -8.336 15.219 -12.766 1 92.69 295 THR B C 1
ATOM 5293 O O . THR B 1 295 ? -7.887 14.078 -12.914 1 92.69 295 THR B O 1
ATOM 5296 N N . LEU B 1 296 ? -8.305 15.836 -11.609 1 95 296 LEU B N 1
ATOM 5297 C CA . LEU B 1 296 ? -7.637 15.25 -10.445 1 95 296 LEU B CA 1
ATOM 5298 C C . LEU B 1 296 ? -8.656 14.734 -9.438 1 95 296 LEU B C 1
ATOM 5300 O O . LEU B 1 296 ? -8.289 14.297 -8.344 1 95 296 LEU B O 1
ATOM 5304 N N . ARG B 1 297 ? -9.969 14.758 -9.852 1 97.44 297 ARG B N 1
ATOM 5305 C CA . ARG B 1 297 ? -11.008 14.242 -8.969 1 97.44 297 ARG B CA 1
ATOM 5306 C C . ARG B 1 297 ? -10.789 12.758 -8.672 1 97.44 297 ARG B C 1
ATOM 5308 O O . ARG B 1 297 ? -10.289 12.023 -9.523 1 97.44 297 ARG B O 1
ATOM 5315 N N . GLY B 1 298 ? -11.102 12.328 -7.445 1 98 298 GLY B N 1
ATOM 5316 C CA . GLY B 1 298 ? -10.984 10.922 -7.07 1 98 298 GLY B CA 1
ATOM 5317 C C . GLY B 1 298 ? -12.07 10.047 -7.668 1 98 298 GLY B C 1
ATOM 5318 O O . GLY B 1 298 ? -13.117 10.547 -8.078 1 98 298 GLY B O 1
ATOM 5319 N N . VAL B 1 299 ? -11.773 8.797 -7.785 1 98.44 299 VAL B N 1
ATOM 5320 C CA . VAL B 1 299 ? -12.734 7.832 -8.32 1 98.44 299 VAL B CA 1
ATOM 5321 C C . VAL B 1 299 ? -13.516 7.195 -7.176 1 98.44 299 VAL B C 1
ATOM 5323 O O . VAL B 1 299 ? -12.938 6.555 -6.297 1 98.44 299 VAL B O 1
ATOM 5326 N N . LEU B 1 300 ? -14.789 7.449 -7.172 1 98.69 300 LEU B N 1
ATOM 5327 C CA . LEU B 1 300 ? -15.703 6.789 -6.25 1 98.69 300 LEU B CA 1
ATOM 5328 C C . LEU B 1 300 ? -16.391 5.605 -6.922 1 98.69 300 LEU B C 1
ATOM 5330 O O . LEU B 1 300 ? -17 5.754 -7.984 1 98.69 300 LEU B O 1
ATOM 5334 N N . THR B 1 301 ? -16.234 4.426 -6.422 1 98.69 301 THR B N 1
ATOM 5335 C CA . THR B 1 301 ? -16.906 3.219 -6.895 1 98.69 301 THR B CA 1
ATOM 5336 C C . THR B 1 301 ? -17.734 2.592 -5.781 1 98.69 301 THR B C 1
ATOM 5338 O O . THR B 1 301 ? -17.266 2.42 -4.66 1 98.69 301 THR B O 1
ATOM 5341 N N . THR B 1 302 ? -19 2.316 -6.012 1 98.69 302 THR B N 1
ATOM 5342 C CA . THR B 1 302 ? -19.891 1.738 -5.016 1 98.69 302 THR B CA 1
ATOM 5343 C C . THR B 1 302 ? -20.75 0.641 -5.633 1 98.69 302 THR B C 1
ATOM 5345 O O . THR B 1 302 ? -20.969 0.624 -6.844 1 98.69 302 THR B O 1
ATOM 5348 N N . TYR B 1 303 ? -21.203 -0.283 -4.855 1 98.12 303 TYR B N 1
ATOM 5349 C CA . TYR B 1 303 ? -22.109 -1.322 -5.328 1 98.12 303 TYR B CA 1
ATOM 5350 C C . TYR B 1 303 ? -23.469 -0.736 -5.688 1 98.12 303 TYR B C 1
ATOM 5352 O O . TYR B 1 303 ? -24.078 -1.135 -6.684 1 98.12 303 TYR B O 1
ATOM 5360 N N . LYS B 1 304 ? -23.906 0.145 -4.832 1 97.81 304 LYS B N 1
ATOM 5361 C CA . LYS B 1 304 ? -25.172 0.828 -5.051 1 97.81 304 LYS B CA 1
ATOM 5362 C C . LYS B 1 304 ? -24.953 2.279 -5.469 1 97.81 304 LYS B C 1
ATOM 5364 O O . LYS B 1 304 ? -23.938 2.887 -5.113 1 97.81 304 LYS B O 1
ATOM 5369 N N . GLU B 1 305 ? -25.906 2.752 -6.215 1 96.69 305 GLU B N 1
ATOM 5370 C CA . GLU B 1 305 ? -25.781 4.145 -6.629 1 96.69 305 GLU B CA 1
ATOM 5371 C C . GLU B 1 305 ? -25.75 5.078 -5.422 1 96.69 305 GLU B C 1
ATOM 5373 O O . GLU B 1 305 ? -26.594 4.992 -4.539 1 96.69 305 GLU B O 1
ATOM 5378 N N . PHE B 1 306 ? -24.766 5.891 -5.289 1 96.88 306 PHE B N 1
ATOM 5379 C CA . PHE B 1 306 ? -24.594 6.84 -4.195 1 96.88 306 PHE B CA 1
ATOM 5380 C C . PHE B 1 306 ? -24.922 8.258 -4.652 1 96.88 306 PHE B C 1
ATOM 5382 O O . PHE B 1 306 ? -25.672 8.969 -3.988 1 96.88 306 PHE B O 1
ATOM 5389 N N . ASP B 1 307 ? -24.391 8.633 -5.793 1 96.38 307 ASP B N 1
ATOM 5390 C CA . ASP B 1 307 ? -24.625 9.945 -6.387 1 96.38 307 ASP B CA 1
ATOM 5391 C C . ASP B 1 307 ? -24.828 9.836 -7.898 1 96.38 307 ASP B C 1
ATOM 5393 O O . ASP B 1 307 ? -23.859 9.844 -8.656 1 96.38 307 ASP B O 1
ATOM 5397 N N . PRO B 1 308 ? -26.016 9.875 -8.359 1 96.19 308 PRO B N 1
ATOM 5398 C CA . PRO B 1 308 ? -26.312 9.648 -9.773 1 96.19 308 PRO B CA 1
ATOM 5399 C C . PRO B 1 308 ? -25.781 10.766 -10.672 1 96.19 308 PRO B C 1
ATOM 5401 O O . PRO B 1 308 ? -25.672 10.586 -11.891 1 96.19 308 PRO B O 1
ATOM 5404 N N . SER B 1 309 ? -25.516 11.93 -10.094 1 96.19 309 SER B N 1
ATOM 5405 C CA . SER B 1 309 ? -25.016 13.039 -10.898 1 96.19 309 SER B CA 1
ATOM 5406 C C . SER B 1 309 ? -23.562 12.828 -11.297 1 96.19 309 SER B C 1
ATOM 5408 O O . SER B 1 309 ? -23.062 13.484 -12.203 1 96.19 309 SER B O 1
ATOM 5410 N N . VAL B 1 310 ? -22.891 11.906 -10.609 1 94.56 310 VAL B N 1
ATOM 5411 C CA . VAL B 1 310 ? -21.453 11.781 -10.812 1 94.56 310 VAL B CA 1
ATOM 5412 C C . VAL B 1 310 ? -21.109 10.359 -11.234 1 94.56 310 VAL B C 1
ATOM 5414 O O . VAL B 1 310 ? -20.078 10.125 -11.867 1 94.56 310 VAL B O 1
ATOM 5417 N N . GLN B 1 311 ? -21.875 9.344 -10.891 1 97.25 311 GLN B N 1
ATOM 5418 C CA . GLN B 1 311 ? -21.547 7.941 -11.117 1 97.25 311 GLN B CA 1
ATOM 5419 C C . GLN B 1 311 ? -22.375 7.367 -12.266 1 97.25 311 GLN B C 1
ATOM 5421 O O . GLN B 1 311 ? -23.516 7.777 -12.492 1 97.25 311 GLN B O 1
ATOM 5426 N N . SER B 1 312 ? -21.797 6.523 -12.992 1 97.81 312 SER B N 1
ATOM 5427 C CA . SER B 1 312 ? -22.469 5.695 -13.992 1 97.81 312 SER B CA 1
ATOM 5428 C C . SER B 1 312 ? -22.266 4.211 -13.703 1 97.81 312 SER B C 1
ATOM 5430 O O . SER B 1 312 ? -21.25 3.816 -13.141 1 97.81 312 SER B O 1
ATOM 5432 N N . TYR B 1 313 ? -23.266 3.494 -14.086 1 97.56 313 TYR B N 1
ATOM 5433 C CA . TYR B 1 313 ? -23.188 2.051 -13.891 1 97.56 313 TYR B CA 1
ATOM 5434 C C . TYR B 1 313 ? -22.219 1.424 -14.883 1 97.56 313 TYR B C 1
ATOM 5436 O O . TYR B 1 313 ? -22.344 1.611 -16.094 1 97.56 313 TYR B O 1
ATOM 5444 N N . ASP B 1 314 ? -21.203 0.791 -14.383 1 94.06 314 ASP B N 1
ATOM 5445 C CA . ASP B 1 314 ? -20.266 0.021 -15.188 1 94.06 314 ASP B CA 1
ATOM 5446 C C . ASP B 1 314 ? -20.703 -1.436 -15.305 1 94.06 314 ASP B C 1
ATOM 5448 O O . ASP B 1 314 ? -20.594 -2.203 -14.344 1 94.06 314 ASP B O 1
ATOM 5452 N N . THR B 1 315 ? -21.062 -1.894 -16.453 1 92.19 315 THR B N 1
ATOM 5453 C CA . THR B 1 315 ? -21.625 -3.223 -16.672 1 92.19 315 THR B CA 1
ATOM 5454 C C . THR B 1 315 ? -20.562 -4.297 -16.484 1 92.19 315 THR B C 1
ATOM 5456 O O . THR B 1 315 ? -20.875 -5.426 -16.109 1 92.19 315 THR B O 1
ATOM 5459 N N . GLU B 1 316 ? -19.375 -3.949 -16.766 1 85.44 316 GLU B N 1
ATOM 5460 C CA . GLU B 1 316 ? -18.297 -4.918 -16.656 1 85.44 316 GLU B CA 1
ATOM 5461 C C . GLU B 1 316 ? -18.047 -5.32 -15.211 1 85.44 316 GLU B C 1
ATOM 5463 O O . GLU B 1 316 ? -17.797 -6.492 -14.914 1 85.44 316 GLU B O 1
ATOM 5468 N N . THR B 1 317 ? -18.141 -4.355 -14.289 1 90.06 317 THR B N 1
ATOM 5469 C CA . THR B 1 317 ? -17.828 -4.621 -12.883 1 90.06 317 THR B CA 1
ATOM 5470 C C . THR B 1 317 ? -19.094 -4.68 -12.047 1 90.06 317 THR B C 1
ATOM 5472 O O . THR B 1 317 ? -19.062 -5.066 -10.883 1 90.06 317 THR B O 1
ATOM 5475 N N . GLU B 1 318 ? -20.188 -4.348 -12.68 1 94.5 318 GLU B N 1
ATOM 5476 C CA . GLU B 1 318 ? -21.484 -4.312 -12.008 1 94.5 318 GLU B CA 1
ATOM 5477 C C . GLU B 1 318 ? -21.453 -3.385 -10.797 1 94.5 318 GLU B C 1
ATOM 5479 O O . GLU B 1 318 ? -21.875 -3.762 -9.711 1 94.5 318 GLU B O 1
ATOM 5484 N N . LYS B 1 319 ? -20.875 -2.223 -10.992 1 97.19 319 LYS B N 1
ATOM 5485 C CA . LYS B 1 319 ? -20.766 -1.204 -9.953 1 97.19 319 LYS B CA 1
ATOM 5486 C C . LYS B 1 319 ? -21.016 0.191 -10.516 1 97.19 319 LYS B C 1
ATOM 5488 O O . LYS B 1 319 ? -21.047 0.377 -11.734 1 97.19 319 LYS B O 1
ATOM 5493 N N . TYR B 1 320 ? -21.344 1.103 -9.633 1 98.5 320 TYR B N 1
ATOM 5494 C CA . TYR B 1 320 ? -21.438 2.514 -9.992 1 98.5 320 TYR B CA 1
ATOM 5495 C C . TYR B 1 320 ? -20.109 3.229 -9.766 1 98.5 320 TYR B C 1
ATOM 5497 O O . TYR B 1 320 ? -19.531 3.143 -8.688 1 98.5 320 TYR B O 1
ATOM 5505 N N . THR B 1 321 ? -19.609 3.854 -10.836 1 98.06 321 THR B N 1
ATOM 5506 C CA . THR B 1 321 ? -18.297 4.484 -10.742 1 98.06 321 THR B CA 1
ATOM 5507 C C . THR B 1 321 ? -18.312 5.867 -11.383 1 98.06 321 THR B C 1
ATOM 5509 O O . THR B 1 321 ? -19.141 6.145 -12.25 1 98.06 321 THR B O 1
ATOM 5512 N N . GLY B 1 322 ? -17.469 6.801 -10.82 1 97.69 322 GLY B N 1
ATOM 5513 C CA . GLY B 1 322 ? -17.328 8.125 -11.406 1 97.69 322 GLY B CA 1
ATOM 5514 C C . GLY B 1 322 ? -16.312 8.984 -10.68 1 97.69 322 GLY B C 1
ATOM 5515 O O . GLY B 1 322 ? -15.883 8.648 -9.578 1 97.69 322 GLY B O 1
ATOM 5516 N N . LEU B 1 323 ? -15.859 10.023 -11.383 1 97.75 323 LEU B N 1
ATOM 5517 C CA . LEU B 1 323 ? -15.008 11.039 -10.773 1 97.75 323 LEU B CA 1
ATOM 5518 C C . LEU B 1 323 ? -15.812 11.93 -9.844 1 97.75 323 LEU B C 1
ATOM 5520 O O . LEU B 1 323 ? -16.641 12.719 -10.297 1 97.75 323 LEU B O 1
ATOM 5524 N N . TYR B 1 324 ? -15.508 11.836 -8.594 1 98.12 324 TYR B N 1
ATOM 5525 C CA . TYR B 1 324 ? -16.297 12.539 -7.586 1 98.12 324 TYR B CA 1
ATOM 5526 C C . TYR B 1 324 ? -15.773 13.945 -7.359 1 98.12 324 TYR B C 1
ATOM 5528 O O . TYR B 1 324 ? -14.57 14.141 -7.129 1 98.12 324 TYR B O 1
ATOM 5536 N N . PRO B 1 325 ? -16.625 14.953 -7.355 1 97.81 325 PRO B N 1
ATOM 5537 C CA . PRO B 1 325 ? -16.156 16.328 -7.18 1 97.81 325 PRO B CA 1
ATOM 5538 C C . PRO B 1 325 ? -15.414 16.547 -5.867 1 97.81 325 PRO B C 1
ATOM 5540 O O . PRO B 1 325 ? -15.859 16.062 -4.816 1 97.81 325 PRO B O 1
ATOM 5543 N N . THR B 1 326 ? -14.32 17.266 -5.969 1 97.94 326 THR B N 1
ATOM 5544 C CA . THR B 1 326 ? -13.508 17.562 -4.789 1 97.94 326 THR B CA 1
ATOM 5545 C C . THR B 1 326 ? -14.125 18.719 -3.992 1 97.94 326 THR B C 1
ATOM 5547 O O . THR B 1 326 ? -14.469 19.75 -4.555 1 97.94 326 THR B O 1
ATOM 5550 N N . VAL B 1 327 ? -14.312 18.484 -2.711 1 98.12 327 VAL B N 1
ATOM 5551 C CA . VAL B 1 327 ? -14.609 19.609 -1.832 1 98.12 327 VAL B CA 1
ATOM 5552 C C . VAL B 1 327 ? -13.469 20.625 -1.89 1 98.12 327 VAL B C 1
ATOM 5554 O O . VAL B 1 327 ? -12.297 20.25 -1.799 1 98.12 327 VAL B O 1
ATOM 5557 N N . THR B 1 328 ? -13.828 21.859 -2.119 1 98.19 328 THR B N 1
ATOM 5558 C CA . THR B 1 328 ? -12.766 22.859 -2.166 1 98.19 328 THR B CA 1
ATOM 5559 C C . THR B 1 328 ? -12.109 23.031 -0.797 1 98.19 328 THR B C 1
ATOM 5561 O O . THR B 1 328 ? -12.797 23.266 0.198 1 98.19 328 THR B O 1
ATOM 5564 N N . GLY B 1 329 ? -10.789 22.812 -0.771 1 97.69 329 GLY B N 1
ATOM 5565 C CA . GLY B 1 329 ? -10.07 23.031 0.475 1 97.69 329 GLY B CA 1
ATOM 5566 C C . GLY B 1 329 ? -10.141 24.453 0.972 1 97.69 329 GLY B C 1
ATOM 5567 O O . GLY B 1 329 ? -10.148 25.391 0.175 1 97.69 329 GLY B O 1
ATOM 5568 N N . ARG B 1 330 ? -10.203 24.609 2.291 1 97.88 330 ARG B N 1
ATOM 5569 C CA . ARG B 1 330 ? -10.32 25.938 2.9 1 97.88 330 ARG B CA 1
ATOM 5570 C C . ARG B 1 330 ? -9.562 26 4.223 1 97.88 330 ARG B C 1
ATOM 5572 O O . ARG B 1 330 ? -10.172 25.953 5.293 1 97.88 330 ARG B O 1
ATOM 5579 N N . TRP B 1 331 ? -8.281 26.281 4.102 1 98.19 331 TRP B N 1
ATOM 5580 C CA . TRP B 1 331 ? -7.453 26.344 5.301 1 98.19 331 TRP B CA 1
ATOM 5581 C C . TRP B 1 331 ? -7.918 27.469 6.223 1 98.19 331 TRP B C 1
ATOM 5583 O O . TRP B 1 331 ? -7.672 27.422 7.434 1 98.19 331 TRP B O 1
ATOM 5593 N N . THR B 1 332 ? -8.617 28.469 5.637 1 98.06 332 THR B N 1
ATOM 5594 C CA . THR B 1 332 ? -9.172 29.562 6.438 1 98.06 332 THR B CA 1
ATOM 5595 C C . THR B 1 332 ? -10.086 29.016 7.535 1 98.06 332 THR B C 1
ATOM 5597 O O . THR B 1 332 ? -10.219 29.625 8.594 1 98.06 332 THR B O 1
ATOM 5600 N N . GLY B 1 333 ? -10.633 27.844 7.211 1 98.25 333 GLY B N 1
ATOM 5601 C CA . GLY B 1 333 ? -11.547 27.219 8.156 1 98.25 333 GLY B CA 1
ATOM 5602 C C . GLY B 1 333 ? -10.906 26.938 9.508 1 98.25 333 GLY B C 1
ATOM 5603 O O . GLY B 1 333 ? -11.578 26.984 10.539 1 98.25 333 GLY B O 1
ATOM 5604 N N . LEU B 1 334 ? -9.648 26.672 9.531 1 98.62 334 LEU B N 1
ATOM 5605 C CA . LEU B 1 334 ? -8.953 26.406 10.781 1 98.62 334 LEU B CA 1
ATOM 5606 C C . LEU B 1 334 ? -8.961 27.641 11.68 1 98.62 334 LEU B C 1
ATOM 5608 O O . LEU B 1 334 ? -9.352 27.562 12.844 1 98.62 334 LEU B O 1
ATOM 5612 N N . TYR B 1 335 ? -8.555 28.781 11.164 1 98.69 335 TYR B N 1
ATOM 5613 C CA . TYR B 1 335 ? -8.492 30 11.961 1 98.69 335 TYR B CA 1
ATOM 5614 C C . TYR B 1 335 ? -9.891 30.5 12.312 1 98.69 335 TYR B C 1
ATOM 5616 O O . TYR B 1 335 ? -10.102 31.062 13.391 1 98.69 335 TYR B O 1
ATOM 5624 N N . GLU B 1 336 ? -10.875 30.25 11.391 1 98.69 336 GLU B N 1
ATOM 5625 C CA . GLU B 1 336 ? -12.258 30.547 11.75 1 98.69 336 GLU B CA 1
ATOM 5626 C C . GLU B 1 336 ? -12.703 29.734 12.969 1 98.69 336 GLU B C 1
ATOM 5628 O O . GLU B 1 336 ? -13.344 30.266 13.875 1 98.69 336 GLU B O 1
ATOM 5633 N N . ASN B 1 337 ? -12.352 28.5 12.961 1 98.75 337 ASN B N 1
ATOM 5634 C CA . ASN B 1 337 ? -12.68 27.656 14.102 1 98.75 337 ASN B CA 1
ATOM 5635 C C . ASN B 1 337 ? -11.984 28.125 15.375 1 98.75 337 ASN B C 1
ATOM 5637 O O . ASN B 1 337 ? -12.562 28.078 16.469 1 98.75 337 ASN B O 1
ATOM 5641 N N . VAL B 1 338 ? -10.734 28.562 15.289 1 98.75 338 VAL B N 1
ATOM 5642 C CA . VAL B 1 338 ? -10 29.062 16.453 1 98.75 338 VAL B CA 1
ATOM 5643 C C . VAL B 1 338 ? -10.688 30.312 17 1 98.75 338 VAL B C 1
ATOM 5645 O O . VAL B 1 338 ? -10.859 30.438 18.219 1 98.75 338 VAL B O 1
ATOM 5648 N N . ALA B 1 339 ? -11.125 31.203 16.141 1 98.62 339 ALA B N 1
ATOM 5649 C CA . ALA B 1 339 ? -11.867 32.375 16.594 1 98.62 339 ALA B CA 1
ATOM 5650 C C . ALA B 1 339 ? -13.156 31.984 17.312 1 98.62 339 ALA B C 1
ATOM 5652 O O . ALA B 1 339 ? -13.469 32.531 18.375 1 98.62 339 ALA B O 1
ATOM 5653 N N . ASP B 1 340 ? -13.844 31.016 16.688 1 98.56 340 ASP B N 1
ATOM 5654 C CA . ASP B 1 340 ? -15.086 30.531 17.297 1 98.56 340 ASP B CA 1
ATOM 5655 C C . ASP B 1 340 ? -14.82 29.969 18.688 1 98.56 340 ASP B C 1
ATOM 5657 O O . ASP B 1 340 ? -15.602 30.188 19.609 1 98.56 340 ASP B O 1
ATOM 5661 N N . ALA B 1 341 ? -13.789 29.25 18.828 1 98.56 341 ALA B N 1
ATOM 5662 C CA . ALA B 1 341 ? -13.461 28.641 20.109 1 98.56 341 ALA B CA 1
ATOM 5663 C C . ALA B 1 341 ? -13.094 29.688 21.141 1 98.56 341 ALA B C 1
ATOM 5665 O O . ALA B 1 341 ? -13.547 29.625 22.297 1 98.56 341 ALA B O 1
ATOM 5666 N N . ILE B 1 342 ? -12.289 30.688 20.734 1 98.31 342 ILE B N 1
ATOM 5667 C CA . ILE B 1 342 ? -11.859 31.75 21.641 1 98.31 342 ILE B CA 1
ATOM 5668 C C . ILE B 1 342 ? -13.078 32.531 22.125 1 98.31 342 ILE B C 1
ATOM 5670 O O . ILE B 1 342 ? -13.156 32.906 23.297 1 98.31 342 ILE B O 1
ATOM 5674 N N . CYS B 1 343 ? -14.055 32.688 21.281 1 97.69 343 CYS B N 1
ATOM 5675 C CA . CYS B 1 343 ? -15.234 33.469 21.594 1 97.69 343 CYS B CA 1
ATOM 5676 C C . CYS B 1 343 ? -16.312 32.594 22.234 1 97.69 343 CYS B C 1
ATOM 5678 O O . CYS B 1 343 ? -17.422 33.094 22.5 1 97.69 343 CYS B O 1
ATOM 5680 N N . GLY B 1 344 ? -16.078 31.328 22.391 1 96.88 344 GLY B N 1
ATOM 5681 C CA . GLY B 1 344 ? -17 30.438 23.078 1 96.88 344 GLY B CA 1
ATOM 5682 C C . GLY B 1 344 ? -18.156 29.984 22.203 1 96.88 344 GLY B C 1
ATOM 5683 O O . GLY B 1 344 ? -19.203 29.562 22.703 1 96.88 344 GLY B O 1
ATOM 5684 N N . ARG B 1 345 ? -18.031 30.109 20.891 1 97.94 345 ARG B N 1
ATOM 5685 C CA . ARG B 1 345 ? -19.125 29.797 19.984 1 97.94 345 ARG B CA 1
ATOM 5686 C C . ARG B 1 345 ? -19.125 28.328 19.594 1 97.94 345 ARG B C 1
ATOM 5688 O O . ARG B 1 345 ? -20.172 27.734 19.375 1 97.94 345 ARG B O 1
ATOM 5695 N N . LYS B 1 346 ? -17.938 27.719 19.344 1 97.94 346 LYS B N 1
ATOM 5696 C CA . LYS B 1 346 ? -17.766 26.328 18.938 1 97.94 346 LYS B CA 1
ATOM 5697 C C . LYS B 1 346 ? -16.547 25.719 19.641 1 97.94 346 LYS B C 1
ATOM 5699 O O . LYS B 1 346 ? -15.664 26.438 20.109 1 97.94 346 LYS B O 1
ATOM 5704 N N . GLU B 1 347 ? -16.594 24.422 19.734 1 98.12 347 GLU B N 1
ATOM 5705 C CA . GLU B 1 347 ? -15.422 23.703 20.219 1 98.12 347 GLU B CA 1
ATOM 5706 C C . GLU B 1 347 ? -14.328 23.656 19.141 1 98.12 347 GLU B C 1
ATOM 5708 O O . GLU B 1 347 ? -14.617 23.797 17.953 1 98.12 347 GLU B O 1
ATOM 5713 N N . LEU B 1 348 ? -13.125 23.484 19.578 1 98.5 348 LEU B N 1
ATOM 5714 C CA . LEU B 1 348 ? -12.008 23.344 18.656 1 98.5 348 LEU B CA 1
ATOM 5715 C C . LEU B 1 348 ? -12.164 22.094 17.797 1 98.5 348 LEU B C 1
ATOM 5717 O O . LEU B 1 348 ? -12.477 21.016 18.297 1 98.5 348 LEU B O 1
ATOM 5721 N N . GLU B 1 349 ? -11.938 22.234 16.516 1 98.12 349 GLU B N 1
ATOM 5722 C CA . GLU B 1 349 ? -11.867 21.094 15.609 1 98.12 349 GLU B CA 1
ATOM 5723 C C . GLU B 1 349 ? -10.555 20.328 15.781 1 98.12 349 GLU B C 1
ATOM 5725 O O . GLU B 1 349 ? -10.531 19.094 15.68 1 98.12 349 GLU B O 1
ATOM 5730 N N . VAL B 1 350 ? -9.492 21.109 15.984 1 98.75 350 VAL B N 1
ATOM 5731 C CA . VAL B 1 350 ? -8.188 20.516 16.25 1 98.75 350 VAL B CA 1
ATOM 5732 C C . VAL B 1 350 ? -7.898 20.562 17.75 1 98.75 350 VAL B C 1
ATOM 5734 O O . VAL B 1 350 ? -7.305 21.531 18.25 1 98.75 350 VAL B O 1
ATOM 5737 N N . ARG B 1 351 ? -8.219 19.531 18.438 1 98.56 351 ARG B N 1
ATOM 5738 C CA . ARG B 1 351 ? -7.953 19.453 19.875 1 98.56 351 ARG B CA 1
ATOM 5739 C C . ARG B 1 351 ? -6.492 19.109 20.141 1 98.56 351 ARG B C 1
ATOM 5741 O O . ARG B 1 351 ? -5.957 18.172 19.531 1 98.56 351 ARG B O 1
ATOM 5748 N N . PRO B 1 352 ? -5.898 19.875 20.969 1 98.56 352 PRO B N 1
ATOM 5749 C CA . PRO B 1 352 ? -4.477 19.625 21.219 1 98.56 352 PRO B CA 1
ATOM 5750 C C . PRO B 1 352 ? -4.199 18.203 21.688 1 98.56 352 PRO B C 1
ATOM 5752 O O . PRO B 1 352 ? -3.135 17.656 21.406 1 98.56 352 PRO B O 1
ATOM 5755 N N . GLU B 1 353 ? -5.184 17.547 22.359 1 98.19 353 GLU B N 1
ATOM 5756 C CA . GLU B 1 353 ? -5.012 16.188 22.828 1 98.19 353 GLU B CA 1
ATOM 5757 C C . GLU B 1 353 ? -4.934 15.203 21.672 1 98.19 353 GLU B C 1
ATOM 5759 O O . GLU B 1 353 ? -4.223 14.195 21.75 1 98.19 353 GLU B O 1
ATOM 5764 N N . GLN B 1 354 ? -5.68 15.461 20.609 1 98.44 354 GLN B N 1
ATOM 5765 C CA . GLN B 1 354 ? -5.609 14.625 19.422 1 98.44 354 GLN B CA 1
ATOM 5766 C C . GLN B 1 354 ? -4.242 14.742 18.75 1 98.44 354 GLN B C 1
ATOM 5768 O O . GLN B 1 354 ? -3.682 13.734 18.297 1 98.44 354 GLN B O 1
ATOM 5773 N N . VAL B 1 355 ? -3.773 15.984 18.703 1 98.5 355 VAL B N 1
ATOM 5774 C CA . VAL B 1 355 ? -2.477 16.234 18.078 1 98.5 355 VAL B CA 1
ATOM 5775 C C . VAL B 1 355 ? -1.373 15.57 18.906 1 98.5 355 VAL B C 1
ATOM 5777 O O . VAL B 1 355 ? -0.413 15.031 18.344 1 98.5 355 VAL B O 1
ATOM 5780 N N . ARG B 1 356 ? -1.516 15.664 20.234 1 98.12 356 ARG B N 1
ATOM 5781 C CA . ARG B 1 356 ? -0.603 14.969 21.125 1 98.12 356 ARG B CA 1
ATOM 5782 C C . ARG B 1 356 ? -0.62 13.461 20.875 1 98.12 356 ARG B C 1
ATOM 5784 O O . ARG B 1 356 ? 0.43 12.82 20.875 1 98.12 356 ARG B O 1
ATOM 5791 N N . ASP B 1 357 ? -1.779 12.883 20.641 1 98.44 357 ASP B N 1
ATOM 5792 C CA . ASP B 1 357 ? -1.889 11.461 20.344 1 98.44 357 ASP B CA 1
ATOM 5793 C C . ASP B 1 357 ? -1.179 11.125 19.031 1 98.44 357 ASP B C 1
ATOM 5795 O O . ASP B 1 357 ? -0.598 10.047 18.891 1 98.44 357 ASP B O 1
ATOM 5799 N N . VAL B 1 358 ? -1.22 11.984 18.062 1 98.62 358 VAL B N 1
ATOM 5800 C CA . VAL B 1 358 ? -0.51 11.789 16.797 1 98.62 358 VAL B CA 1
ATOM 5801 C C . VAL B 1 358 ? 0.996 11.766 17.047 1 98.62 358 VAL B C 1
ATOM 5803 O O . VAL B 1 358 ? 1.714 10.945 16.469 1 98.62 358 VAL B O 1
ATOM 5806 N N . LEU B 1 359 ? 1.506 12.672 17.922 1 98.19 359 LEU B N 1
ATOM 5807 C CA . LEU B 1 359 ? 2.91 12.617 18.312 1 98.19 359 LEU B CA 1
ATOM 5808 C C . LEU B 1 359 ? 3.25 11.266 18.938 1 98.19 359 LEU B C 1
ATOM 5810 O O . LEU B 1 359 ? 4.324 10.711 18.688 1 98.19 359 LEU B O 1
ATOM 5814 N N . ARG B 1 360 ? 2.299 10.805 19.719 1 98.5 360 ARG B N 1
ATOM 5815 C CA . ARG B 1 360 ? 2.521 9.508 20.359 1 98.5 360 ARG B CA 1
ATOM 5816 C C . ARG B 1 360 ? 2.619 8.398 19.312 1 98.5 360 ARG B C 1
ATOM 5818 O O . ARG B 1 360 ? 3.447 7.492 19.453 1 98.5 360 ARG B O 1
ATOM 5825 N N . ILE B 1 361 ? 1.792 8.422 18.312 1 98.75 361 ILE B N 1
ATOM 5826 C CA . ILE B 1 361 ? 1.897 7.465 17.203 1 98.75 361 ILE B CA 1
ATOM 5827 C C . ILE B 1 361 ? 3.303 7.52 16.609 1 98.75 361 ILE B C 1
ATOM 5829 O O . ILE B 1 361 ? 3.918 6.477 16.359 1 98.75 361 ILE B O 1
ATOM 5833 N N . ILE B 1 362 ? 3.811 8.719 16.391 1 98.56 362 ILE B N 1
ATOM 5834 C CA . ILE B 1 362 ? 5.133 8.906 15.797 1 98.56 362 ILE B CA 1
ATOM 5835 C C . ILE B 1 362 ? 6.191 8.289 16.703 1 98.56 362 ILE B C 1
ATOM 5837 O O . ILE B 1 362 ? 7.086 7.582 16.234 1 98.56 362 ILE B O 1
ATOM 5841 N N . GLU B 1 363 ? 6.078 8.539 18.016 1 98.25 363 GLU B N 1
ATOM 5842 C CA . GLU B 1 363 ? 7.027 7.984 18.969 1 98.25 363 GLU B CA 1
ATOM 5843 C C . GLU B 1 363 ? 6.973 6.461 18.984 1 98.25 363 GLU B C 1
ATOM 5845 O O . GLU B 1 363 ? 8.016 5.797 18.969 1 98.25 363 GLU B O 1
ATOM 5850 N N . LEU B 1 364 ? 5.781 5.918 19.016 1 98.56 364 LEU B N 1
ATOM 5851 C CA . LEU B 1 364 ? 5.613 4.469 19.047 1 98.56 364 LEU B CA 1
ATOM 5852 C C . LEU B 1 364 ? 6.066 3.84 17.734 1 98.56 364 LEU B C 1
ATOM 5854 O O . LEU B 1 364 ? 6.59 2.723 17.719 1 98.56 364 LEU B O 1
ATOM 5858 N N . ALA B 1 365 ? 5.879 4.52 16.641 1 98.69 365 ALA B N 1
ATOM 5859 C CA . ALA B 1 365 ? 6.367 4.043 15.352 1 98.69 365 ALA B CA 1
ATOM 5860 C C . ALA B 1 365 ? 7.887 3.904 15.359 1 98.69 365 ALA B C 1
ATOM 5862 O O . ALA B 1 365 ? 8.43 2.93 14.828 1 98.69 365 ALA B O 1
ATOM 5863 N N . ARG B 1 366 ? 8.555 4.906 15.922 1 98.19 366 ARG B N 1
ATOM 5864 C CA . ARG B 1 366 ? 10 4.836 16.062 1 98.19 366 ARG B CA 1
ATOM 5865 C C . ARG B 1 366 ? 10.422 3.609 16.859 1 98.19 366 ARG B C 1
ATOM 5867 O O . ARG B 1 366 ? 11.32 2.871 16.453 1 98.19 366 ARG B O 1
ATOM 5874 N N . ILE B 1 367 ? 9.742 3.391 17.984 1 97.94 367 ILE B N 1
ATOM 5875 C CA . ILE B 1 367 ? 10.031 2.234 18.828 1 97.94 367 ILE B CA 1
ATOM 5876 C C . ILE B 1 367 ? 9.781 0.95 18.047 1 97.94 367 ILE B C 1
ATOM 5878 O O . ILE B 1 367 ? 10.594 0.021 18.094 1 97.94 367 ILE B O 1
ATOM 5882 N N . SER B 1 368 ? 8.711 0.913 17.328 1 98.75 368 SER B N 1
ATOM 5883 C CA . SER B 1 368 ? 8.375 -0.252 16.516 1 98.75 368 SER B CA 1
ATOM 5884 C C . SER B 1 368 ? 9.477 -0.565 15.508 1 98.75 368 SER B C 1
ATOM 5886 O O . SER B 1 368 ? 9.922 -1.708 15.414 1 98.75 368 SER B O 1
ATOM 5888 N N . HIS B 1 369 ? 9.898 0.449 14.773 1 98.56 369 HIS B N 1
ATOM 5889 C CA . HIS B 1 369 ? 10.945 0.279 13.773 1 98.56 369 HIS B CA 1
ATOM 5890 C C . HIS B 1 369 ? 12.234 -0.245 14.414 1 98.56 369 HIS B C 1
ATOM 5892 O O . HIS B 1 369 ? 12.844 -1.183 13.898 1 98.56 369 HIS B O 1
ATOM 5898 N N . GLU B 1 370 ? 12.617 0.339 15.477 1 97.88 370 GLU B N 1
ATOM 5899 C CA . GLU B 1 370 ? 13.875 -0.021 16.125 1 97.88 370 GLU B CA 1
ATOM 5900 C C . GLU B 1 370 ? 13.812 -1.438 16.688 1 97.88 370 GLU B C 1
ATOM 5902 O O . GLU B 1 370 ? 14.797 -2.182 16.625 1 97.88 370 GLU B O 1
ATOM 5907 N N . ARG B 1 371 ? 12.625 -1.808 17.203 1 98.06 371 ARG B N 1
ATOM 5908 C CA . ARG B 1 371 ? 12.484 -3.115 17.844 1 98.06 371 ARG B CA 1
ATOM 5909 C C . ARG B 1 371 ? 12.164 -4.191 16.812 1 98.06 371 ARG B C 1
ATOM 5911 O O . ARG B 1 371 ? 12.273 -5.383 17.094 1 98.06 371 ARG B O 1
ATOM 5918 N N . GLY B 1 372 ? 11.766 -3.838 15.664 1 98.25 372 GLY B N 1
ATOM 5919 C CA . GLY B 1 372 ? 11.281 -4.805 14.695 1 98.25 372 GLY B CA 1
ATOM 5920 C C . GLY B 1 372 ? 10.047 -5.551 15.156 1 98.25 372 GLY B C 1
ATOM 5921 O O . GLY B 1 372 ? 9.977 -6.777 15.055 1 98.25 372 GLY B O 1
ATOM 5922 N N . ALA B 1 373 ? 9.109 -4.781 15.711 1 98.56 373 ALA B N 1
ATOM 5923 C CA . ALA B 1 373 ? 7.918 -5.422 16.281 1 98.56 373 ALA B CA 1
ATOM 5924 C C . ALA B 1 373 ? 6.734 -4.461 16.281 1 98.56 373 ALA B C 1
ATOM 5926 O O . ALA B 1 373 ? 6.914 -3.24 16.297 1 98.56 373 ALA B O 1
ATOM 5927 N N . THR B 1 374 ? 5.582 -5.039 16.266 1 98.69 374 THR B N 1
ATOM 5928 C CA . THR B 1 374 ? 4.363 -4.273 16.5 1 98.69 374 THR B CA 1
ATOM 5929 C C . THR B 1 374 ? 4.312 -3.785 17.938 1 98.69 374 THR B C 1
ATOM 5931 O O . THR B 1 374 ? 4.504 -4.566 18.875 1 98.69 374 THR B O 1
ATOM 5934 N N . VAL B 1 375 ? 4.023 -2.469 18.094 1 98.62 375 VAL B N 1
ATOM 5935 C CA . VAL B 1 375 ? 3.957 -1.895 19.438 1 98.62 375 VAL B CA 1
ATOM 5936 C C . VAL B 1 375 ? 2.504 -1.585 19.797 1 98.62 375 VAL B C 1
ATOM 5938 O O . VAL B 1 375 ? 1.794 -0.934 19.031 1 98.62 375 VAL B O 1
ATOM 5941 N N . ILE B 1 376 ? 2.072 -2.037 20.953 1 98.25 376 ILE B N 1
ATOM 5942 C CA . ILE B 1 376 ? 0.729 -1.757 21.453 1 98.25 376 ILE B CA 1
ATOM 5943 C C . ILE B 1 376 ? 0.675 -0.346 22.031 1 98.25 376 ILE B C 1
ATOM 5945 O O . ILE B 1 376 ? 1.59 0.074 22.75 1 98.25 376 ILE B O 1
ATOM 5949 N N . TRP B 1 377 ? -0.389 0.38 21.75 1 97.69 377 TRP B N 1
ATOM 5950 C CA . TRP B 1 377 ? -0.541 1.731 22.266 1 97.69 377 TRP B CA 1
ATOM 5951 C C . TRP B 1 377 ? -0.423 1.74 23.797 1 97.69 377 TRP B C 1
ATOM 5953 O O . TRP B 1 377 ? -1.047 0.923 24.469 1 97.69 377 TRP B O 1
ATOM 5963 N N . SER B 1 378 ? 0.364 2.592 24.312 1 93.44 378 SER B N 1
ATOM 5964 C CA . SER B 1 378 ? 0.486 2.859 25.734 1 93.44 378 SER B CA 1
ATOM 5965 C C . SER B 1 378 ? 0.754 4.336 26 1 93.44 378 SER B C 1
ATOM 5967 O O . SER B 1 378 ? 1.501 4.98 25.266 1 93.44 378 SER B O 1
ATOM 5969 N N . ASP B 1 379 ? -0.13 4.977 26.953 1 81.88 379 ASP B N 1
ATOM 5970 C CA . ASP B 1 379 ? 0.034 6.387 27.281 1 81.88 379 ASP B CA 1
ATOM 5971 C C . ASP B 1 379 ? 1.415 6.656 27.875 1 81.88 379 ASP B C 1
ATOM 5973 O O . ASP B 1 379 ? 1.905 7.785 27.828 1 81.88 379 ASP B O 1
ATOM 5977 N N . GLY B 1 380 ? 1.922 5.512 28.719 1 62.44 380 GLY B N 1
ATOM 5978 C CA . GLY B 1 380 ? 3.137 5.75 29.484 1 62.44 380 GLY B CA 1
ATOM 5979 C C . GLY B 1 380 ? 4.379 5.195 28.812 1 62.44 380 GLY B C 1
ATOM 5980 O O . GLY B 1 380 ? 4.316 4.691 27.703 1 62.44 380 GLY B O 1
ATOM 5981 N N . ASP B 1 381 ? 5.734 5.258 29.547 1 47.66 381 ASP B N 1
ATOM 5982 C CA . ASP B 1 381 ? 7.152 5.148 29.219 1 47.66 381 ASP B CA 1
ATOM 5983 C C . ASP B 1 381 ? 7.43 3.885 28.406 1 47.66 381 ASP B C 1
ATOM 5985 O O . ASP B 1 381 ? 6.77 2.861 28.578 1 47.66 381 ASP B O 1
#

Nearest PDB structures (foldseek):
  3e82-assembly2_E  TM=9.337E-01  e=1.480E-35  Klebsiella pneumoniae subsp. pneumoniae MGH 78578
  2glx-assembly6_F  TM=8.677E-01  e=5.305E-24  Ensifer adhaerens
  6z3c-assembly1_BBB  TM=7.315E-01  e=5.297E-22  Mediterraneibacter gnavus
  6o15-assembly1_B  TM=7.611E-01  e=4.839E-21  Escherichia coli K-12
  6z3b-assembly1_B  TM=7.422E-01  e=1.117E-20  Mediterraneibacter gnavus

InterPro domains:
  IPR000683 Gfo/Idh/MocA-like oxidoreductase, N-terminal [PF01408] (3-128)
  IPR036291 NAD(P)-binding domain superfamily [SSF51735] (3-163)
  IPR051317 Gfo/Idh/MocA family oxidoreductases [PTHR43708] (3-377)
  IPR055170 GFO/IDH/MocA-like oxidoreductase domain [PF22725] (139-263)